Protein AF-A0A833GX65-F1 (afdb_monomer_lite)

pLDDT: mean 83.66, std 14.09, range [26.44, 98.31]

Organism: NCBI:txid183

Sequence (399 aa):
MTNTIPALIHLNTVADYLRKKLKNKKIILLFAYNATGKTRLSMDFKGLGKIGGKRDTLYFNAFTEDLFTWDNDLESDECRHLRLNMRSALFEGIEAYDIENRVREVLARYATFNFQIRKEEITREEAEKELYHQSITLENGLFFINYIVFEREVIEDGISKNVSDIKISRGEENIFFWCFFLSIAQLAFDAESPNDPYGWVTNIYIDDPISSIDEMNLVSVACDLAQLLIDEKIQQRFVISTHHSLFFNVLSNALKSGFGRPWEKSLVQYFFRLDDTGQYHLVEEKADTPYAYHLSIIEELRKAASNNTIKVFHFNMMRSVLEKTSAFFGFSAFTDCIKDHPRVQLFARFLNLFSHDKNLTFAYREPDDGQKKLLKEVIDLFLEKYQFNLHNTLPGHKE

Structure (mmCIF, N/CA/C/O backbone):
data_AF-A0A833GX65-F1
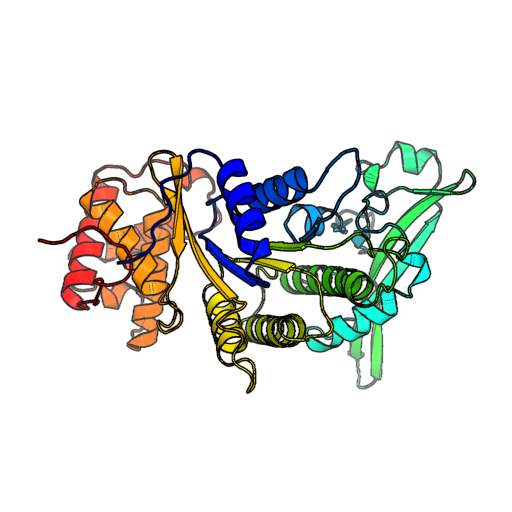#
_entry.id   AF-A0A833GX65-F1
#
loop_
_atom_site.group_PDB
_atom_site.id
_atom_site.type_symbol
_atom_site.label_atom_id
_atom_site.label_alt_id
_atom_site.label_comp_id
_atom_site.label_asym_id
_atom_site.label_entity_id
_atom_site.label_seq_id
_atom_site.pdbx_PDB_ins_code
_atom_site.Cartn_x
_atom_site.Cartn_y
_atom_site.Cartn_z
_atom_site.occupancy
_atom_site.B_iso_or_equiv
_atom_site.auth_seq_id
_atom_site.auth_comp_id
_atom_site.auth_asym_id
_atom_site.auth_atom_id
_atom_site.pdbx_PDB_model_num
ATOM 1 N N . MET A 1 1 ? -25.966 3.450 18.070 1.00 29.00 1 MET A N 1
ATOM 2 C CA . MET A 1 1 ? -25.618 2.023 17.943 1.00 29.00 1 MET A CA 1
ATOM 3 C C . MET A 1 1 ? -24.526 1.939 16.896 1.00 29.00 1 MET A C 1
ATOM 5 O O . MET A 1 1 ? -24.785 2.253 15.744 1.00 29.00 1 MET A O 1
ATOM 9 N N . THR A 1 2 ? -23.283 1.723 17.305 1.00 38.22 2 THR A N 1
ATOM 10 C CA . THR A 1 2 ? -22.185 1.409 16.383 1.00 38.22 2 THR A CA 1
ATOM 11 C C . THR A 1 2 ? -22.367 -0.042 15.947 1.00 38.22 2 THR A C 1
ATOM 13 O O . THR A 1 2 ? -22.616 -0.908 16.782 1.00 38.22 2 THR A O 1
ATOM 16 N N . ASN A 1 3 ? -22.320 -0.294 14.638 1.00 45.62 3 ASN A N 1
ATOM 17 C CA . ASN A 1 3 ? -22.390 -1.643 14.081 1.00 45.62 3 ASN A CA 1
ATOM 18 C C . ASN A 1 3 ? -21.019 -2.307 14.254 1.00 45.62 3 ASN A C 1
ATOM 20 O O . ASN A 1 3 ? -20.236 -2.390 13.312 1.00 45.62 3 ASN A O 1
ATOM 24 N N . THR A 1 4 ? -20.689 -2.718 15.476 1.00 52.12 4 THR A N 1
ATOM 25 C CA . THR A 1 4 ? -19.543 -3.595 15.715 1.00 52.12 4 THR A CA 1
ATOM 26 C C . THR A 1 4 ? -19.869 -4.969 15.146 1.00 52.12 4 THR A C 1
ATOM 28 O O . THR A 1 4 ? -20.856 -5.601 15.527 1.00 52.12 4 THR A O 1
ATOM 31 N N . ILE A 1 5 ? -19.056 -5.416 14.192 1.00 64.31 5 ILE A N 1
ATOM 32 C CA . ILE A 1 5 ? -19.137 -6.778 13.661 1.00 64.31 5 ILE A CA 1
ATOM 33 C C . ILE A 1 5 ? -18.666 -7.720 14.781 1.00 64.31 5 ILE A C 1
ATOM 35 O O . ILE A 1 5 ? -17.734 -7.352 15.501 1.00 64.31 5 ILE A O 1
ATOM 39 N N . PRO A 1 6 ? -19.293 -8.898 14.971 1.00 66.31 6 PRO A N 1
ATOM 40 C CA . PRO A 1 6 ? -18.834 -9.868 15.960 1.00 66.31 6 PRO A CA 1
ATOM 41 C C . PRO A 1 6 ? -17.339 -10.146 15.812 1.00 66.31 6 PRO A C 1
ATOM 43 O O . PRO A 1 6 ? -16.833 -10.177 14.690 1.00 66.31 6 PRO A O 1
ATOM 46 N N . ALA A 1 7 ? -16.655 -10.363 16.935 1.00 68.56 7 ALA A N 1
ATOM 47 C CA . ALA A 1 7 ? -15.235 -10.684 16.941 1.00 68.56 7 ALA A CA 1
ATOM 48 C C . ALA A 1 7 ? -14.947 -11.887 16.025 1.00 68.56 7 ALA A C 1
ATOM 50 O O . ALA A 1 7 ? -15.643 -12.907 16.065 1.00 68.56 7 ALA A O 1
ATOM 51 N N . LEU A 1 8 ? -13.942 -11.746 15.165 1.00 75.12 8 LEU A N 1
ATOM 52 C CA . LEU A 1 8 ? -13.569 -12.718 14.146 1.00 75.12 8 LEU A CA 1
ATOM 53 C C . LEU A 1 8 ? -12.303 -13.446 14.589 1.00 75.12 8 LEU A C 1
ATOM 55 O O . LEU A 1 8 ? -11.313 -12.827 14.957 1.00 75.12 8 LEU A O 1
ATOM 59 N N . ILE A 1 9 ? -12.311 -14.775 14.531 1.00 73.12 9 ILE A N 1
ATOM 60 C CA . ILE A 1 9 ? -11.195 -15.575 15.060 1.00 73.12 9 ILE A CA 1
ATOM 61 C C . ILE A 1 9 ? -10.040 -15.679 14.044 1.00 73.12 9 ILE A C 1
ATOM 63 O O . ILE A 1 9 ? -8.884 -15.843 14.423 1.00 73.12 9 ILE A O 1
ATOM 67 N N . HIS A 1 10 ? -10.324 -15.551 12.743 1.00 86.56 10 HIS A N 1
ATOM 68 C CA . HIS A 1 10 ? -9.342 -15.763 11.676 1.00 86.56 10 HIS A CA 1
ATOM 69 C C . HIS A 1 10 ? -9.378 -14.651 10.622 1.00 86.56 10 HIS A C 1
ATOM 71 O O . HIS A 1 10 ? -10.452 -14.168 10.256 1.00 86.56 10 HIS A O 1
ATOM 77 N N . LEU A 1 11 ? -8.203 -14.305 10.077 1.00 91.25 11 LEU A N 1
ATOM 78 C CA . LEU A 1 11 ? -8.057 -13.345 8.972 1.00 91.25 11 LEU A CA 1
ATOM 79 C C . LEU A 1 11 ? -8.867 -13.742 7.737 1.00 91.25 11 LEU A C 1
ATOM 81 O O . LEU A 1 11 ? -9.471 -12.881 7.106 1.00 91.25 11 LEU A O 1
ATOM 85 N N . ASN A 1 12 ? -8.967 -15.037 7.441 1.00 93.00 12 ASN A N 1
ATOM 86 C CA . ASN A 1 12 ? -9.781 -15.532 6.335 1.00 93.00 12 ASN A CA 1
ATOM 87 C C . ASN A 1 12 ? -11.262 -15.123 6.482 1.00 93.00 12 ASN A C 1
ATOM 89 O O . ASN A 1 12 ? -11.889 -14.690 5.517 1.00 93.00 12 ASN A O 1
ATOM 93 N N . THR A 1 13 ? -11.804 -15.143 7.704 1.00 93.88 13 THR A N 1
ATOM 94 C CA . THR A 1 13 ? -13.177 -14.690 7.971 1.00 93.88 13 THR A CA 1
ATOM 95 C C . THR A 1 13 ? -13.329 -13.182 7.754 1.00 93.88 13 THR A C 1
ATOM 97 O O . THR A 1 13 ? -14.351 -12.730 7.236 1.00 93.88 13 THR A O 1
ATOM 100 N N . VAL A 1 14 ? -12.303 -12.398 8.104 1.00 94.56 14 VAL A N 1
ATOM 101 C CA . VAL A 1 14 ? -12.236 -10.959 7.798 1.00 94.56 14 VAL A CA 1
ATOM 102 C C . VAL A 1 14 ? -12.227 -10.757 6.279 1.00 94.56 14 VAL A C 1
ATOM 104 O O . VAL A 1 14 ? -13.027 -9.987 5.758 1.00 94.56 14 VAL A O 1
ATOM 107 N N . ALA A 1 15 ? -11.383 -11.486 5.548 1.00 96.56 15 ALA A N 1
ATOM 108 C CA . ALA A 1 15 ? -11.276 -11.405 4.095 1.00 96.56 15 ALA A CA 1
ATOM 109 C C . ALA A 1 15 ? -12.595 -11.753 3.379 1.00 96.56 15 ALA A C 1
ATOM 111 O O . ALA A 1 15 ? -13.032 -11.012 2.494 1.00 96.56 15 ALA A O 1
ATOM 112 N N . ASP A 1 16 ? -13.270 -12.831 3.789 1.00 95.62 16 ASP A N 1
ATOM 113 C CA . ASP A 1 16 ? -14.589 -13.215 3.272 1.00 95.62 16 ASP A CA 1
ATOM 114 C C . ASP A 1 16 ? -15.643 -12.131 3.548 1.00 95.62 16 ASP A C 1
ATOM 116 O O . ASP A 1 16 ? -16.429 -11.767 2.666 1.00 95.62 16 ASP A O 1
ATOM 120 N N . TYR A 1 17 ? -15.622 -11.538 4.745 1.00 95.19 17 TYR A N 1
ATOM 121 C CA . TYR A 1 17 ? -16.490 -10.410 5.075 1.00 95.19 17 TYR A CA 1
ATOM 122 C C . TYR A 1 17 ? -16.249 -9.205 4.153 1.00 95.19 17 TYR A C 1
ATOM 124 O O . TYR A 1 17 ? -17.209 -8.648 3.611 1.00 95.19 17 TYR A O 1
ATOM 132 N N . LEU A 1 18 ? -14.987 -8.826 3.921 1.00 96.25 18 LEU A N 1
ATOM 133 C CA . LEU A 1 18 ? -14.632 -7.732 3.012 1.00 96.25 18 LEU A CA 1
ATOM 134 C C . LEU A 1 18 ? -15.124 -8.013 1.586 1.00 96.25 18 LEU A C 1
ATOM 136 O O . LEU A 1 18 ? -15.771 -7.156 0.983 1.00 96.25 18 LEU A O 1
ATOM 140 N N . ARG A 1 19 ? -14.928 -9.236 1.073 1.00 96.00 19 ARG A N 1
ATOM 141 C CA . ARG A 1 19 ? -15.456 -9.659 -0.238 1.00 96.00 19 ARG A CA 1
ATOM 142 C C . ARG A 1 19 ? -16.975 -9.539 -0.321 1.00 96.00 19 ARG A C 1
ATOM 144 O O . ARG A 1 19 ? -17.509 -9.032 -1.307 1.00 96.00 19 ARG A O 1
ATOM 151 N N . LYS A 1 20 ? -17.698 -9.974 0.716 1.00 95.56 20 LYS A N 1
ATOM 152 C CA . LYS A 1 20 ? -19.161 -9.828 0.792 1.00 95.56 20 LYS A CA 1
ATOM 153 C C . LYS A 1 20 ? -19.578 -8.361 0.812 1.00 95.56 20 LYS A C 1
ATOM 155 O O . LYS A 1 20 ? -20.544 -8.005 0.140 1.00 95.56 20 LYS A O 1
ATOM 160 N N . LYS A 1 21 ? -18.853 -7.501 1.534 1.00 94.31 21 LYS A N 1
ATOM 161 C CA . LYS A 1 21 ? -19.126 -6.059 1.568 1.00 94.31 21 LYS A CA 1
ATOM 162 C C . LYS A 1 21 ? -18.898 -5.380 0.228 1.00 94.31 21 LYS A C 1
ATOM 164 O O . LYS A 1 21 ? -19.731 -4.561 -0.158 1.00 94.31 21 LYS A O 1
ATOM 169 N N . LEU A 1 22 ? -17.873 -5.784 -0.517 1.00 94.75 22 LEU A N 1
ATOM 170 C CA . LEU A 1 22 ? -17.607 -5.271 -1.859 1.00 94.75 22 LEU A CA 1
ATOM 171 C C . LEU A 1 22 ? -18.731 -5.547 -2.871 1.00 94.75 22 LEU A C 1
ATOM 173 O O . LEU A 1 22 ? -18.867 -4.841 -3.865 1.00 94.75 22 LEU A O 1
ATOM 177 N N . LYS A 1 23 ? -19.632 -6.501 -2.612 1.00 91.56 23 LYS A N 1
ATOM 178 C CA . LYS A 1 23 ? -20.830 -6.667 -3.456 1.00 91.56 23 LYS A CA 1
ATOM 179 C C . LYS A 1 23 ? -21.741 -5.434 -3.441 1.00 91.56 23 LYS A C 1
ATOM 181 O O . LYS A 1 23 ? -22.394 -5.164 -4.441 1.00 91.56 23 LYS A O 1
ATOM 186 N N . ASN A 1 24 ? -21.748 -4.687 -2.334 1.00 90.50 24 ASN A N 1
ATOM 187 C CA . ASN A 1 24 ? -22.616 -3.523 -2.118 1.00 90.50 24 ASN A CA 1
ATOM 188 C C . ASN A 1 24 ? -21.845 -2.197 -2.008 1.00 90.50 24 ASN A C 1
ATOM 190 O O . ASN A 1 24 ? -22.457 -1.133 -1.962 1.00 90.50 24 ASN A O 1
ATOM 194 N N . LYS A 1 25 ? -20.517 -2.255 -1.899 1.00 91.44 25 LYS A N 1
ATOM 195 C CA . LYS A 1 25 ? -19.622 -1.105 -1.742 1.00 91.44 25 LYS A CA 1
ATOM 196 C C . LYS A 1 25 ? -18.532 -1.191 -2.800 1.00 91.44 25 LYS A C 1
ATOM 198 O O . LYS A 1 25 ? -17.975 -2.262 -3.005 1.00 91.44 25 LYS A O 1
ATOM 203 N N . LYS A 1 26 ? -18.206 -0.081 -3.461 1.00 92.31 26 LYS A N 1
ATOM 204 C CA . LYS A 1 26 ? -17.105 -0.058 -4.438 1.00 92.31 26 LYS A CA 1
ATOM 205 C C . LYS A 1 26 ? -15.748 0.064 -3.741 1.00 92.31 26 LYS A C 1
ATOM 207 O O . LYS A 1 26 ? -14.773 -0.492 -4.234 1.00 92.31 26 LYS A O 1
ATOM 212 N N . ILE A 1 27 ? -15.694 0.745 -2.592 1.00 94.31 27 ILE A N 1
ATOM 213 C CA . ILE A 1 27 ? -14.447 1.050 -1.883 1.00 94.31 27 ILE A CA 1
ATOM 214 C C . ILE A 1 27 ? -14.585 0.694 -0.402 1.00 94.31 27 ILE A C 1
ATOM 216 O O . ILE A 1 27 ? -15.515 1.145 0.273 1.00 94.31 27 ILE A O 1
ATOM 220 N N . ILE A 1 28 ? -13.630 -0.080 0.109 1.00 95.19 28 ILE A N 1
ATOM 221 C CA . ILE A 1 28 ? -13.406 -0.285 1.538 1.00 95.19 28 ILE A CA 1
ATOM 222 C C . ILE A 1 28 ? -12.069 0.348 1.909 1.00 95.19 28 ILE A C 1
ATOM 224 O O . ILE A 1 28 ? -11.033 -0.034 1.371 1.00 95.19 28 ILE A O 1
ATOM 228 N N . LEU A 1 29 ? -12.087 1.278 2.860 1.00 94.00 29 LEU A N 1
ATOM 229 C CA . LEU A 1 29 ? -10.883 1.883 3.420 1.00 94.00 29 LEU A CA 1
ATOM 230 C C . LEU A 1 29 ? -10.672 1.371 4.854 1.00 94.00 29 LEU A C 1
ATOM 232 O O . LEU A 1 29 ? -11.551 1.492 5.706 1.00 94.00 29 LEU A O 1
ATOM 236 N N . LEU A 1 30 ? -9.517 0.768 5.115 1.00 93.38 30 LEU A N 1
ATOM 237 C CA . LEU A 1 30 ? -9.169 0.105 6.368 1.00 93.38 30 LEU A CA 1
ATOM 238 C C . LEU A 1 30 ? -8.011 0.837 7.041 1.00 93.38 30 LEU A C 1
ATOM 240 O O . LEU A 1 30 ? -6.900 0.873 6.516 1.00 93.38 30 LEU A O 1
ATOM 244 N N . PHE A 1 31 ? -8.247 1.358 8.239 1.00 89.69 31 PHE A N 1
ATOM 245 C CA . PHE A 1 31 ? -7.154 1.755 9.113 1.00 89.69 31 PHE A CA 1
ATOM 246 C C . PHE A 1 31 ? -6.746 0.565 9.980 1.00 89.69 31 PHE A C 1
ATOM 248 O O . PHE A 1 31 ? -7.596 -0.009 10.664 1.00 89.69 31 PHE A O 1
ATOM 255 N N . ALA A 1 32 ? -5.462 0.210 10.003 1.00 87.50 32 ALA A N 1
ATOM 256 C CA . ALA A 1 32 ? -4.939 -0.775 10.946 1.00 87.50 32 ALA A CA 1
ATOM 257 C C . ALA A 1 32 ? -3.500 -0.450 11.355 1.00 87.50 32 ALA A C 1
ATOM 259 O O . ALA A 1 32 ? -2.650 -0.158 10.513 1.00 87.50 32 ALA A O 1
ATOM 260 N N . TYR A 1 33 ? -3.203 -0.589 12.647 1.00 81.94 33 TYR A N 1
ATOM 261 C CA . TYR A 1 33 ? -1.841 -0.438 13.152 1.00 81.94 33 TYR A CA 1
ATOM 262 C C . TYR A 1 33 ? -0.889 -1.477 12.541 1.00 81.94 33 TYR A C 1
ATOM 264 O O . TYR A 1 33 ? -1.298 -2.554 12.082 1.00 81.94 33 TYR A O 1
ATOM 272 N N . ASN A 1 34 ? 0.409 -1.175 12.589 1.00 79.25 34 ASN A N 1
ATOM 273 C CA . ASN A 1 34 ? 1.455 -2.146 12.277 1.00 79.25 34 ASN A CA 1
ATOM 274 C C . ASN A 1 34 ? 1.314 -3.406 13.143 1.00 79.25 34 ASN A C 1
ATOM 276 O O . ASN A 1 34 ? 0.742 -3.369 14.228 1.00 79.25 34 ASN A O 1
ATOM 280 N N . ALA A 1 35 ? 1.777 -4.540 12.617 1.00 80.06 35 ALA A N 1
ATOM 281 C CA . ALA A 1 35 ? 1.619 -5.876 13.205 1.00 80.06 35 ALA A CA 1
ATOM 282 C C . ALA A 1 35 ? 0.179 -6.442 13.297 1.00 80.06 35 ALA A C 1
ATOM 284 O O . ALA A 1 35 ? 0.031 -7.632 13.570 1.00 80.06 35 ALA A O 1
ATOM 285 N N . THR A 1 36 ? -0.874 -5.692 12.935 1.00 85.69 36 THR A N 1
ATOM 286 C CA . THR A 1 36 ? -2.263 -6.220 12.888 1.00 85.69 36 THR A CA 1
ATOM 287 C C . THR A 1 36 ? -2.445 -7.339 11.846 1.00 85.69 36 THR A C 1
ATOM 289 O O . THR A 1 36 ? -3.341 -8.168 11.955 1.00 85.69 36 THR A O 1
ATOM 292 N N . GLY A 1 37 ? -1.567 -7.416 10.838 1.00 89.56 37 GLY A N 1
ATOM 293 C CA . GLY A 1 37 ? -1.610 -8.454 9.800 1.00 89.56 37 GLY A CA 1
ATOM 294 C C . GLY A 1 37 ? -2.285 -8.032 8.494 1.00 89.56 37 GLY A C 1
ATOM 295 O O . GLY A 1 37 ? -2.795 -8.899 7.793 1.00 89.56 37 GLY A O 1
ATOM 296 N N . LYS A 1 38 ? -2.257 -6.738 8.144 1.00 93.12 38 LYS A N 1
ATOM 297 C CA . LYS A 1 38 ? -2.817 -6.195 6.891 1.00 93.12 38 LYS A CA 1
ATOM 298 C C . LYS A 1 38 ? -2.310 -6.924 5.636 1.00 93.12 38 LYS A C 1
ATOM 300 O O . LYS A 1 38 ? -3.111 -7.370 4.821 1.00 93.12 38 LYS A O 1
ATOM 305 N N . THR A 1 39 ? -1.006 -7.189 5.559 1.00 94.50 39 THR A N 1
ATOM 306 C CA . THR A 1 39 ? -0.413 -7.918 4.429 1.00 94.50 39 THR A CA 1
ATOM 307 C C . THR A 1 39 ? -0.942 -9.348 4.344 1.00 94.50 39 THR A C 1
ATOM 309 O O . THR A 1 39 ? -1.354 -9.792 3.277 1.00 94.50 39 THR A O 1
ATOM 312 N N . ARG A 1 40 ? -1.050 -10.058 5.475 1.00 95.31 40 ARG A N 1
ATOM 313 C CA . ARG A 1 40 ? -1.665 -11.399 5.525 1.00 95.31 40 ARG A CA 1
ATOM 314 C C . ARG A 1 40 ? -3.141 -11.361 5.116 1.00 95.31 40 ARG A C 1
ATOM 316 O O . ARG A 1 40 ? -3.568 -12.203 4.336 1.00 95.31 40 ARG A O 1
ATOM 323 N N . LEU A 1 41 ? -3.887 -10.347 5.560 1.00 96.75 41 LEU A N 1
ATOM 324 C CA . LEU A 1 41 ? -5.279 -10.128 5.162 1.00 96.75 41 LEU A CA 1
ATOM 325 C C . LEU A 1 41 ? -5.421 -9.930 3.645 1.00 96.75 41 LEU A C 1
ATOM 327 O O . LEU A 1 41 ? -6.319 -10.511 3.040 1.00 96.75 41 LEU A O 1
ATOM 331 N N . SER A 1 42 ? -4.520 -9.163 3.023 1.00 96.88 42 SER A N 1
ATOM 332 C CA . SER A 1 42 ? -4.509 -8.971 1.566 1.00 96.88 42 SER A CA 1
ATOM 333 C C . SER A 1 42 ? -4.291 -10.289 0.810 1.00 96.88 42 SER A C 1
ATOM 335 O O . SER A 1 42 ? -4.951 -10.553 -0.199 1.00 96.88 42 SER A O 1
ATOM 337 N N . MET A 1 43 ? -3.434 -11.168 1.344 1.00 96.81 43 MET A N 1
ATOM 338 C CA . MET A 1 43 ? -3.152 -12.476 0.755 1.00 96.81 43 MET A CA 1
ATOM 339 C C . MET A 1 43 ? -4.310 -13.456 0.942 1.00 96.81 43 MET A C 1
ATOM 341 O O . MET A 1 43 ? -4.649 -14.158 -0.010 1.00 96.81 43 MET A O 1
ATOM 345 N N . ASP A 1 44 ? -4.965 -13.460 2.106 1.00 96.88 44 ASP A N 1
ATOM 346 C CA . ASP A 1 44 ? -6.189 -14.237 2.340 1.00 96.88 44 ASP A CA 1
ATOM 347 C C . ASP A 1 44 ? -7.319 -13.773 1.408 1.00 96.88 44 ASP A C 1
ATOM 349 O O . ASP A 1 44 ? -7.983 -14.594 0.772 1.00 96.88 44 ASP A O 1
ATOM 353 N N . PHE A 1 45 ? -7.495 -12.456 1.244 1.00 97.62 45 PHE A N 1
ATOM 354 C CA . PHE A 1 45 ? -8.479 -11.874 0.328 1.00 97.62 45 PHE A CA 1
ATOM 355 C C . PHE A 1 45 ? -8.237 -12.296 -1.125 1.00 97.62 45 PHE A C 1
ATOM 357 O O . PHE A 1 45 ? -9.172 -12.729 -1.809 1.00 97.62 45 PHE A O 1
ATOM 364 N N . LYS A 1 46 ? -6.983 -12.216 -1.588 1.00 96.00 46 LYS A N 1
ATOM 365 C CA . LYS A 1 46 ? -6.569 -12.685 -2.917 1.00 96.00 46 LYS A CA 1
ATOM 366 C C . LYS A 1 46 ? -6.724 -14.201 -3.059 1.00 96.00 46 LYS A C 1
ATOM 368 O O . LYS A 1 46 ? -7.131 -14.681 -4.115 1.00 96.00 46 LYS A O 1
ATOM 373 N N . GLY A 1 47 ? -6.420 -14.963 -2.010 1.00 95.88 47 GLY A N 1
ATOM 374 C CA . GLY A 1 47 ? -6.557 -16.419 -1.973 1.00 95.88 47 GLY A CA 1
ATOM 375 C C . GLY A 1 47 ? -8.004 -16.872 -2.160 1.00 95.88 47 GLY A C 1
ATOM 376 O O . GLY A 1 47 ? -8.269 -17.726 -3.003 1.00 95.88 47 GLY A O 1
ATOM 377 N N . LEU A 1 48 ? -8.949 -16.234 -1.463 1.00 95.81 48 LEU A N 1
ATOM 378 C CA . LEU A 1 48 ? -10.389 -16.486 -1.608 1.00 95.81 48 LEU A CA 1
ATOM 379 C C . LEU A 1 48 ? -10.937 -16.144 -3.004 1.00 95.81 48 LEU A C 1
ATOM 381 O O . LEU A 1 48 ? -11.979 -16.658 -3.406 1.00 95.81 48 LEU A O 1
ATOM 385 N N . GLY A 1 49 ? -10.247 -15.275 -3.743 1.00 93.31 49 GLY A N 1
ATOM 386 C CA . GLY A 1 49 ? -10.554 -14.941 -5.133 1.00 93.31 49 GLY A CA 1
ATOM 387 C C . GLY A 1 49 ? -10.074 -15.959 -6.162 1.00 93.31 49 GLY A C 1
ATOM 388 O O . GLY A 1 49 ? -10.450 -15.876 -7.330 1.00 93.31 49 GLY A O 1
ATOM 389 N N . LYS A 1 50 ? -9.247 -16.929 -5.754 1.00 92.88 50 LYS A N 1
ATOM 390 C CA . LYS A 1 50 ? -8.695 -17.940 -6.654 1.00 92.88 50 LYS A CA 1
ATOM 391 C C . LYS A 1 50 ? -9.602 -19.171 -6.711 1.00 92.88 50 LYS A C 1
ATOM 393 O O . LYS A 1 50 ? -9.487 -20.070 -5.883 1.00 92.88 50 LYS A O 1
ATOM 398 N N . ILE A 1 51 ? -10.474 -19.244 -7.716 1.00 87.62 51 ILE A N 1
ATOM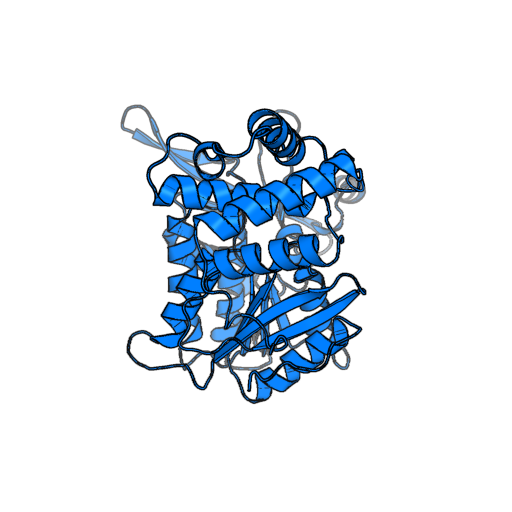 399 C CA . ILE A 1 51 ? -11.419 -20.359 -7.910 1.00 87.62 51 ILE A CA 1
ATOM 400 C C . ILE A 1 51 ? -11.047 -21.130 -9.178 1.00 87.62 51 ILE A C 1
ATOM 402 O O . ILE A 1 51 ? -10.971 -20.560 -10.264 1.00 87.62 51 ILE A O 1
ATOM 406 N N . GLY A 1 52 ? -10.801 -22.440 -9.054 1.00 82.81 52 GLY A N 1
ATOM 407 C CA . GLY A 1 52 ? -10.496 -23.304 -10.205 1.00 82.81 52 GLY A CA 1
ATOM 408 C C . GLY A 1 52 ? -9.269 -22.856 -11.011 1.00 82.81 52 GLY A C 1
ATOM 409 O O . GLY A 1 52 ? -9.257 -22.974 -12.230 1.00 82.81 52 GLY A O 1
ATOM 410 N N . GLY A 1 53 ? -8.270 -22.264 -10.345 1.00 80.94 53 GLY A N 1
ATOM 411 C CA . GLY A 1 53 ? -7.062 -21.725 -10.981 1.00 80.94 53 GLY A CA 1
ATOM 412 C C . GLY A 1 53 ? -7.199 -20.302 -11.535 1.00 80.94 53 GLY A C 1
ATOM 413 O O . GLY A 1 53 ? -6.178 -19.648 -11.734 1.00 80.94 53 GLY A O 1
ATOM 414 N N . LYS A 1 54 ? -8.422 -19.781 -11.698 1.00 87.00 54 LYS A N 1
ATOM 415 C CA . LYS A 1 54 ? -8.671 -18.402 -12.140 1.00 87.00 54 LYS A CA 1
ATOM 416 C C . LYS A 1 54 ? -8.550 -17.435 -10.968 1.00 87.00 54 LYS A C 1
ATOM 418 O O . LYS A 1 54 ? -9.067 -17.709 -9.888 1.00 87.00 54 LYS A O 1
ATOM 423 N N . ARG A 1 55 ? -7.856 -16.320 -11.190 1.00 92.69 55 ARG A N 1
ATOM 424 C CA . ARG A 1 55 ? -7.662 -15.217 -10.236 1.00 92.69 55 ARG A CA 1
ATOM 425 C C . ARG A 1 55 ? -8.571 -14.046 -10.602 1.00 92.69 55 ARG A C 1
ATOM 427 O O . ARG A 1 55 ? -8.888 -13.879 -11.773 1.00 92.69 55 ARG A O 1
ATOM 434 N N . ASP A 1 56 ? -8.957 -13.250 -9.609 1.00 95.50 56 ASP A N 1
ATOM 435 C CA . ASP A 1 56 ? -9.820 -12.071 -9.791 1.00 95.50 56 ASP A CA 1
ATOM 436 C C . ASP A 1 56 ? -9.307 -10.806 -9.067 1.00 95.50 56 ASP A C 1
ATOM 438 O O . ASP A 1 56 ? -9.927 -9.744 -9.159 1.00 95.50 56 ASP A O 1
ATOM 442 N N . THR A 1 57 ? -8.210 -10.936 -8.308 1.00 97.31 57 THR A N 1
ATOM 443 C CA . THR A 1 57 ? -7.647 -9.890 -7.450 1.00 97.31 57 THR A CA 1
ATOM 444 C C . THR A 1 57 ? -6.224 -9.523 -7.866 1.00 97.31 57 THR A C 1
ATOM 446 O O . THR A 1 57 ? -5.335 -10.380 -7.848 1.00 97.31 57 THR A O 1
ATOM 449 N N . LEU A 1 58 ? -6.009 -8.246 -8.180 1.00 97.19 58 LEU A N 1
ATOM 450 C CA . LEU A 1 58 ? -4.688 -7.623 -8.284 1.00 97.19 58 LEU A CA 1
ATOM 451 C C . LEU A 1 58 ? -4.321 -7.000 -6.928 1.00 97.19 58 LEU A C 1
ATOM 453 O O . LEU A 1 58 ? -5.209 -6.520 -6.224 1.00 97.19 58 LEU A O 1
ATOM 457 N N . TYR A 1 59 ? -3.049 -7.026 -6.522 1.00 97.06 59 TYR A N 1
ATOM 458 C CA . TYR A 1 59 ? -2.659 -6.511 -5.208 1.00 97.06 59 TYR A CA 1
ATOM 459 C C . TYR A 1 59 ? -1.319 -5.770 -5.187 1.00 97.06 59 TYR A C 1
ATOM 461 O O . TYR A 1 59 ? -0.386 -6.128 -5.906 1.00 97.06 59 TYR A O 1
ATOM 469 N N . PHE A 1 60 ? -1.235 -4.774 -4.307 1.00 96.75 60 PHE A N 1
ATOM 470 C CA . PHE A 1 60 ? -0.011 -4.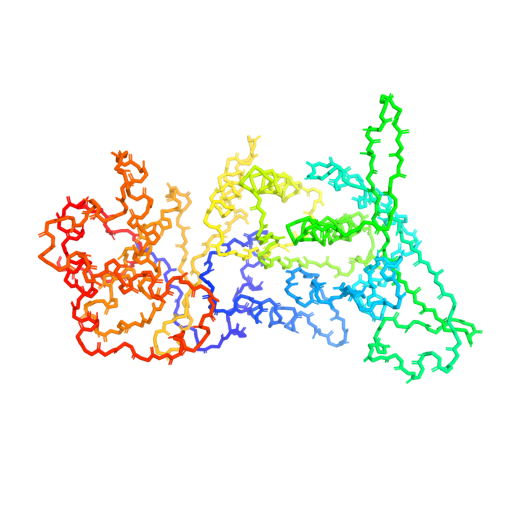082 -3.921 1.00 96.75 60 PHE A CA 1
ATOM 471 C C . PHE A 1 60 ? 0.217 -4.273 -2.425 1.00 96.75 60 PHE A C 1
ATOM 473 O O . PHE A 1 60 ? -0.669 -3.958 -1.632 1.00 96.75 60 PHE A O 1
ATOM 480 N N . ASN A 1 61 ? 1.356 -4.850 -2.056 1.00 95.12 61 ASN A N 1
ATOM 481 C CA . ASN A 1 61 ? 1.799 -5.072 -0.681 1.00 95.12 61 ASN A CA 1
ATOM 482 C C . ASN A 1 61 ? 3.303 -5.424 -0.690 1.00 95.12 61 ASN A C 1
ATOM 484 O O . ASN A 1 61 ? 3.919 -5.462 -1.755 1.00 95.12 61 ASN A O 1
ATOM 488 N N . ALA A 1 62 ? 3.863 -5.800 0.463 1.00 92.69 62 ALA A N 1
ATOM 489 C CA . ALA A 1 62 ? 5.264 -6.222 0.577 1.00 92.69 62 ALA A CA 1
ATOM 490 C C . ALA A 1 62 ? 5.684 -7.334 -0.414 1.00 92.69 62 ALA A C 1
ATOM 492 O O . ALA A 1 62 ? 6.774 -7.269 -0.963 1.00 92.69 62 ALA A O 1
ATOM 493 N N . PHE A 1 63 ? 4.817 -8.307 -0.734 1.00 92.50 63 PHE A N 1
ATOM 494 C CA . PHE A 1 63 ? 5.143 -9.339 -1.735 1.00 92.50 63 PHE A CA 1
ATOM 495 C C . PHE A 1 63 ? 5.284 -8.768 -3.149 1.00 92.50 63 PHE A C 1
ATOM 497 O O . PHE A 1 63 ? 5.965 -9.370 -3.971 1.00 92.50 63 PHE A O 1
ATOM 504 N N . THR A 1 64 ? 4.591 -7.669 -3.458 1.00 93.62 64 THR A N 1
ATOM 505 C CA . THR A 1 64 ? 4.729 -6.956 -4.733 1.00 93.62 64 THR A CA 1
ATOM 506 C C . THR A 1 64 ? 6.026 -6.151 -4.766 1.00 93.62 64 THR A C 1
ATOM 508 O O . THR A 1 64 ? 6.695 -6.146 -5.794 1.00 93.62 64 THR A O 1
ATOM 511 N N . GLU A 1 65 ? 6.406 -5.518 -3.653 1.00 92.69 65 GLU A N 1
ATOM 512 C CA . GLU A 1 65 ? 7.694 -4.820 -3.517 1.00 92.69 65 GLU A CA 1
ATOM 513 C C . GLU A 1 65 ? 8.877 -5.790 -3.650 1.00 92.69 65 GLU A C 1
ATOM 515 O O . GLU A 1 65 ? 9.827 -5.500 -4.369 1.00 92.69 65 GLU A O 1
ATOM 520 N N . ASP A 1 66 ? 8.778 -6.984 -3.057 1.00 91.31 66 ASP A N 1
ATOM 521 C CA . ASP A 1 66 ? 9.807 -8.035 -3.116 1.00 91.31 66 ASP A CA 1
ATOM 522 C C . ASP A 1 66 ? 10.027 -8.612 -4.533 1.00 91.31 66 ASP A C 1
ATOM 524 O O . ASP A 1 66 ? 10.948 -9.401 -4.754 1.00 91.31 66 ASP A O 1
ATOM 528 N N . LEU A 1 67 ? 9.202 -8.236 -5.521 1.00 91.19 67 LEU A N 1
ATOM 529 C CA . LEU A 1 67 ? 9.448 -8.554 -6.934 1.00 91.19 67 LEU A CA 1
ATOM 530 C C . LEU A 1 67 ? 10.550 -7.688 -7.558 1.00 91.19 67 LEU A C 1
ATOM 532 O O . LEU A 1 67 ? 10.972 -7.972 -8.683 1.00 91.19 67 LEU A O 1
ATOM 536 N N . PHE A 1 68 ? 10.989 -6.657 -6.840 1.00 91.31 68 PHE A N 1
ATOM 537 C CA . PHE A 1 68 ? 12.050 -5.741 -7.216 1.00 91.31 68 PHE A CA 1
ATOM 538 C C . PHE A 1 68 ? 13.211 -5.894 -6.234 1.00 91.31 68 PHE A C 1
ATOM 540 O O . PHE A 1 68 ? 13.078 -5.618 -5.042 1.00 91.31 68 PHE A O 1
ATOM 547 N N . THR A 1 69 ? 14.372 -6.321 -6.721 1.00 88.56 69 THR A N 1
ATOM 548 C CA . THR A 1 69 ? 15.523 -6.619 -5.856 1.00 88.56 69 THR A CA 1
ATOM 549 C C . THR A 1 69 ? 16.768 -5.907 -6.344 1.00 88.56 69 THR A C 1
ATOM 551 O O . THR A 1 69 ? 17.151 -6.053 -7.503 1.00 88.56 69 THR A O 1
ATOM 554 N N . TRP A 1 70 ? 17.418 -5.150 -5.464 1.00 86.31 70 TRP A N 1
ATOM 555 C CA . TRP A 1 70 ? 18.695 -4.521 -5.787 1.00 86.31 70 TRP A CA 1
ATOM 556 C C . TRP A 1 70 ? 19.817 -5.544 -5.858 1.00 86.31 70 TRP A C 1
ATOM 558 O O . TRP A 1 70 ? 19.916 -6.416 -4.994 1.00 86.31 70 TRP A O 1
ATOM 568 N N . ASP A 1 71 ? 20.694 -5.353 -6.834 1.00 75.62 71 ASP A N 1
ATOM 569 C CA . ASP A 1 71 ? 22.013 -5.966 -6.850 1.00 75.62 71 ASP A CA 1
ATOM 570 C C . ASP A 1 71 ? 23.024 -4.968 -6.260 1.00 75.62 71 ASP A C 1
ATOM 572 O O . ASP A 1 71 ? 23.464 -4.037 -6.934 1.00 75.62 71 ASP A O 1
ATOM 576 N N . ASN A 1 72 ? 23.267 -5.061 -4.946 1.00 67.81 72 ASN A N 1
ATOM 577 C CA . ASN A 1 72 ? 24.034 -4.051 -4.198 1.00 67.81 72 ASN A CA 1
ATOM 578 C C . ASN A 1 72 ? 25.539 -4.349 -4.098 1.00 67.81 72 ASN A C 1
ATOM 580 O O . ASN A 1 72 ? 26.282 -3.444 -3.734 1.00 67.81 72 ASN A O 1
ATOM 584 N N . ASP A 1 73 ? 25.982 -5.576 -4.389 1.00 60.75 73 ASP A N 1
ATOM 585 C CA . ASP A 1 73 ? 27.341 -6.056 -4.084 1.00 60.75 73 ASP A CA 1
ATOM 586 C C . ASP A 1 73 ? 28.112 -6.456 -5.362 1.00 60.75 73 ASP A C 1
ATOM 588 O O . ASP A 1 73 ? 28.750 -7.507 -5.421 1.00 60.75 73 ASP A O 1
ATOM 592 N N . LEU A 1 74 ? 28.036 -5.631 -6.411 1.00 59.72 74 LEU A N 1
ATOM 593 C CA . LEU A 1 74 ? 28.736 -5.880 -7.677 1.00 59.72 74 LEU A CA 1
ATOM 594 C C . LEU A 1 74 ? 30.232 -5.546 -7.584 1.00 59.72 74 LEU A C 1
ATOM 596 O O . LEU A 1 74 ? 30.627 -4.546 -6.979 1.00 59.72 74 LEU A O 1
ATOM 600 N N . GLU A 1 75 ? 31.073 -6.353 -8.240 1.00 54.12 75 GLU A N 1
ATOM 601 C CA . GLU A 1 75 ? 32.504 -6.064 -8.365 1.00 54.12 75 GLU A CA 1
ATOM 602 C C . GLU A 1 75 ? 32.705 -4.694 -9.040 1.00 54.12 75 GLU A C 1
ATOM 604 O O . GLU A 1 75 ? 32.214 -4.444 -10.138 1.00 54.12 75 GLU A O 1
ATOM 609 N N . SER A 1 76 ? 33.446 -3.807 -8.370 1.00 54.16 76 SER A N 1
ATOM 610 C CA . SER A 1 76 ? 33.775 -2.433 -8.796 1.00 54.16 76 SER A CA 1
ATOM 611 C C . SER A 1 76 ? 32.694 -1.351 -8.627 1.00 54.16 76 SER A C 1
ATOM 613 O O . SER A 1 76 ? 32.967 -0.212 -8.987 1.00 54.16 76 SER A O 1
ATOM 615 N N . ASP A 1 77 ? 31.524 -1.622 -8.026 1.00 58.22 77 ASP A N 1
ATOM 616 C CA . ASP A 1 77 ? 30.470 -0.606 -7.762 1.00 58.22 77 ASP A CA 1
ATOM 617 C C . ASP A 1 77 ? 29.909 0.112 -9.024 1.00 58.22 77 ASP A C 1
ATOM 619 O O . ASP A 1 77 ? 29.180 1.103 -8.914 1.00 58.22 77 ASP A O 1
ATOM 623 N N . GLU A 1 78 ? 30.218 -0.382 -10.230 1.00 60.81 78 GLU A N 1
ATOM 624 C CA . GLU A 1 78 ? 30.020 0.348 -11.494 1.00 60.81 78 GLU A CA 1
ATOM 625 C C . GLU A 1 78 ? 28.602 0.243 -12.095 1.00 60.81 78 GLU A C 1
ATOM 627 O O . GLU A 1 78 ? 28.253 1.064 -12.939 1.00 60.81 78 GLU A O 1
ATOM 632 N N . CYS A 1 79 ? 27.754 -0.715 -11.690 1.00 63.41 79 CYS A N 1
ATOM 633 C CA . CYS A 1 79 ? 26.455 -0.966 -12.349 1.00 63.41 79 CYS A CA 1
ATOM 634 C C . CYS A 1 79 ? 25.283 -1.172 -11.376 1.00 63.41 79 CYS A C 1
ATOM 636 O O . CYS A 1 79 ? 24.753 -2.273 -11.240 1.00 63.41 79 CYS A O 1
ATOM 638 N N . ARG A 1 80 ? 24.814 -0.108 -10.717 1.00 79.00 80 ARG A N 1
ATOM 639 C CA . ARG A 1 80 ? 23.685 -0.206 -9.776 1.00 79.00 80 ARG A CA 1
ATOM 640 C C . ARG A 1 80 ? 22.364 -0.368 -10.519 1.00 79.00 80 ARG A C 1
ATOM 642 O O . ARG A 1 80 ? 21.829 0.592 -11.071 1.00 79.00 80 ARG A O 1
ATOM 649 N N . HIS A 1 81 ? 21.809 -1.572 -10.474 1.00 86.25 81 HIS A N 1
ATOM 650 C CA . HIS A 1 81 ? 20.539 -1.882 -11.112 1.00 86.25 81 HIS A CA 1
ATOM 651 C C . HIS A 1 81 ? 19.584 -2.625 -10.175 1.00 86.25 81 HIS A C 1
ATOM 653 O O . HIS A 1 81 ? 19.972 -3.301 -9.219 1.00 86.25 81 HIS A O 1
ATOM 659 N N . LEU A 1 82 ? 18.297 -2.483 -10.469 1.00 89.94 82 LEU A N 1
ATOM 660 C CA . LEU A 1 82 ? 17.205 -3.106 -9.740 1.00 89.94 82 LEU A CA 1
ATOM 661 C C . LEU A 1 82 ? 16.603 -4.219 -10.602 1.00 89.94 82 LEU A C 1
ATOM 663 O O . LEU A 1 82 ? 15.995 -3.953 -11.634 1.00 89.94 82 LEU A O 1
ATOM 667 N N . ARG A 1 83 ? 16.771 -5.473 -10.191 1.00 88.56 83 ARG A N 1
ATOM 668 C CA . ARG A 1 83 ? 16.287 -6.648 -10.924 1.00 88.56 83 ARG A CA 1
ATOM 669 C C . ARG A 1 83 ? 14.772 -6.814 -10.782 1.00 88.56 83 ARG A C 1
ATOM 671 O O . ARG A 1 83 ? 14.202 -6.537 -9.727 1.00 88.56 83 ARG A O 1
ATOM 678 N N . LEU A 1 84 ? 14.145 -7.315 -11.845 1.00 89.44 84 LEU A N 1
ATOM 679 C CA . LEU A 1 84 ? 12.715 -7.608 -11.945 1.00 89.44 84 LEU A CA 1
ATOM 680 C C . LEU A 1 84 ? 12.467 -9.120 -11.918 1.00 89.44 84 LEU A C 1
ATOM 682 O O . LEU A 1 84 ? 13.001 -9.870 -12.737 1.00 89.44 84 LEU A O 1
ATOM 686 N N . ASN A 1 85 ? 11.582 -9.584 -11.038 1.00 88.69 85 ASN A N 1
ATOM 687 C CA . ASN A 1 85 ? 11.131 -10.976 -11.025 1.00 88.69 85 ASN A CA 1
ATOM 688 C C . ASN A 1 85 ? 10.055 -11.235 -12.097 1.00 88.69 85 ASN A C 1
ATOM 690 O O . ASN A 1 85 ? 8.873 -11.397 -11.786 1.00 88.69 85 ASN A O 1
ATOM 694 N N . MET A 1 86 ? 10.469 -11.296 -13.366 1.00 85.19 86 MET A N 1
ATOM 695 C CA . MET A 1 86 ? 9.580 -11.448 -14.531 1.00 85.19 86 MET A CA 1
ATOM 696 C C . MET A 1 86 ? 8.799 -12.772 -14.578 1.00 85.19 86 MET A C 1
ATOM 698 O O . MET A 1 86 ? 7.854 -12.901 -15.351 1.00 85.19 86 MET A O 1
ATOM 702 N N . ARG A 1 87 ? 9.127 -13.754 -13.725 1.00 84.50 87 ARG A N 1
ATOM 703 C CA . ARG A 1 87 ? 8.323 -14.981 -13.563 1.00 84.50 87 ARG A CA 1
ATOM 704 C C . ARG A 1 87 ? 7.018 -14.743 -12.810 1.00 84.50 87 ARG A C 1
ATOM 706 O O . ARG A 1 87 ? 6.131 -15.597 -12.824 1.00 84.50 87 ARG A O 1
ATOM 713 N N . SER A 1 88 ? 6.910 -13.624 -12.098 1.00 87.69 88 SER A N 1
ATOM 714 C CA . SER A 1 88 ? 5.692 -13.269 -11.390 1.00 87.69 88 SER A CA 1
ATOM 715 C C . SER A 1 88 ? 4.555 -13.024 -12.368 1.00 87.69 88 SER A C 1
ATOM 717 O O . SER A 1 88 ? 4.664 -12.236 -13.304 1.00 87.69 88 SER A O 1
ATOM 719 N N . ALA A 1 89 ? 3.397 -13.598 -12.052 1.00 86.69 89 ALA A N 1
ATOM 720 C CA . ALA A 1 89 ? 2.170 -13.379 -12.801 1.00 86.69 89 ALA A CA 1
ATOM 721 C C . ALA A 1 89 ? 1.684 -11.912 -12.759 1.00 86.69 89 ALA A C 1
ATOM 723 O O . ALA A 1 89 ? 0.663 -11.591 -13.370 1.00 86.69 89 ALA A O 1
ATOM 724 N N . LEU A 1 90 ? 2.348 -11.039 -11.986 1.00 88.38 90 LEU A N 1
ATOM 725 C CA . LEU A 1 90 ? 2.159 -9.592 -12.028 1.00 88.38 90 LEU A CA 1
ATOM 726 C C . LEU A 1 90 ? 2.662 -8.984 -13.340 1.00 88.38 90 LEU A C 1
ATOM 728 O O . LEU A 1 90 ? 2.038 -8.039 -13.792 1.00 88.38 90 LEU A O 1
ATOM 732 N N . PHE A 1 91 ? 3.737 -9.504 -13.938 1.00 88.50 91 PHE A N 1
ATOM 733 C CA . PHE A 1 91 ? 4.380 -8.932 -15.131 1.00 88.50 91 PHE A CA 1
ATOM 734 C C . PHE A 1 91 ? 3.965 -9.625 -16.441 1.00 88.50 91 PHE A C 1
ATOM 736 O O . PHE A 1 91 ? 4.478 -9.305 -17.510 1.00 88.50 91 PHE A O 1
ATOM 743 N N . GLU A 1 92 ? 3.026 -10.573 -16.384 1.00 82.62 92 GLU A N 1
ATOM 744 C CA . GLU A 1 92 ? 2.502 -11.261 -17.568 1.00 82.62 92 GLU A CA 1
ATOM 745 C C . GLU A 1 92 ? 1.900 -10.263 -18.572 1.00 82.62 92 GLU A C 1
ATOM 747 O O . GLU A 1 92 ? 0.871 -9.643 -18.310 1.00 82.62 92 GLU A O 1
ATOM 752 N N . GLY A 1 93 ? 2.526 -10.151 -19.748 1.00 75.50 93 GLY A N 1
ATOM 753 C CA . GLY A 1 93 ? 2.018 -9.361 -20.871 1.00 75.50 93 GLY A CA 1
ATOM 754 C C . GLY A 1 93 ? 2.422 -7.884 -20.885 1.00 75.50 93 GLY A C 1
ATOM 755 O O . GLY A 1 93 ? 2.019 -7.189 -21.812 1.00 75.50 93 GLY A O 1
ATOM 756 N N . ILE A 1 94 ? 3.234 -7.395 -19.935 1.00 81.56 94 ILE A N 1
ATOM 757 C CA . ILE A 1 94 ? 3.605 -5.964 -19.872 1.00 81.56 94 ILE A CA 1
ATOM 758 C C . ILE A 1 94 ? 4.419 -5.479 -21.081 1.00 81.56 94 ILE A C 1
ATOM 760 O O . ILE A 1 94 ? 4.338 -4.306 -21.440 1.00 81.56 94 ILE A O 1
ATOM 764 N N . GLU A 1 95 ? 5.165 -6.376 -21.734 1.00 76.69 95 GLU A N 1
ATOM 765 C CA . GLU A 1 95 ? 5.996 -6.060 -22.906 1.00 76.69 95 GLU A CA 1
ATOM 766 C C . GLU A 1 95 ? 5.167 -5.536 -24.090 1.00 76.69 95 GLU A C 1
ATOM 768 O O . GLU A 1 95 ? 5.664 -4.766 -24.906 1.00 76.69 95 GLU A O 1
ATOM 773 N N . ALA A 1 96 ? 3.884 -5.903 -24.168 1.00 75.38 96 ALA A N 1
ATOM 774 C CA . ALA A 1 96 ? 2.996 -5.497 -25.254 1.00 75.38 96 ALA A CA 1
ATOM 775 C C . ALA A 1 96 ? 2.354 -4.106 -25.061 1.00 75.38 96 ALA A C 1
ATOM 777 O O . ALA A 1 96 ? 1.640 -3.650 -25.952 1.00 75.38 96 ALA A O 1
ATOM 778 N N . TYR A 1 97 ? 2.576 -3.435 -23.920 1.00 81.44 97 TYR A N 1
ATOM 779 C CA . TYR A 1 97 ? 1.801 -2.248 -23.510 1.00 81.44 97 TYR A CA 1
ATOM 780 C C . TYR A 1 97 ? 2.629 -1.001 -23.208 1.00 81.44 97 TYR A C 1
ATOM 782 O O . TYR A 1 97 ? 2.104 -0.070 -22.594 1.00 81.44 97 TYR A O 1
ATOM 790 N N . ASP A 1 98 ? 3.894 -0.974 -23.637 1.00 88.50 98 ASP A N 1
ATOM 791 C CA . ASP A 1 98 ? 4.796 0.165 -23.427 1.00 88.50 98 ASP A CA 1
ATOM 792 C C . ASP A 1 98 ? 4.777 0.641 -21.961 1.00 88.50 98 ASP A C 1
ATOM 794 O O . ASP A 1 98 ? 4.502 1.797 -21.620 1.00 88.50 98 ASP A O 1
ATOM 798 N N . ILE A 1 99 ? 4.982 -0.329 -21.062 1.00 91.38 99 ILE A N 1
ATOM 799 C CA . ILE A 1 99 ? 4.857 -0.114 -19.620 1.00 91.38 99 ILE A CA 1
ATOM 800 C C . ILE A 1 99 ? 5.819 0.970 -19.129 1.00 91.38 99 ILE A C 1
ATOM 802 O O . ILE A 1 99 ? 5.483 1.703 -18.205 1.00 91.38 99 ILE A O 1
ATOM 806 N N . GLU A 1 100 ? 6.981 1.116 -19.772 1.00 93.00 100 GLU A N 1
ATOM 807 C CA . GLU A 1 100 ? 7.976 2.122 -19.419 1.00 93.00 100 GLU A CA 1
ATOM 808 C C . GLU A 1 100 ? 7.410 3.543 -19.546 1.00 93.00 100 GLU A C 1
ATOM 810 O O . GLU A 1 100 ? 7.503 4.318 -18.593 1.00 93.00 100 GLU A O 1
ATOM 815 N N . ASN A 1 101 ? 6.752 3.870 -20.664 1.00 93.81 101 ASN A N 1
ATOM 816 C CA . ASN A 1 101 ? 6.148 5.189 -20.853 1.00 93.81 101 ASN A CA 1
ATOM 817 C C . ASN A 1 101 ? 4.978 5.433 -19.892 1.00 93.81 101 ASN A C 1
ATOM 819 O O . ASN A 1 101 ? 4.904 6.505 -19.290 1.00 93.81 101 ASN A O 1
ATOM 823 N N . ARG A 1 102 ? 4.130 4.425 -19.648 1.00 94.31 102 ARG A N 1
ATOM 824 C CA . ARG A 1 102 ? 3.035 4.531 -18.662 1.00 94.31 102 ARG A CA 1
ATOM 825 C C . ARG A 1 102 ? 3.554 4.817 -17.252 1.00 94.31 102 ARG A C 1
ATOM 827 O O . ARG A 1 102 ? 3.071 5.728 -16.581 1.00 94.31 102 ARG A O 1
ATOM 834 N N . VAL A 1 103 ? 4.580 4.084 -16.817 1.00 96.19 103 VAL A N 1
ATOM 835 C CA . VAL A 1 103 ? 5.215 4.305 -15.510 1.00 96.19 103 VAL A CA 1
ATOM 836 C C . VAL A 1 103 ? 5.832 5.697 -15.452 1.00 96.19 103 VAL A C 1
ATOM 838 O O . VAL A 1 103 ? 5.673 6.374 -14.439 1.00 96.19 103 VAL A O 1
ATOM 841 N N . ARG A 1 104 ? 6.488 6.155 -16.524 1.00 95.56 104 ARG A N 1
ATOM 842 C CA . ARG A 1 104 ? 7.122 7.480 -16.599 1.00 95.56 104 ARG A CA 1
ATOM 843 C C . ARG A 1 104 ? 6.105 8.615 -16.441 1.00 95.56 104 ARG A C 1
ATOM 845 O O . ARG A 1 104 ? 6.354 9.540 -15.671 1.00 95.56 104 ARG A O 1
ATOM 852 N N . GLU A 1 105 ? 4.940 8.515 -17.083 1.00 94.75 105 GLU A N 1
ATOM 853 C CA . GLU A 1 105 ? 3.840 9.485 -16.944 1.00 94.75 105 GLU A CA 1
ATOM 854 C C . GLU A 1 105 ? 3.305 9.577 -15.506 1.00 94.75 105 GLU A C 1
ATOM 856 O O . GLU A 1 105 ? 2.952 10.659 -15.024 1.00 94.75 105 GLU A O 1
ATOM 861 N N . VAL A 1 106 ? 3.241 8.444 -14.801 1.00 94.38 106 VAL A N 1
ATOM 862 C CA . VAL A 1 106 ? 2.806 8.403 -13.400 1.00 94.38 106 VAL A CA 1
ATOM 863 C C . VAL A 1 106 ? 3.901 8.909 -12.460 1.00 94.38 106 VAL A C 1
ATOM 865 O O . VAL A 1 106 ? 3.623 9.721 -11.578 1.00 94.38 106 VAL A O 1
ATOM 868 N N . LEU A 1 107 ? 5.143 8.478 -12.674 1.00 95.31 107 LEU A N 1
ATOM 869 C CA . LEU A 1 107 ? 6.304 8.785 -11.841 1.00 95.31 107 LEU A CA 1
ATOM 870 C C . LEU A 1 107 ? 6.662 10.273 -11.843 1.00 95.31 107 LEU A C 1
ATOM 872 O O . LEU A 1 107 ? 6.998 10.815 -10.789 1.00 95.31 107 LEU A O 1
ATOM 876 N N . ALA A 1 108 ? 6.525 10.946 -12.991 1.00 94.25 108 ALA A N 1
ATOM 877 C CA . ALA A 1 108 ? 6.852 12.364 -13.155 1.00 94.25 108 ALA A CA 1
ATOM 878 C C . ALA A 1 108 ? 6.067 13.302 -12.215 1.00 94.25 108 ALA A C 1
ATOM 880 O O . ALA A 1 108 ? 6.447 14.457 -12.032 1.00 94.25 108 ALA A O 1
ATOM 881 N N . ARG A 1 109 ? 4.976 12.820 -11.601 1.00 91.88 109 ARG A N 1
ATOM 882 C CA . ARG A 1 109 ? 4.197 13.577 -10.607 1.00 91.88 109 ARG A CA 1
ATOM 883 C C . ARG A 1 109 ? 4.812 13.579 -9.207 1.00 91.88 109 ARG A C 1
ATOM 885 O O . ARG A 1 109 ? 4.464 14.442 -8.407 1.00 91.88 109 ARG A O 1
ATOM 892 N N . TYR A 1 110 ? 5.698 12.629 -8.911 1.00 91.69 110 TYR A N 1
ATOM 893 C CA . TYR A 1 110 ? 6.196 12.367 -7.555 1.00 91.69 110 TYR A CA 1
ATOM 894 C C . TYR A 1 110 ? 7.720 12.393 -7.448 1.00 91.69 110 TYR A C 1
ATOM 896 O O . TYR A 1 110 ? 8.266 12.573 -6.359 1.00 91.69 110 TYR A O 1
ATOM 904 N N . ALA A 1 111 ? 8.418 12.189 -8.564 1.00 91.44 111 ALA A N 1
ATOM 905 C CA . ALA A 1 111 ? 9.864 12.088 -8.589 1.00 91.44 111 ALA A CA 1
ATOM 906 C C . ALA A 1 111 ? 10.468 12.754 -9.828 1.00 91.44 111 ALA A C 1
ATOM 908 O O . ALA A 1 111 ? 9.831 12.898 -10.867 1.00 91.44 111 ALA A O 1
ATOM 909 N N . THR A 1 112 ? 11.733 13.150 -9.693 1.00 90.56 112 THR A N 1
ATOM 910 C CA . THR A 1 112 ? 12.515 13.830 -10.738 1.00 90.56 112 THR A CA 1
ATOM 911 C C . THR A 1 112 ? 13.543 12.928 -11.414 1.00 90.56 112 THR A C 1
ATOM 913 O O . THR A 1 112 ? 14.213 13.362 -12.346 1.00 90.56 112 THR A O 1
ATOM 916 N N . PHE A 1 113 ? 13.736 11.704 -10.915 1.00 93.69 113 PHE A N 1
ATOM 917 C CA . PHE A 1 113 ? 14.592 10.727 -11.580 1.00 93.69 113 PHE A CA 1
ATOM 918 C C . PHE A 1 113 ? 13.819 10.030 -12.700 1.00 93.69 113 PHE A C 1
ATOM 920 O O . PHE A 1 113 ? 12.590 9.958 -12.690 1.00 93.69 113 PHE A O 1
ATOM 927 N N . ASN A 1 114 ? 14.571 9.486 -13.641 1.00 94.25 114 ASN A N 1
ATOM 928 C CA . ASN A 1 114 ? 14.086 8.680 -14.739 1.00 94.25 114 ASN A CA 1
ATOM 929 C C . ASN A 1 114 ? 14.590 7.244 -14.604 1.00 94.25 114 ASN A C 1
ATOM 931 O O . ASN A 1 114 ? 15.426 6.935 -13.752 1.00 94.25 114 ASN A O 1
ATOM 935 N N . PHE A 1 115 ? 14.088 6.362 -15.460 1.00 95.19 115 PHE A N 1
ATOM 936 C CA . PHE A 1 115 ? 14.534 4.979 -15.506 1.00 95.19 115 PHE A CA 1
ATOM 937 C C . PHE A 1 115 ? 14.466 4.408 -16.924 1.00 95.19 115 PHE A C 1
ATOM 939 O O . PHE A 1 115 ? 13.830 4.991 -17.811 1.00 95.19 115 PHE A O 1
ATOM 946 N N . GLN A 1 116 ? 15.127 3.270 -17.113 1.00 92.69 116 GLN A N 1
ATOM 947 C CA . GLN A 1 116 ? 15.048 2.437 -18.311 1.00 92.69 116 GLN A CA 1
ATOM 948 C C . GLN A 1 116 ? 14.971 0.971 -17.889 1.00 92.69 116 GLN A C 1
ATOM 950 O O . GLN A 1 116 ? 15.720 0.544 -17.003 1.00 92.69 116 GLN A O 1
ATOM 955 N N . ILE A 1 117 ? 14.093 0.201 -18.527 1.00 92.00 117 ILE A N 1
ATOM 956 C CA . ILE A 1 117 ? 14.057 -1.255 -18.392 1.00 92.00 117 ILE A CA 1
ATOM 957 C C . ILE A 1 117 ? 15.011 -1.843 -19.430 1.00 92.00 117 ILE A C 1
ATOM 959 O O . ILE A 1 117 ? 14.869 -1.623 -20.631 1.00 92.00 117 ILE A O 1
ATOM 963 N N . ARG A 1 118 ? 15.997 -2.601 -18.962 1.00 90.12 118 ARG A N 1
ATOM 964 C CA . ARG A 1 118 ? 16.976 -3.294 -19.795 1.00 90.12 118 ARG A CA 1
ATOM 965 C C . ARG A 1 118 ? 16.811 -4.797 -19.654 1.00 90.12 118 ARG A C 1
ATOM 967 O O . ARG A 1 118 ? 16.364 -5.308 -18.626 1.00 90.12 118 ARG A O 1
ATOM 974 N N . LYS A 1 119 ? 17.196 -5.489 -20.719 1.00 89.62 119 LYS A N 1
ATOM 975 C CA . LYS A 1 119 ? 17.204 -6.941 -20.809 1.00 89.62 119 LYS A CA 1
ATOM 976 C C . LYS A 1 119 ? 18.574 -7.386 -21.283 1.00 89.62 119 LYS A C 1
ATOM 978 O O . LYS A 1 119 ? 19.071 -6.876 -22.285 1.00 89.62 119 LYS A O 1
ATOM 983 N N . GLU A 1 120 ? 19.161 -8.324 -20.561 1.00 88.69 120 GLU A N 1
ATOM 984 C CA . GLU A 1 120 ? 20.509 -8.822 -20.812 1.00 88.69 120 GLU A CA 1
ATOM 985 C C . GLU A 1 120 ? 20.488 -10.339 -20.926 1.00 88.69 120 GLU A C 1
ATOM 987 O O . GLU A 1 120 ? 19.852 -11.021 -20.121 1.00 88.69 120 GLU A O 1
ATOM 992 N N . GLU A 1 121 ? 21.141 -10.850 -21.968 1.00 90.88 121 GLU A N 1
ATOM 993 C CA . GLU A 1 121 ? 21.374 -12.279 -22.151 1.00 90.88 121 GLU A CA 1
ATOM 994 C C . GLU A 1 121 ? 22.502 -12.723 -21.223 1.00 90.88 121 GLU A C 1
ATOM 996 O O . GLU A 1 121 ? 23.564 -12.105 -21.202 1.00 90.88 121 GLU A O 1
ATOM 1001 N N . ILE A 1 122 ? 22.277 -13.812 -20.495 1.00 87.88 122 ILE A N 1
ATOM 1002 C CA . ILE A 1 122 ? 23.273 -14.423 -19.618 1.00 87.88 122 ILE A CA 1
ATOM 1003 C C . ILE A 1 122 ? 23.563 -15.855 -20.056 1.00 87.88 122 ILE A C 1
ATOM 1005 O O . ILE A 1 122 ? 22.736 -16.553 -20.655 1.00 87.88 122 ILE A O 1
ATOM 1009 N N . THR A 1 123 ? 24.755 -16.329 -19.725 1.00 88.56 123 THR A N 1
ATOM 1010 C CA . THR A 1 123 ? 25.148 -17.712 -19.963 1.00 88.56 123 THR A CA 1
ATOM 1011 C C . THR A 1 123 ? 24.396 -18.664 -19.033 1.00 88.56 123 THR A C 1
ATOM 1013 O O . THR A 1 123 ? 23.912 -18.313 -17.956 1.00 88.56 123 THR A O 1
ATOM 1016 N N . ARG A 1 124 ? 24.344 -19.941 -19.423 1.00 86.31 124 ARG A N 1
ATOM 1017 C CA . ARG A 1 124 ? 23.795 -20.998 -18.568 1.00 86.31 124 ARG A CA 1
ATOM 1018 C C . ARG A 1 124 ? 24.549 -21.131 -17.239 1.00 86.31 124 ARG A C 1
ATOM 1020 O O . ARG A 1 124 ? 23.929 -21.413 -16.222 1.00 86.31 124 ARG A O 1
ATOM 1027 N N . GLU A 1 125 ? 25.868 -20.950 -17.256 1.00 85.12 125 GLU A N 1
ATOM 1028 C CA . GLU A 1 125 ? 26.695 -21.041 -16.050 1.00 85.12 125 GLU A CA 1
ATOM 1029 C C . GLU A 1 125 ? 26.368 -19.912 -15.063 1.00 85.12 125 GLU A C 1
ATOM 1031 O O . GLU A 1 125 ? 26.236 -20.166 -13.868 1.00 85.12 125 GLU A O 1
ATOM 1036 N N . GLU A 1 126 ? 26.178 -18.686 -15.556 1.00 82.31 126 GLU A N 1
ATOM 1037 C CA . GLU A 1 126 ? 25.710 -17.557 -14.742 1.00 82.31 126 GLU A CA 1
ATOM 1038 C C . GLU A 1 126 ? 24.309 -17.831 -14.196 1.00 82.31 126 GLU A C 1
ATOM 1040 O O . GLU A 1 126 ? 24.086 -17.716 -12.992 1.00 82.31 126 GLU A O 1
ATOM 1045 N N . ALA A 1 127 ? 23.393 -18.315 -15.039 1.00 82.62 127 ALA A N 1
ATOM 1046 C CA . ALA A 1 127 ? 22.034 -18.641 -14.621 1.00 82.62 127 ALA A CA 1
ATOM 1047 C C . ALA A 1 127 ? 21.969 -19.708 -13.507 1.00 82.62 127 ALA A C 1
ATOM 1049 O O . ALA A 1 127 ? 21.092 -19.642 -12.647 1.00 82.62 127 ALA A O 1
ATOM 1050 N N . GLU A 1 128 ? 22.884 -20.684 -13.514 1.00 81.50 128 GLU A N 1
ATOM 1051 C CA . GLU A 1 128 ? 22.983 -21.739 -12.494 1.00 81.50 128 GLU A CA 1
ATOM 1052 C C . GLU A 1 128 ? 23.652 -21.253 -11.190 1.00 81.50 128 GLU A C 1
ATOM 1054 O O . GLU A 1 128 ? 23.359 -21.784 -10.116 1.00 81.50 128 GLU A O 1
ATOM 1059 N N . LYS A 1 129 ? 24.536 -20.246 -11.258 1.00 75.44 129 LYS A N 1
ATOM 1060 C CA . LYS A 1 129 ? 25.217 -19.648 -10.090 1.00 75.44 129 LYS A CA 1
ATOM 1061 C C . LYS A 1 129 ? 24.394 -18.577 -9.381 1.00 75.44 129 LYS A C 1
ATOM 1063 O O . LYS A 1 129 ? 24.633 -18.305 -8.206 1.00 75.44 129 LYS A O 1
ATOM 1068 N N . GLU A 1 130 ? 23.457 -17.959 -10.084 1.00 68.50 130 GLU A N 1
ATOM 1069 C CA . GLU A 1 130 ? 22.661 -16.851 -9.572 1.00 68.50 130 GLU A CA 1
ATOM 1070 C C . GLU A 1 130 ? 21.839 -17.250 -8.341 1.00 68.50 130 GLU A C 1
ATOM 1072 O O . GLU A 1 130 ? 20.955 -18.105 -8.391 1.00 68.50 130 GLU A O 1
ATOM 1077 N N . LEU A 1 131 ? 22.096 -16.594 -7.207 1.00 55.44 131 LEU A N 1
ATOM 1078 C CA . LEU A 1 131 ? 21.438 -16.890 -5.928 1.00 55.44 131 LEU A CA 1
ATOM 1079 C C . LEU A 1 131 ? 19.914 -16.657 -5.994 1.00 55.44 131 LEU A C 1
ATOM 1081 O O . LEU A 1 131 ? 19.142 -17.280 -5.262 1.00 55.44 131 LEU A O 1
ATOM 1085 N N . TYR A 1 132 ? 19.477 -15.799 -6.919 1.00 58.09 132 TYR A N 1
ATOM 1086 C CA . TYR A 1 132 ? 18.089 -15.406 -7.138 1.00 58.09 132 TYR A CA 1
ATOM 1087 C C . TYR A 1 132 ? 17.576 -15.918 -8.488 1.00 58.09 132 TYR A C 1
ATOM 1089 O O . TYR A 1 132 ? 17.225 -15.144 -9.372 1.00 58.09 132 TYR A O 1
ATOM 1097 N N . HIS A 1 133 ? 17.435 -17.240 -8.631 1.00 61.91 133 HIS A N 1
ATOM 1098 C CA . HIS A 1 133 ? 16.920 -17.901 -9.846 1.00 61.91 133 HIS A CA 1
ATOM 1099 C C . HIS A 1 133 ? 15.574 -17.347 -10.371 1.00 61.91 133 HIS A C 1
ATOM 1101 O O . HIS A 1 133 ? 15.145 -17.696 -11.470 1.00 61.91 133 HIS A O 1
ATOM 1107 N N . GLN A 1 134 ? 14.849 -16.555 -9.576 1.00 64.50 134 GLN A N 1
ATOM 1108 C CA . GLN A 1 134 ? 13.505 -16.079 -9.889 1.00 64.50 134 GLN A CA 1
ATOM 1109 C C . GLN A 1 134 ? 13.478 -14.921 -10.903 1.00 64.50 134 GLN A C 1
ATOM 1111 O O . GLN A 1 134 ? 12.477 -14.780 -11.598 1.00 64.50 134 GLN A O 1
ATOM 1116 N N . SER A 1 135 ? 14.559 -14.146 -11.052 1.00 71.44 135 SER A N 1
ATOM 1117 C CA . SER A 1 135 ? 14.651 -13.047 -12.034 1.00 71.44 135 SER A CA 1
ATOM 1118 C C . SER A 1 135 ? 14.969 -13.509 -13.461 1.00 71.44 135 SER A C 1
ATOM 1120 O O . SER A 1 135 ? 14.813 -12.735 -14.404 1.00 71.44 135 SER A O 1
ATOM 1122 N N . ILE A 1 136 ? 15.380 -14.769 -13.634 1.00 82.25 136 ILE A N 1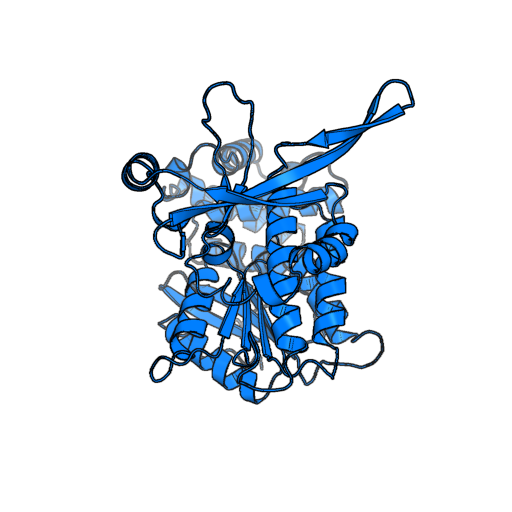
ATOM 1123 C CA . ILE A 1 136 ? 15.848 -15.294 -14.920 1.00 82.25 136 ILE A CA 1
ATOM 1124 C C . ILE A 1 136 ? 14.672 -15.810 -15.754 1.00 82.25 136 ILE A C 1
ATOM 1126 O O . ILE A 1 136 ? 13.959 -16.728 -15.323 1.00 82.25 136 ILE A O 1
ATOM 1130 N N . THR A 1 137 ? 14.501 -15.302 -16.972 1.00 85.00 137 THR A N 1
ATOM 1131 C CA . THR A 1 137 ? 13.567 -15.846 -17.971 1.00 85.00 137 THR A CA 1
ATOM 1132 C C . THR A 1 137 ? 14.301 -16.720 -18.988 1.00 85.00 137 THR A C 1
ATOM 1134 O O . THR A 1 137 ? 15.489 -16.542 -19.237 1.00 85.00 137 THR A O 1
ATOM 1137 N N . LEU A 1 138 ? 13.602 -17.719 -19.538 1.00 86.12 138 LEU A N 1
ATOM 1138 C CA . LEU A 1 138 ? 14.111 -18.586 -20.603 1.00 86.12 138 LEU A CA 1
ATOM 1139 C C . LEU A 1 138 ? 13.287 -18.329 -21.859 1.00 86.12 138 LEU A C 1
ATOM 1141 O O . LEU A 1 138 ? 12.088 -18.610 -21.879 1.00 86.12 138 LEU A O 1
ATOM 1145 N N . GLU A 1 139 ? 13.931 -17.838 -22.909 1.00 86.44 139 GLU A N 1
ATOM 1146 C CA . GLU A 1 139 ? 13.279 -17.494 -24.169 1.00 86.44 139 GLU A CA 1
ATOM 1147 C C . GLU A 1 139 ? 14.107 -18.037 -25.328 1.00 86.44 139 GLU A C 1
ATOM 1149 O O . GLU A 1 139 ? 15.301 -17.775 -25.433 1.00 86.44 139 GLU A O 1
ATOM 1154 N N . ASN A 1 140 ? 13.489 -18.848 -26.190 1.00 87.88 140 ASN A N 1
ATOM 1155 C CA . ASN A 1 140 ? 14.156 -19.480 -27.338 1.00 87.88 140 ASN A CA 1
ATOM 1156 C C . ASN A 1 140 ? 15.454 -20.245 -26.989 1.00 87.88 140 ASN A C 1
ATOM 1158 O O . ASN A 1 140 ? 16.342 -20.382 -27.825 1.00 87.88 140 ASN A O 1
ATOM 1162 N N . GLY A 1 141 ? 15.555 -20.771 -25.763 1.00 86.69 141 GLY A N 1
ATOM 1163 C CA . GLY A 1 141 ? 16.735 -21.500 -25.281 1.00 86.69 141 GLY A CA 1
ATOM 1164 C C . GLY A 1 141 ? 17.854 -20.621 -24.710 1.00 86.69 141 GLY A C 1
ATOM 1165 O O . GLY A 1 141 ? 18.871 -21.171 -24.296 1.00 86.69 141 GLY A O 1
ATOM 1166 N N . LEU A 1 142 ? 17.661 -19.300 -24.655 1.00 88.56 142 LEU A N 1
ATOM 1167 C CA . LEU A 1 142 ? 18.584 -18.329 -24.065 1.00 88.56 142 LEU A CA 1
ATOM 1168 C C . LEU A 1 142 ? 18.049 -17.828 -22.719 1.00 88.56 142 LEU A C 1
ATOM 1170 O O . LEU A 1 142 ? 16.833 -17.721 -22.524 1.00 88.56 142 LEU A O 1
ATOM 1174 N N . PHE A 1 143 ? 18.958 -17.547 -21.788 1.00 88.75 143 PHE A N 1
ATOM 1175 C CA . PHE A 1 143 ? 18.626 -17.054 -20.455 1.00 88.75 143 PHE A CA 1
ATOM 1176 C C . PHE A 1 143 ? 18.736 -15.535 -20.430 1.00 88.75 143 PHE A C 1
ATOM 1178 O O . PHE A 1 143 ? 19.710 -14.983 -20.932 1.00 88.75 143 PHE A O 1
ATOM 1185 N N . PHE A 1 144 ? 17.757 -14.866 -19.826 1.00 88.44 144 PHE A N 1
ATOM 1186 C CA . PHE A 1 144 ? 17.734 -13.412 -19.733 1.00 88.44 144 PHE A CA 1
ATOM 1187 C C . PHE A 1 144 ? 17.478 -12.937 -18.313 1.00 88.44 144 PHE A C 1
ATOM 1189 O O . PHE A 1 144 ? 16.708 -13.553 -17.573 1.00 88.44 144 PHE A O 1
ATOM 1196 N N . ILE A 1 145 ? 18.057 -11.790 -17.976 1.00 87.69 145 ILE A N 1
ATOM 1197 C CA . ILE A 1 145 ? 17.687 -10.994 -16.808 1.00 87.69 145 ILE A CA 1
ATOM 1198 C C . ILE A 1 145 ? 17.040 -9.695 -17.269 1.00 87.69 145 ILE A C 1
ATOM 1200 O O . ILE A 1 145 ? 17.441 -9.103 -18.269 1.00 87.69 145 ILE A O 1
ATOM 1204 N N . ASN A 1 146 ? 16.030 -9.254 -16.526 1.00 89.00 146 ASN A N 1
ATOM 1205 C CA . ASN A 1 146 ? 15.432 -7.940 -16.709 1.00 89.00 146 ASN A CA 1
ATOM 1206 C C . ASN A 1 146 ? 15.772 -7.091 -15.493 1.00 89.00 146 ASN A C 1
ATOM 1208 O O . ASN A 1 146 ? 15.590 -7.524 -14.349 1.00 89.00 146 ASN A O 1
ATOM 1212 N N . TYR A 1 147 ? 16.262 -5.886 -15.737 1.00 89.25 147 TYR A N 1
ATOM 1213 C CA . TYR A 1 147 ? 16.639 -4.961 -14.685 1.00 89.25 147 TYR A CA 1
ATOM 1214 C C . TYR A 1 147 ? 16.332 -3.525 -15.066 1.00 89.25 147 TYR A C 1
ATOM 1216 O O . TYR A 1 147 ? 16.102 -3.184 -16.222 1.00 89.25 147 TYR A O 1
ATOM 1224 N N . ILE A 1 148 ? 16.315 -2.681 -14.050 1.00 92.62 148 ILE A N 1
ATOM 1225 C CA . ILE A 1 148 ? 16.006 -1.271 -14.147 1.00 92.62 148 ILE A CA 1
ATOM 1226 C C . ILE A 1 148 ? 17.252 -0.503 -13.766 1.00 92.62 148 ILE A C 1
ATOM 1228 O O . ILE A 1 148 ? 17.821 -0.719 -12.693 1.00 92.62 148 ILE A O 1
ATOM 1232 N N . VAL A 1 149 ? 17.641 0.413 -14.639 1.00 92.31 149 VAL A N 1
ATOM 1233 C CA . VAL A 1 149 ? 18.634 1.436 -14.328 1.00 92.31 149 VAL A CA 1
ATOM 1234 C C . VAL A 1 149 ? 17.922 2.758 -14.125 1.00 92.31 149 VAL A C 1
ATOM 1236 O O . VAL A 1 149 ? 16.945 3.061 -14.814 1.00 92.31 149 VAL A O 1
ATOM 1239 N N . PHE A 1 150 ? 18.409 3.540 -13.173 1.00 94.38 150 PHE A N 1
ATOM 1240 C CA . PHE A 1 150 ? 17.883 4.868 -12.900 1.00 94.38 150 PHE A CA 1
ATOM 1241 C C . PHE A 1 150 ? 18.850 5.921 -13.417 1.00 94.38 150 PHE A C 1
ATOM 1243 O O . PHE A 1 150 ? 20.065 5.735 -13.392 1.00 94.38 150 PHE A O 1
ATOM 1250 N N . GLU A 1 151 ? 18.303 7.043 -13.858 1.00 93.44 151 GLU A N 1
ATOM 1251 C CA . GLU A 1 151 ? 19.069 8.184 -14.339 1.00 93.44 151 GLU A CA 1
ATOM 1252 C C . GLU A 1 151 ? 18.510 9.483 -13.758 1.00 93.44 151 GLU A C 1
ATOM 1254 O O . GLU A 1 151 ? 17.339 9.573 -13.382 1.00 93.44 151 GLU A O 1
ATOM 1259 N N . ARG A 1 152 ? 19.348 10.510 -13.661 1.00 92.38 152 ARG A N 1
ATOM 1260 C CA . ARG A 1 152 ? 18.928 11.842 -13.224 1.00 92.38 152 ARG A CA 1
ATOM 1261 C C . ARG A 1 152 ? 19.688 12.905 -13.996 1.00 92.38 152 ARG A C 1
ATOM 1263 O O . ARG A 1 152 ? 20.885 12.773 -14.244 1.00 92.38 152 ARG A O 1
ATOM 1270 N N . GLU A 1 153 ? 18.981 13.976 -14.324 1.00 89.75 153 GLU A N 1
ATOM 1271 C CA . GLU A 1 153 ? 19.579 15.175 -14.891 1.00 89.75 153 GLU A CA 1
ATOM 1272 C C . GLU A 1 153 ? 20.299 15.961 -13.786 1.00 89.75 153 GLU A C 1
ATOM 1274 O O . GLU A 1 153 ? 19.720 16.286 -12.745 1.00 89.75 153 GLU A O 1
ATOM 1279 N N . VAL A 1 154 ? 21.579 16.251 -14.002 1.00 88.00 154 VAL A N 1
ATOM 1280 C CA . VAL A 1 154 ? 22.436 17.020 -13.101 1.00 88.00 154 VAL A CA 1
ATOM 1281 C C . VAL A 1 154 ? 23.046 18.176 -13.884 1.00 88.00 154 VAL A C 1
ATOM 1283 O O . VAL A 1 154 ? 23.463 18.024 -15.030 1.00 88.00 154 VAL A O 1
ATOM 1286 N N . ILE A 1 155 ? 23.099 19.351 -13.259 1.00 87.31 155 ILE A N 1
ATOM 1287 C CA . ILE A 1 155 ? 23.760 20.523 -13.831 1.00 87.31 155 ILE A CA 1
ATOM 1288 C C . ILE A 1 155 ? 25.195 20.556 -13.306 1.00 87.31 155 ILE A C 1
ATOM 1290 O O . ILE A 1 155 ? 25.419 20.841 -12.131 1.00 87.31 155 ILE A O 1
ATOM 1294 N N . GLU A 1 156 ? 26.161 20.302 -14.183 1.00 87.38 156 GLU A N 1
ATOM 1295 C CA . GLU A 1 156 ? 27.590 20.466 -13.903 1.00 87.38 156 GLU A CA 1
ATOM 1296 C C . GLU A 1 156 ? 28.134 21.609 -14.756 1.00 87.38 156 GLU A C 1
ATOM 1298 O O . GLU A 1 156 ? 27.992 21.599 -15.978 1.00 87.38 156 GLU A O 1
ATOM 1303 N N . ASP A 1 157 ? 28.732 22.619 -14.119 1.00 87.06 157 ASP A N 1
ATOM 1304 C CA . ASP A 1 157 ? 29.293 23.801 -14.792 1.00 87.06 157 ASP A CA 1
ATOM 1305 C C . ASP A 1 157 ? 28.302 24.528 -15.729 1.00 87.06 157 ASP A C 1
ATOM 1307 O O . ASP A 1 157 ? 28.673 25.092 -16.757 1.00 87.06 157 ASP A O 1
ATOM 1311 N N . GLY A 1 158 ? 27.010 24.518 -15.380 1.00 86.50 158 GLY A N 1
ATOM 1312 C CA . GLY A 1 158 ? 25.943 25.125 -16.188 1.00 86.50 158 GLY A CA 1
ATOM 1313 C C . GLY A 1 158 ? 25.517 24.296 -17.406 1.00 86.50 158 GLY A C 1
ATOM 1314 O O . GLY A 1 158 ? 24.669 24.749 -18.174 1.00 86.50 158 GLY A O 1
ATOM 1315 N N . ILE A 1 159 ? 26.066 23.091 -17.575 1.00 87.50 159 ILE A N 1
ATOM 1316 C CA . ILE A 1 159 ? 25.708 22.141 -18.628 1.00 87.50 159 ILE A CA 1
ATOM 1317 C C . ILE A 1 159 ? 24.860 21.031 -18.008 1.00 87.50 159 ILE A C 1
ATOM 1319 O O . ILE A 1 159 ? 25.261 20.396 -17.032 1.00 87.50 159 ILE A O 1
ATOM 1323 N N . SER A 1 160 ? 23.686 20.793 -18.589 1.00 88.38 160 SER A N 1
ATOM 1324 C CA . SER A 1 160 ? 22.863 19.636 -18.239 1.00 88.38 160 SER A CA 1
ATOM 1325 C C . SER A 1 160 ? 23.532 18.348 -18.725 1.00 88.38 160 SER A C 1
ATOM 1327 O O . SER A 1 160 ? 23.906 18.229 -19.896 1.00 88.38 160 SER A O 1
ATOM 1329 N N . LYS A 1 161 ? 23.697 17.392 -17.811 1.00 89.19 161 LYS A N 1
ATOM 1330 C CA . LYS A 1 161 ? 24.193 16.042 -18.070 1.00 89.19 161 LYS A CA 1
ATOM 1331 C C . LYS A 1 161 ? 23.266 15.032 -17.410 1.00 89.19 161 LYS A C 1
ATOM 1333 O O . LYS A 1 161 ? 22.873 15.207 -16.260 1.00 89.19 161 LYS A O 1
ATOM 1338 N N . ASN A 1 162 ? 22.976 13.940 -18.107 1.00 87.94 162 ASN A N 1
ATOM 1339 C CA . ASN A 1 162 ? 22.325 12.791 -17.488 1.00 87.94 162 ASN A CA 1
ATOM 1340 C C . ASN A 1 162 ? 23.373 11.890 -16.842 1.00 87.94 162 ASN A C 1
ATOM 1342 O O . ASN A 1 162 ? 24.316 11.454 -17.501 1.00 87.94 162 ASN A O 1
ATOM 1346 N N . VAL A 1 163 ? 23.183 11.613 -15.556 1.00 89.12 163 VAL A N 1
ATOM 1347 C CA . VAL A 1 163 ? 23.946 10.615 -14.806 1.00 89.12 163 VAL A CA 1
ATOM 1348 C C . VAL A 1 163 ? 23.101 9.349 -14.741 1.00 89.12 163 VAL A C 1
ATOM 1350 O O . VAL A 1 163 ? 21.986 9.395 -14.219 1.00 89.12 163 VAL A O 1
ATOM 1353 N N . SER A 1 164 ? 23.608 8.248 -15.293 1.00 88.31 164 SER A N 1
ATOM 1354 C CA . SER A 1 164 ? 22.963 6.932 -15.271 1.00 88.31 164 SER A CA 1
ATOM 1355 C C . SER A 1 164 ? 23.423 6.089 -14.079 1.00 88.31 164 SER A C 1
ATOM 1357 O O . SER A 1 164 ? 24.308 6.488 -13.323 1.00 88.31 164 SER A O 1
ATOM 1359 N N . ASP A 1 165 ? 22.789 4.927 -13.914 1.00 86.31 165 ASP A N 1
ATOM 1360 C CA . ASP A 1 165 ? 23.169 3.869 -12.969 1.00 86.31 165 ASP A CA 1
ATOM 1361 C C . ASP A 1 165 ? 23.208 4.360 -11.508 1.00 86.31 165 ASP A C 1
ATOM 1363 O O . ASP A 1 165 ? 24.034 3.956 -10.683 1.00 86.31 165 ASP A O 1
ATOM 1367 N N . ILE A 1 166 ? 22.279 5.266 -11.175 1.00 88.69 166 ILE A N 1
ATOM 1368 C CA . ILE A 1 166 ? 22.183 5.858 -9.840 1.00 88.69 166 ILE A CA 1
ATOM 1369 C C . ILE A 1 166 ? 21.432 4.942 -8.870 1.00 88.69 166 ILE A C 1
ATOM 1371 O O . ILE A 1 166 ? 20.446 4.283 -9.205 1.00 88.69 166 ILE A O 1
ATOM 1375 N N . LYS A 1 167 ? 21.835 4.991 -7.597 1.00 89.56 167 LYS A N 1
ATOM 1376 C CA . LYS A 1 167 ? 21.038 4.440 -6.498 1.00 89.56 167 LYS A CA 1
ATOM 1377 C C . LYS A 1 167 ? 20.010 5.474 -6.053 1.00 89.56 167 LYS A C 1
ATOM 1379 O O . LYS A 1 167 ? 20.385 6.515 -5.517 1.00 89.56 167 LYS A O 1
ATOM 1384 N N . ILE A 1 168 ? 18.731 5.160 -6.209 1.00 91.38 168 ILE A N 1
ATOM 1385 C CA . ILE A 1 168 ? 17.645 5.953 -5.621 1.00 91.38 168 ILE A CA 1
ATOM 1386 C C . ILE A 1 168 ? 17.449 5.607 -4.135 1.00 91.38 168 ILE A C 1
ATOM 1388 O O . ILE A 1 168 ? 17.823 4.522 -3.675 1.00 91.38 168 ILE A O 1
ATOM 1392 N N . SER A 1 169 ? 16.911 6.551 -3.367 1.00 90.25 169 SER A N 1
ATOM 1393 C CA . SER A 1 169 ? 16.613 6.385 -1.940 1.00 90.25 169 SER A CA 1
ATOM 1394 C C . SER A 1 169 ? 15.460 5.405 -1.700 1.00 90.25 169 SER A C 1
ATOM 1396 O O . SER A 1 169 ? 14.659 5.135 -2.591 1.00 90.25 169 SER A O 1
ATOM 1398 N N . ARG A 1 170 ? 15.308 4.909 -0.464 1.00 88.38 170 ARG A N 1
ATOM 1399 C CA . ARG A 1 170 ? 14.215 3.976 -0.134 1.00 88.38 170 ARG A CA 1
ATOM 1400 C C . ARG A 1 170 ? 12.818 4.578 -0.347 1.00 88.38 170 ARG A C 1
ATOM 1402 O O . ARG A 1 170 ? 11.908 3.866 -0.754 1.00 88.38 170 ARG A O 1
ATOM 1409 N N . GLY A 1 171 ? 12.648 5.876 -0.093 1.00 88.88 171 GLY A N 1
ATOM 1410 C CA . GLY A 1 171 ? 11.388 6.571 -0.375 1.00 88.88 171 GLY A CA 1
ATOM 1411 C C . GLY A 1 171 ? 11.100 6.650 -1.877 1.00 88.88 171 GLY A C 1
ATOM 1412 O O . GLY A 1 171 ? 9.984 6.372 -2.305 1.00 88.88 171 GLY A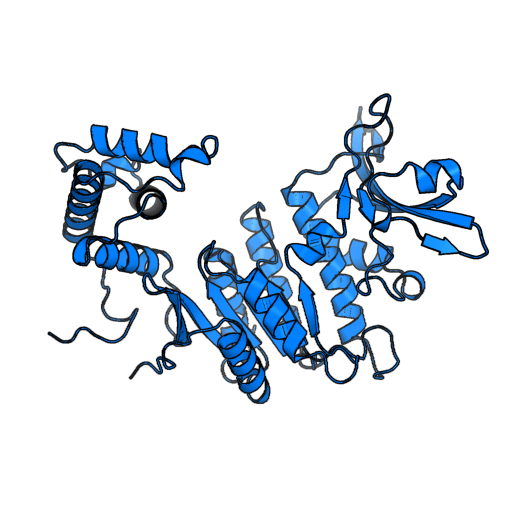 O 1
ATOM 1413 N N . GLU A 1 172 ? 12.122 6.950 -2.683 1.00 92.00 172 GLU A N 1
ATOM 1414 C CA . GLU A 1 172 ? 12.031 6.966 -4.149 1.00 92.00 172 GLU A CA 1
ATOM 1415 C C . GLU A 1 172 ? 11.747 5.572 -4.735 1.00 92.00 172 GLU A C 1
ATOM 1417 O O . GLU A 1 172 ? 10.945 5.462 -5.658 1.00 92.00 172 GLU A O 1
ATOM 1422 N N . GLU A 1 173 ? 12.333 4.506 -4.177 1.00 92.69 173 GLU A N 1
ATOM 1423 C CA . GLU A 1 173 ? 12.008 3.116 -4.546 1.00 92.69 173 GLU A CA 1
ATOM 1424 C C . GLU A 1 173 ? 10.531 2.807 -4.320 1.00 92.69 173 GLU A C 1
ATOM 1426 O O . GLU A 1 173 ? 9.857 2.298 -5.211 1.00 92.69 173 GLU A O 1
ATOM 1431 N N . ASN A 1 174 ? 10.010 3.149 -3.140 1.00 92.00 174 ASN A N 1
ATOM 1432 C CA . ASN A 1 174 ? 8.620 2.878 -2.794 1.00 92.00 174 ASN A CA 1
ATOM 1433 C C . ASN A 1 174 ? 7.653 3.645 -3.711 1.00 92.00 174 ASN A C 1
ATOM 1435 O O . ASN A 1 174 ? 6.667 3.072 -4.175 1.00 92.00 174 ASN A O 1
ATOM 1439 N N . ILE A 1 175 ? 7.958 4.911 -4.032 1.00 93.25 175 ILE A N 1
ATOM 1440 C CA . ILE A 1 175 ? 7.219 5.679 -5.049 1.00 93.25 175 ILE A CA 1
ATOM 1441 C C . ILE A 1 175 ? 7.275 4.965 -6.395 1.00 93.25 175 ILE A C 1
ATOM 1443 O O . ILE A 1 175 ? 6.249 4.840 -7.062 1.00 93.25 175 ILE A O 1
ATOM 1447 N N . PHE A 1 176 ? 8.455 4.505 -6.807 1.00 95.12 176 PHE A N 1
ATOM 1448 C CA . PHE A 1 176 ? 8.631 3.826 -8.081 1.00 95.12 176 PHE A CA 1
ATOM 1449 C C . PHE A 1 176 ? 7.795 2.542 -8.159 1.00 95.12 176 PHE A C 1
ATOM 1451 O O . PHE A 1 176 ? 7.046 2.368 -9.120 1.00 95.12 176 PHE A O 1
ATOM 1458 N N . PHE A 1 177 ? 7.833 1.687 -7.131 1.00 95.06 177 PHE A N 1
ATOM 1459 C CA . PHE A 1 177 ? 7.033 0.455 -7.074 1.00 95.06 177 PHE A CA 1
ATOM 1460 C C . PHE A 1 177 ? 5.537 0.751 -7.111 1.00 95.06 177 PHE A C 1
ATOM 1462 O O . PHE A 1 177 ? 4.788 0.081 -7.826 1.00 95.06 177 PHE A O 1
ATOM 1469 N N . TRP A 1 178 ? 5.104 1.788 -6.393 1.00 95.38 178 TRP A N 1
ATOM 1470 C CA . TRP A 1 178 ? 3.729 2.267 -6.432 1.00 95.38 178 TRP A CA 1
ATOM 1471 C C . TRP A 1 178 ? 3.318 2.742 -7.834 1.00 95.38 178 TRP A C 1
ATOM 1473 O O . TRP A 1 178 ? 2.275 2.328 -8.341 1.00 95.38 178 TRP A O 1
ATOM 1483 N N . CYS A 1 179 ? 4.143 3.557 -8.499 1.00 95.50 179 CYS A N 1
ATOM 1484 C CA . CYS A 1 179 ? 3.882 4.038 -9.860 1.00 95.50 179 CYS A CA 1
ATOM 1485 C C . CYS A 1 179 ? 3.842 2.886 -10.871 1.00 95.50 179 CYS A C 1
ATOM 1487 O O . CYS A 1 179 ? 2.984 2.865 -11.758 1.00 95.50 179 CYS A O 1
ATOM 1489 N N . PHE A 1 180 ? 4.723 1.898 -10.708 1.00 95.88 180 PHE A N 1
ATOM 1490 C CA . PHE A 1 180 ? 4.750 0.701 -11.541 1.00 95.88 180 PHE A CA 1
ATOM 1491 C C . PHE A 1 180 ? 3.476 -0.122 -11.379 1.00 95.88 180 PHE A C 1
ATOM 1493 O O . PHE A 1 180 ? 2.820 -0.480 -12.358 1.00 95.88 180 PHE A O 1
ATOM 1500 N N . PHE A 1 181 ? 3.067 -0.354 -10.134 1.00 95.88 181 PHE A N 1
ATOM 1501 C CA . PHE A 1 181 ? 1.817 -1.031 -9.833 1.00 95.88 181 PHE A CA 1
ATOM 1502 C C . PHE A 1 181 ? 0.597 -0.278 -10.371 1.00 95.88 181 PHE A C 1
ATOM 1504 O O . PHE A 1 181 ? -0.278 -0.897 -10.974 1.00 95.88 181 PHE A O 1
ATOM 1511 N N . LEU A 1 182 ? 0.531 1.044 -10.185 1.00 95.19 182 LEU A N 1
ATOM 1512 C CA . LEU A 1 182 ? -0.559 1.861 -10.717 1.00 95.19 182 LEU A CA 1
ATOM 1513 C C . LEU A 1 182 ? -0.649 1.766 -12.239 1.00 95.19 182 LEU A C 1
ATOM 1515 O O . LEU A 1 182 ? -1.754 1.686 -12.767 1.00 95.19 182 LEU A O 1
ATOM 1519 N N . SER A 1 183 ? 0.487 1.718 -12.931 1.00 95.25 183 SER A N 1
ATOM 1520 C CA . SER A 1 183 ? 0.530 1.568 -14.390 1.00 95.25 183 SER A CA 1
ATOM 1521 C C . SER A 1 183 ? -0.020 0.211 -14.836 1.00 95.25 183 SER A C 1
ATOM 1523 O O . SER A 1 183 ? -0.774 0.134 -15.801 1.00 95.25 183 SER A O 1
ATOM 1525 N N . ILE A 1 184 ? 0.266 -0.859 -14.087 1.00 95.12 184 ILE A N 1
ATOM 1526 C CA . ILE A 1 184 ? -0.360 -2.174 -14.300 1.00 95.12 184 ILE A CA 1
ATOM 1527 C C . ILE A 1 184 ? -1.864 -2.129 -13.994 1.00 95.12 184 ILE A C 1
ATOM 1529 O O . ILE A 1 184 ? -2.671 -2.679 -14.740 1.00 95.12 184 ILE A O 1
ATOM 1533 N N . ALA A 1 185 ? -2.268 -1.471 -12.907 1.00 95.06 185 ALA A N 1
ATOM 1534 C CA . ALA A 1 185 ? -3.677 -1.323 -12.560 1.00 95.06 185 ALA A CA 1
ATOM 1535 C C . ALA A 1 185 ? -4.449 -0.538 -13.635 1.00 95.06 185 ALA A C 1
ATOM 1537 O O . ALA A 1 185 ? -5.591 -0.882 -13.925 1.00 95.06 185 ALA A O 1
ATOM 1538 N N . GLN A 1 186 ? -3.821 0.448 -14.281 1.00 93.19 186 GLN A N 1
ATOM 1539 C CA . GLN A 1 186 ? -4.396 1.157 -15.426 1.00 93.19 186 GLN A CA 1
ATOM 1540 C C . GLN A 1 186 ? -4.679 0.229 -16.609 1.00 93.19 186 GLN A C 1
ATOM 1542 O O . GLN A 1 186 ? -5.734 0.366 -17.215 1.00 93.19 186 GLN A O 1
ATOM 1547 N N . LEU A 1 187 ? -3.839 -0.778 -16.874 1.00 93.62 187 LEU A N 1
ATOM 1548 C CA . LEU A 1 187 ? -4.152 -1.796 -17.889 1.00 93.62 187 LEU A CA 1
ATOM 1549 C C . LEU A 1 187 ? -5.436 -2.565 -17.549 1.00 93.62 187 LEU A C 1
ATOM 1551 O O . LEU A 1 187 ? -6.236 -2.846 -18.434 1.00 93.62 187 LEU A O 1
ATOM 1555 N N . ALA A 1 188 ? -5.680 -2.853 -16.267 1.00 93.75 188 ALA A N 1
ATOM 1556 C CA . ALA A 1 188 ? -6.944 -3.451 -15.838 1.00 93.75 188 ALA A CA 1
ATOM 1557 C C . ALA A 1 188 ? -8.143 -2.502 -16.013 1.00 93.75 188 ALA A C 1
ATOM 1559 O O . ALA A 1 188 ? -9.256 -2.968 -16.254 1.00 93.75 188 ALA A O 1
ATOM 1560 N N . PHE A 1 189 ? -7.947 -1.190 -15.860 1.00 93.19 189 PHE A N 1
ATOM 1561 C CA . PHE A 1 189 ? -9.001 -0.187 -16.060 1.00 93.19 189 PHE A CA 1
ATOM 1562 C C . PHE A 1 189 ? -9.336 0.010 -17.539 1.00 93.19 189 PHE A C 1
ATOM 1564 O O . PHE A 1 189 ? -10.503 0.214 -17.866 1.00 93.19 189 PHE A O 1
ATOM 1571 N N . ASP A 1 190 ? -8.322 -0.087 -18.399 1.00 91.56 190 ASP A N 1
ATOM 1572 C CA . ASP A 1 190 ? -8.424 0.064 -19.851 1.00 91.56 190 ASP A CA 1
ATOM 1573 C C . ASP A 1 190 ? -8.930 -1.218 -20.549 1.00 91.56 190 ASP A C 1
ATOM 1575 O O . ASP A 1 190 ? -9.303 -1.168 -21.718 1.00 91.56 190 ASP A O 1
ATOM 1579 N N . ALA A 1 191 ? -8.942 -2.367 -19.862 1.00 91.69 191 ALA A N 1
ATOM 1580 C CA . ALA A 1 191 ? -9.361 -3.646 -20.433 1.00 91.69 191 ALA A CA 1
ATOM 1581 C C . ALA A 1 191 ? -10.853 -3.654 -20.822 1.00 91.69 191 ALA A C 1
ATOM 1583 O O . ALA A 1 191 ? -11.735 -3.420 -19.990 1.00 91.69 191 ALA A O 1
ATOM 1584 N N . GLU A 1 192 ? -11.148 -4.005 -22.075 1.00 89.38 192 GLU A N 1
ATOM 1585 C CA . GLU A 1 192 ? -12.512 -4.069 -22.618 1.00 89.38 192 GLU A CA 1
ATOM 1586 C C . GLU A 1 192 ? -13.088 -5.494 -22.570 1.00 89.38 192 GLU A C 1
ATOM 1588 O O . GLU A 1 192 ? -14.306 -5.697 -22.584 1.00 89.38 192 GLU A O 1
ATOM 1593 N N . SER A 1 193 ? -12.213 -6.499 -22.488 1.00 88.56 193 SER A N 1
ATOM 1594 C CA . SER A 1 193 ? -12.547 -7.920 -22.483 1.00 88.56 193 SER A CA 1
ATOM 1595 C C . SER A 1 193 ? -11.807 -8.677 -21.373 1.00 88.56 193 SER A C 1
ATOM 1597 O O . SER A 1 193 ? -10.648 -8.384 -21.089 1.00 88.56 193 SER A O 1
ATOM 1599 N N . PRO A 1 194 ? -12.394 -9.741 -20.786 1.00 86.06 194 PRO A N 1
ATOM 1600 C CA . PRO A 1 194 ? -11.699 -10.601 -19.820 1.00 86.06 194 PRO A CA 1
ATOM 1601 C C . PRO A 1 194 ? -10.433 -11.290 -20.353 1.00 86.06 194 PRO A C 1
ATOM 1603 O O . PRO A 1 194 ? -9.650 -11.813 -19.560 1.00 86.06 194 PRO A O 1
ATOM 1606 N N . ASN A 1 195 ? -10.275 -11.348 -21.679 1.00 86.31 195 ASN A N 1
ATOM 1607 C CA . ASN A 1 195 ? -9.101 -11.918 -22.338 1.00 86.31 195 ASN A CA 1
ATOM 1608 C C . ASN A 1 195 ? -7.998 -10.884 -22.587 1.00 86.31 195 ASN A C 1
ATOM 1610 O O . ASN A 1 195 ? -6.885 -11.282 -22.933 1.00 86.31 195 ASN A O 1
ATOM 1614 N N . ASP A 1 196 ? -8.294 -9.594 -22.421 1.00 89.25 196 ASP A N 1
ATOM 1615 C CA . ASP A 1 196 ? -7.266 -8.565 -22.469 1.00 89.25 196 ASP A CA 1
ATOM 1616 C C . ASP A 1 196 ? -6.336 -8.738 -21.260 1.00 89.25 196 ASP A C 1
ATOM 1618 O O . ASP A 1 196 ? -6.748 -9.255 -20.209 1.00 89.25 196 ASP A O 1
ATOM 1622 N N . PRO A 1 197 ? -5.071 -8.315 -21.361 1.00 86.31 197 PRO A N 1
ATOM 1623 C CA . PRO A 1 197 ? -4.156 -8.290 -20.234 1.00 86.31 197 PRO A CA 1
ATOM 1624 C C . PRO A 1 197 ? -4.773 -7.563 -19.046 1.00 86.31 197 PRO A C 1
ATOM 1626 O O . PRO A 1 197 ? -5.274 -6.451 -19.153 1.00 86.31 197 PRO A O 1
ATOM 1629 N N . TYR A 1 198 ? -4.771 -8.247 -17.904 1.00 92.69 198 TYR A N 1
ATOM 1630 C CA . TYR A 1 198 ? -5.421 -7.808 -16.666 1.00 92.69 198 TYR A CA 1
ATOM 1631 C C . TYR A 1 198 ? -6.951 -7.623 -16.729 1.00 92.69 198 TYR A C 1
ATOM 1633 O O . TYR A 1 198 ? -7.544 -7.269 -15.713 1.00 92.69 198 TYR A O 1
ATOM 1641 N N . GLY A 1 199 ? -7.633 -7.990 -17.821 1.00 92.75 199 GLY A N 1
ATOM 1642 C CA . GLY A 1 199 ? -9.102 -7.973 -17.921 1.00 92.75 199 GLY A CA 1
ATOM 1643 C C . GLY A 1 199 ? -9.815 -8.934 -16.957 1.00 92.75 199 GLY A C 1
ATOM 1644 O O . GLY A 1 199 ? -11.011 -8.818 -16.694 1.00 92.75 199 GLY A O 1
ATOM 1645 N N . TRP A 1 200 ? -9.075 -9.872 -16.362 1.00 93.81 200 TRP A N 1
ATOM 1646 C CA . TRP A 1 200 ? -9.547 -10.745 -15.285 1.00 93.81 200 TRP A CA 1
ATOM 1647 C C . TRP A 1 200 ? -9.693 -10.028 -13.928 1.00 93.81 200 TRP A C 1
ATOM 1649 O O . TRP A 1 200 ? -10.307 -10.573 -13.004 1.00 93.81 200 TRP A O 1
ATOM 1659 N N . VAL A 1 201 ? -9.109 -8.836 -13.768 1.00 96.12 201 VAL A N 1
ATOM 1660 C CA . VAL A 1 201 ? -9.065 -8.105 -12.497 1.00 96.12 201 VAL A CA 1
ATOM 1661 C C . VAL A 1 201 ? -10.421 -7.467 -12.210 1.00 96.12 201 VAL A C 1
ATOM 1663 O O . VAL A 1 201 ? -10.849 -6.525 -12.870 1.00 96.12 201 VAL A O 1
ATOM 1666 N N . THR A 1 202 ? -11.080 -7.941 -11.154 1.00 96.12 202 THR A N 1
ATOM 1667 C CA . THR A 1 202 ? -12.350 -7.372 -10.668 1.00 96.12 202 THR A CA 1
ATOM 1668 C C . THR A 1 202 ? -12.198 -6.670 -9.321 1.00 96.12 202 THR A C 1
ATOM 1670 O O . THR A 1 202 ? -12.979 -5.772 -8.995 1.00 96.12 202 THR A O 1
ATOM 1673 N N . ASN A 1 203 ? -11.188 -7.062 -8.540 1.00 97.75 203 ASN A N 1
ATOM 1674 C CA . ASN A 1 203 ? -10.854 -6.463 -7.255 1.00 97.75 203 ASN A CA 1
ATOM 1675 C C . ASN A 1 203 ? -9.385 -6.032 -7.240 1.00 97.75 203 ASN A C 1
ATOM 1677 O O . ASN A 1 203 ? -8.520 -6.732 -7.766 1.00 97.75 203 ASN A O 1
ATOM 1681 N N . ILE A 1 204 ? -9.104 -4.916 -6.578 1.00 98.31 204 ILE A N 1
ATOM 1682 C CA . ILE A 1 204 ? -7.754 -4.426 -6.320 1.00 98.31 204 ILE A CA 1
ATOM 1683 C C . ILE A 1 204 ? -7.582 -4.252 -4.811 1.00 98.31 204 ILE A C 1
ATOM 1685 O O . ILE A 1 204 ? -8.372 -3.563 -4.163 1.00 98.31 204 ILE A O 1
ATOM 1689 N N . TYR A 1 205 ? -6.563 -4.897 -4.246 1.00 98.31 205 TYR A N 1
ATOM 1690 C CA . TYR A 1 205 ? -6.206 -4.766 -2.835 1.00 98.31 205 TYR A CA 1
ATOM 1691 C C . TYR A 1 205 ? -4.895 -3.990 -2.703 1.00 98.31 205 TYR A C 1
ATOM 1693 O O . TYR A 1 205 ? -3.864 -4.428 -3.197 1.00 98.31 205 TYR A O 1
ATOM 1701 N N . ILE A 1 206 ? -4.913 -2.866 -1.999 1.00 97.75 206 ILE A N 1
ATOM 1702 C CA . ILE A 1 206 ? -3.748 -2.009 -1.780 1.00 97.75 206 ILE A CA 1
ATOM 1703 C C . ILE A 1 206 ? -3.450 -1.994 -0.281 1.00 97.75 206 ILE A C 1
ATOM 1705 O O . ILE A 1 206 ? -4.269 -1.516 0.499 1.00 97.75 206 ILE A O 1
ATOM 1709 N N . ASP A 1 207 ? -2.304 -2.523 0.131 1.00 95.44 207 ASP A N 1
ATOM 1710 C CA . ASP A 1 207 ? -1.827 -2.500 1.513 1.00 95.44 207 ASP A CA 1
ATOM 1711 C C . ASP A 1 207 ? -0.618 -1.577 1.641 1.00 95.44 207 ASP A C 1
ATOM 1713 O O . ASP A 1 207 ? 0.407 -1.844 1.027 1.00 95.44 207 ASP A O 1
ATOM 1717 N N . ASP A 1 208 ? -0.759 -0.515 2.438 1.00 90.25 208 ASP A N 1
ATOM 1718 C CA . ASP A 1 208 ? 0.268 0.500 2.692 1.00 90.25 208 ASP A CA 1
ATOM 1719 C C . ASP A 1 208 ? 0.970 0.958 1.395 1.00 90.25 208 ASP A C 1
ATOM 1721 O O . ASP A 1 208 ? 2.163 0.727 1.230 1.00 90.25 208 ASP A O 1
ATOM 1725 N N . PRO A 1 209 ? 0.243 1.631 0.471 1.00 82.94 209 PRO A N 1
ATOM 1726 C CA . PRO A 1 209 ? 0.747 1.957 -0.872 1.00 82.94 209 PRO A CA 1
ATOM 1727 C C . PRO A 1 209 ? 2.038 2.773 -0.879 1.00 82.94 209 PRO A C 1
ATOM 1729 O O . PRO A 1 209 ? 2.750 2.816 -1.874 1.00 82.94 209 PRO A O 1
ATOM 1732 N N . ILE A 1 210 ? 2.304 3.457 0.226 1.00 79.81 210 ILE A N 1
ATOM 1733 C CA . ILE A 1 210 ? 3.485 4.264 0.439 1.00 79.81 210 ILE A CA 1
ATOM 1734 C C . ILE A 1 210 ? 3.941 4.077 1.881 1.00 79.81 210 ILE A C 1
ATOM 1736 O O . ILE A 1 210 ? 3.153 4.202 2.819 1.00 79.81 210 ILE A O 1
ATOM 1740 N N . SER A 1 211 ? 5.229 3.796 2.041 1.00 71.12 211 SER A N 1
ATOM 1741 C CA . SER A 1 211 ? 5.938 3.819 3.316 1.00 71.12 211 SER A CA 1
ATOM 1742 C C . SER A 1 211 ? 7.210 4.657 3.156 1.00 71.12 211 SER A C 1
ATOM 1744 O O . SER A 1 211 ? 7.760 4.744 2.059 1.00 71.12 211 SER A O 1
ATOM 1746 N N . SER A 1 212 ? 7.677 5.304 4.226 1.00 69.81 212 SER A N 1
ATOM 1747 C CA . SER A 1 212 ? 8.957 6.044 4.232 1.00 69.81 212 SER A CA 1
ATOM 1748 C C . SER A 1 212 ? 9.083 7.159 3.174 1.00 69.81 212 SER A C 1
ATOM 1750 O O . SER A 1 212 ? 10.159 7.371 2.617 1.00 69.81 212 SER A O 1
ATOM 1752 N N . ILE A 1 213 ? 7.985 7.870 2.908 1.00 78.62 213 ILE A N 1
ATOM 1753 C CA . ILE A 1 213 ? 7.897 9.001 1.974 1.00 78.62 213 ILE A CA 1
ATOM 1754 C C . ILE A 1 213 ? 7.658 10.316 2.735 1.00 78.62 213 ILE A C 1
ATOM 1756 O O . ILE A 1 213 ? 7.191 10.293 3.877 1.00 78.62 213 ILE A O 1
ATOM 1760 N N . ASP A 1 214 ? 7.960 11.460 2.122 1.00 81.38 214 ASP A N 1
ATOM 1761 C CA . ASP A 1 214 ? 7.631 12.771 2.683 1.00 81.38 214 ASP A CA 1
ATOM 1762 C C . ASP A 1 214 ? 6.114 13.057 2.674 1.00 81.38 214 ASP A C 1
ATOM 1764 O O . ASP A 1 214 ? 5.339 12.484 1.902 1.00 81.38 214 ASP A O 1
ATOM 1768 N N . GLU A 1 215 ? 5.673 13.964 3.551 1.00 79.88 215 GLU A N 1
ATOM 1769 C CA . GLU A 1 215 ? 4.249 14.276 3.726 1.00 79.88 215 GLU A CA 1
ATOM 1770 C C . GLU A 1 215 ? 3.598 14.855 2.463 1.00 79.88 215 GLU A C 1
ATOM 1772 O O . GLU A 1 215 ? 2.421 14.587 2.220 1.00 79.88 215 GLU A O 1
ATOM 1777 N N . MET A 1 216 ? 4.342 15.614 1.650 1.00 81.94 216 MET A N 1
ATOM 1778 C CA . MET A 1 216 ? 3.809 16.231 0.434 1.00 81.94 216 MET A CA 1
ATOM 1779 C C . MET A 1 216 ? 3.444 15.156 -0.584 1.00 81.94 216 MET A C 1
ATOM 1781 O O . MET A 1 216 ? 2.307 15.107 -1.050 1.00 81.94 216 MET A O 1
ATOM 1785 N N . ASN A 1 217 ? 4.370 14.242 -0.870 1.00 86.50 217 ASN A N 1
ATOM 1786 C CA . ASN A 1 217 ? 4.087 13.128 -1.762 1.00 86.50 217 ASN A CA 1
ATOM 1787 C C . ASN A 1 217 ? 2.987 12.209 -1.215 1.00 86.50 217 ASN A C 1
ATOM 1789 O O . ASN A 1 217 ? 2.154 11.733 -1.984 1.00 86.50 217 ASN A O 1
ATOM 1793 N N . LEU A 1 218 ? 2.918 11.997 0.103 1.00 89.88 218 LEU A N 1
ATOM 1794 C CA . LEU A 1 218 ? 1.837 11.221 0.715 1.00 89.88 218 LEU A CA 1
ATOM 1795 C C . LEU A 1 218 ? 0.457 11.839 0.457 1.00 89.88 218 LEU A C 1
ATOM 1797 O O . LEU A 1 218 ? -0.486 11.121 0.112 1.00 89.88 218 LEU A O 1
ATOM 1801 N N . VAL A 1 219 ? 0.338 13.161 0.603 1.00 87.38 219 VAL A N 1
ATOM 1802 C CA . VAL A 1 219 ? -0.892 13.901 0.291 1.00 87.38 219 VAL A CA 1
ATOM 1803 C C . VAL A 1 219 ? -1.210 13.806 -1.202 1.00 87.38 219 VAL A C 1
ATOM 1805 O O . VAL A 1 219 ? -2.352 13.502 -1.548 1.00 87.38 219 VAL A O 1
ATOM 1808 N N . SER A 1 220 ? -0.219 14.003 -2.077 1.00 90.56 220 SER A N 1
ATOM 1809 C CA . SER A 1 220 ? -0.391 13.906 -3.532 1.00 90.56 220 SER A CA 1
ATOM 1810 C C . SER A 1 220 ? -0.893 12.525 -3.955 1.00 90.56 220 SER A C 1
ATOM 1812 O O . SER A 1 220 ? -1.912 12.433 -4.633 1.00 90.56 220 SER A O 1
ATOM 1814 N N . VAL A 1 221 ? -0.261 11.445 -3.481 1.00 93.31 221 VAL A N 1
ATOM 1815 C CA . VAL A 1 221 ? -0.679 10.067 -3.788 1.00 93.31 221 VAL A CA 1
ATOM 1816 C C . VAL A 1 221 ? -2.101 9.795 -3.296 1.00 93.31 221 VAL A C 1
ATOM 1818 O O . VAL A 1 221 ? -2.888 9.174 -4.009 1.00 93.31 221 VAL A O 1
ATOM 1821 N N . ALA A 1 222 ? -2.465 10.263 -2.097 1.00 92.62 222 ALA A N 1
ATOM 1822 C CA . ALA A 1 222 ? -3.822 10.102 -1.575 1.00 92.62 222 ALA A CA 1
ATOM 1823 C C . ALA A 1 222 ? -4.866 10.830 -2.440 1.00 92.62 222 ALA A C 1
ATOM 1825 O O . ALA A 1 222 ? -5.931 10.273 -2.711 1.00 92.62 222 ALA A O 1
ATOM 1826 N N . CYS A 1 223 ? -4.567 12.054 -2.879 1.00 91.00 223 CYS A N 1
ATOM 1827 C CA . CYS A 1 223 ? -5.439 12.845 -3.745 1.00 91.00 223 CYS A CA 1
ATOM 1828 C C . CYS A 1 223 ? -5.592 12.220 -5.137 1.00 91.00 223 CYS A C 1
ATOM 1830 O O . CYS A 1 223 ? -6.721 12.047 -5.597 1.00 91.00 223 CYS A O 1
ATOM 1832 N N . ASP A 1 224 ? -4.487 11.839 -5.777 1.00 92.50 224 ASP A N 1
ATOM 1833 C CA . ASP A 1 224 ? -4.480 11.201 -7.096 1.00 92.50 224 ASP A CA 1
ATOM 1834 C C . ASP A 1 224 ? -5.222 9.861 -7.067 1.00 92.50 224 ASP A C 1
ATOM 1836 O O . ASP A 1 224 ? -6.061 9.581 -7.926 1.00 92.50 224 ASP A O 1
ATOM 1840 N N . LEU A 1 225 ? -4.976 9.047 -6.034 1.00 94.00 225 LEU A N 1
ATOM 1841 C CA . LEU A 1 225 ? -5.699 7.796 -5.840 1.00 94.00 225 LEU A CA 1
ATOM 1842 C C . LEU A 1 225 ? -7.194 8.056 -5.623 1.00 94.00 225 LEU A C 1
ATOM 1844 O O . LEU A 1 225 ? -8.019 7.359 -6.204 1.00 94.00 225 LEU A O 1
ATOM 1848 N N . ALA A 1 226 ? -7.573 9.065 -4.836 1.00 92.06 226 ALA A N 1
ATOM 1849 C CA . ALA A 1 226 ? -8.979 9.412 -4.656 1.00 92.06 226 ALA A CA 1
ATOM 1850 C C . ALA A 1 226 ? -9.653 9.775 -5.986 1.00 92.06 226 ALA A C 1
ATOM 1852 O O . ALA A 1 226 ? -10.742 9.272 -6.254 1.00 92.06 226 ALA A O 1
ATOM 1853 N N . GLN A 1 227 ? -9.006 10.606 -6.814 1.00 90.00 227 GLN A N 1
ATOM 1854 C CA . GLN A 1 227 ? -9.513 11.003 -8.134 1.00 90.00 227 GLN A CA 1
ATOM 1855 C C . GLN A 1 227 ? -9.715 9.798 -9.051 1.00 90.00 227 GLN A C 1
ATOM 1857 O O . GLN A 1 227 ? -10.765 9.677 -9.678 1.00 90.00 227 GLN A O 1
ATOM 1862 N N . LEU A 1 228 ? -8.747 8.880 -9.070 1.00 91.69 228 LEU A N 1
ATOM 1863 C CA . LEU A 1 228 ? -8.845 7.627 -9.808 1.00 91.69 228 LEU A 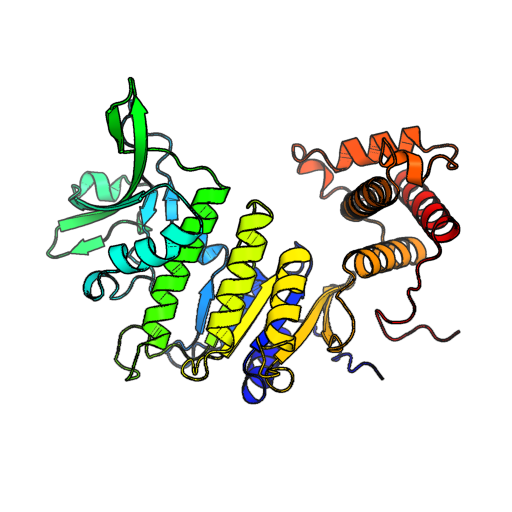CA 1
ATOM 1864 C C . LEU A 1 228 ? -10.063 6.810 -9.339 1.00 91.69 228 LEU A C 1
ATOM 1866 O O . LEU A 1 228 ? -10.918 6.437 -10.133 1.00 91.69 228 LEU A O 1
ATOM 1870 N N . LEU A 1 229 ? -10.194 6.566 -8.034 1.00 90.56 229 LEU A N 1
ATOM 1871 C CA . LEU A 1 229 ? -11.232 5.689 -7.474 1.00 90.56 229 LEU A CA 1
ATOM 1872 C C . LEU A 1 229 ? -12.671 6.178 -7.707 1.00 90.56 229 LEU A C 1
ATOM 1874 O O . LEU A 1 229 ? -13.596 5.355 -7.765 1.00 90.56 229 LEU A O 1
ATOM 1878 N N . ILE A 1 230 ? -12.867 7.496 -7.811 1.00 86.12 230 ILE A N 1
ATOM 1879 C CA . ILE A 1 230 ? -14.177 8.102 -8.081 1.00 86.12 230 ILE A CA 1
ATOM 1880 C C . ILE A 1 230 ? -14.519 8.180 -9.571 1.00 86.12 230 ILE A C 1
ATOM 1882 O O . ILE A 1 230 ? -15.624 8.610 -9.908 1.00 86.12 230 ILE A O 1
ATOM 1886 N N . ASP A 1 231 ? -13.613 7.776 -10.464 1.00 87.88 231 ASP A N 1
ATOM 1887 C CA . ASP A 1 231 ? -13.936 7.657 -11.879 1.00 87.88 231 ASP A CA 1
ATOM 1888 C C . ASP A 1 231 ? -14.985 6.544 -12.068 1.00 87.88 231 ASP A C 1
ATOM 1890 O O . ASP A 1 231 ? -14.828 5.392 -11.639 1.00 87.88 231 ASP A O 1
ATOM 1894 N N . GLU A 1 232 ? -16.110 6.911 -12.682 1.00 84.38 232 GLU A N 1
ATOM 1895 C CA . GLU A 1 232 ? -17.233 6.014 -12.960 1.00 84.38 232 GLU A CA 1
ATOM 1896 C C . GLU A 1 232 ? -16.891 4.976 -14.034 1.00 84.38 232 GLU A C 1
ATOM 1898 O O . GLU A 1 232 ? -17.518 3.916 -14.066 1.00 84.38 232 GLU A O 1
ATOM 1903 N N . LYS A 1 233 ? -15.881 5.241 -14.875 1.00 88.19 233 LYS A N 1
ATOM 1904 C CA . LYS A 1 233 ? -15.375 4.274 -15.857 1.00 88.19 233 LYS A CA 1
ATOM 1905 C C . LYS A 1 233 ? -14.734 3.073 -15.177 1.00 88.19 233 LYS A C 1
ATOM 1907 O O . LYS A 1 233 ? -14.896 1.953 -15.652 1.00 88.19 233 LYS A O 1
ATOM 1912 N N . ILE A 1 234 ? -14.086 3.286 -14.033 1.00 90.62 234 ILE A N 1
ATOM 1913 C CA . ILE A 1 234 ? -13.431 2.218 -13.280 1.00 90.62 234 ILE A CA 1
ATOM 1914 C C . ILE A 1 234 ? -14.492 1.314 -12.652 1.00 90.62 234 ILE A C 1
ATOM 1916 O O . ILE A 1 234 ? -15.216 1.719 -11.741 1.00 90.62 234 ILE A O 1
ATOM 1920 N N . GLN A 1 235 ? -14.570 0.069 -13.116 1.00 90.81 235 GLN A N 1
ATOM 1921 C CA . GLN A 1 235 ? -15.542 -0.922 -12.633 1.00 90.81 235 GLN A CA 1
ATOM 1922 C C . GLN A 1 235 ? -15.006 -1.769 -11.471 1.00 90.81 235 GLN A C 1
ATOM 1924 O O . GLN A 1 235 ? -15.768 -2.450 -10.777 1.00 90.81 235 GLN A O 1
ATOM 1929 N N . GLN A 1 236 ? -13.693 -1.733 -11.254 1.00 95.25 236 GLN A N 1
ATOM 1930 C CA . GLN A 1 236 ? -13.009 -2.497 -10.226 1.00 95.25 236 GLN A CA 1
ATOM 1931 C C . GLN A 1 236 ? -13.425 -2.034 -8.831 1.00 95.25 236 GLN A C 1
ATOM 1933 O O . GLN A 1 236 ? -13.836 -0.893 -8.592 1.00 95.25 236 GLN A O 1
ATOM 1938 N N . ARG A 1 237 ? -13.318 -2.968 -7.892 1.00 96.44 237 ARG A N 1
ATOM 1939 C CA . ARG A 1 237 ? -13.617 -2.755 -6.480 1.00 96.44 237 ARG A CA 1
ATOM 1940 C C . ARG A 1 237 ? -12.338 -2.727 -5.668 1.00 96.44 237 ARG A C 1
ATOM 1942 O O . ARG A 1 237 ? -11.420 -3.490 -5.950 1.00 96.44 237 ARG A O 1
ATOM 1949 N N . PHE A 1 238 ? -12.296 -1.890 -4.641 1.00 97.62 238 PHE A N 1
ATOM 1950 C CA . PHE A 1 238 ? -11.054 -1.567 -3.952 1.00 97.62 238 PHE A CA 1
ATOM 1951 C C . PHE A 1 238 ? -11.125 -1.883 -2.466 1.00 97.62 238 PHE A C 1
ATOM 1953 O O . PHE A 1 238 ? -12.073 -1.493 -1.783 1.00 97.62 238 PHE A O 1
ATOM 1960 N N . VAL A 1 239 ? -10.084 -2.540 -1.959 1.00 98.00 239 VAL A N 1
ATOM 1961 C CA . VAL A 1 239 ? -9.760 -2.551 -0.531 1.00 98.00 239 VAL A CA 1
ATOM 1962 C C . VAL A 1 239 ? -8.436 -1.834 -0.362 1.00 98.00 239 VAL A C 1
ATOM 1964 O O . VAL A 1 239 ? -7.452 -2.216 -0.983 1.00 98.00 239 VAL A O 1
ATOM 1967 N N . ILE A 1 240 ? -8.415 -0.798 0.466 1.00 97.31 240 ILE A N 1
ATOM 1968 C CA . ILE A 1 240 ? -7.211 -0.020 0.743 1.00 97.31 240 ILE A CA 1
ATOM 1969 C C . ILE A 1 240 ? -6.967 -0.107 2.236 1.00 97.31 240 ILE A C 1
ATOM 1971 O O . ILE A 1 240 ? -7.803 0.347 3.012 1.00 97.31 240 ILE A O 1
ATOM 1975 N N . SER A 1 241 ? -5.857 -0.703 2.649 1.00 95.44 241 SER A N 1
ATOM 1976 C CA . SER A 1 241 ? -5.450 -0.760 4.045 1.00 95.44 241 SER A CA 1
ATOM 1977 C C . SER A 1 241 ? -4.225 0.096 4.290 1.00 95.44 241 SER A C 1
ATOM 1979 O O . SER A 1 241 ? -3.291 0.088 3.497 1.00 95.44 241 SER A O 1
ATOM 1981 N N . THR A 1 242 ? -4.217 0.845 5.391 1.00 92.00 242 THR A N 1
ATOM 1982 C CA . THR A 1 242 ? -3.038 1.616 5.778 1.00 92.00 242 THR A CA 1
ATOM 1983 C C . THR A 1 242 ? -2.866 1.739 7.288 1.00 92.00 242 THR A C 1
ATOM 1985 O O . THR A 1 242 ? -3.841 1.682 8.042 1.00 92.00 242 THR A O 1
ATOM 1988 N N . HIS A 1 243 ? -1.624 1.941 7.728 1.00 86.88 243 HIS A N 1
ATOM 1989 C CA . HIS A 1 243 ? -1.303 2.439 9.068 1.00 86.88 243 HIS A CA 1
ATOM 1990 C C . HIS A 1 243 ? -1.037 3.953 9.117 1.00 86.88 243 HIS A C 1
ATOM 1992 O O . HIS A 1 243 ? -0.950 4.527 10.205 1.00 86.88 243 HIS A O 1
ATOM 1998 N N . HIS A 1 244 ? -0.908 4.620 7.967 1.00 86.06 244 HIS A N 1
ATOM 1999 C CA . HIS A 1 244 ? -0.597 6.043 7.898 1.00 86.06 244 HIS A CA 1
ATOM 2000 C C . HIS A 1 244 ? -1.859 6.890 8.093 1.00 86.06 244 HIS A C 1
ATOM 2002 O O . HIS A 1 244 ? -2.712 6.999 7.212 1.00 86.06 244 HIS A O 1
ATOM 2008 N N . SER A 1 245 ? -1.971 7.540 9.254 1.00 82.94 245 SER A N 1
ATOM 2009 C CA . SER A 1 245 ? -3.157 8.326 9.617 1.00 82.94 245 SER A CA 1
ATOM 2010 C C . SER A 1 245 ? -3.422 9.507 8.685 1.00 82.94 245 SER A C 1
ATOM 2012 O O . SER A 1 245 ? -4.576 9.782 8.374 1.00 82.94 245 SER A O 1
ATOM 2014 N N . LEU A 1 246 ? -2.370 10.204 8.235 1.00 83.75 246 LEU A N 1
ATOM 2015 C CA . LEU A 1 246 ? -2.509 11.320 7.297 1.00 83.75 246 LEU A CA 1
ATOM 2016 C C . LEU A 1 246 ? -3.062 10.827 5.956 1.00 83.75 246 LEU A C 1
ATOM 2018 O O . LEU A 1 246 ? -4.034 11.390 5.464 1.00 83.75 246 LEU A O 1
ATOM 2022 N N . PHE A 1 247 ? -2.514 9.730 5.426 1.00 89.50 247 PHE A N 1
ATOM 2023 C CA . PHE A 1 247 ? -2.957 9.137 4.164 1.00 89.50 247 PHE A CA 1
ATOM 2024 C C . PHE A 1 247 ? -4.423 8.713 4.249 1.00 89.50 247 PHE A C 1
ATOM 2026 O O . PHE A 1 247 ? -5.233 9.104 3.412 1.00 89.50 247 PHE A O 1
ATOM 2033 N N . PHE A 1 248 ? -4.781 7.987 5.316 1.00 88.88 248 PHE A N 1
ATOM 2034 C CA . PHE A 1 248 ? -6.160 7.585 5.583 1.00 88.88 248 PHE A CA 1
ATOM 2035 C C . PHE A 1 248 ? -7.104 8.794 5.630 1.00 88.88 248 PHE A C 1
ATOM 2037 O O . PHE A 1 248 ? -8.158 8.768 5.001 1.00 88.88 248 PHE A O 1
ATOM 2044 N N . ASN A 1 249 ? -6.722 9.862 6.338 1.00 85.19 249 ASN A N 1
ATOM 2045 C CA . ASN A 1 249 ? -7.535 11.069 6.490 1.00 85.19 249 ASN A CA 1
ATOM 2046 C C . ASN A 1 249 ? -7.734 11.819 5.176 1.00 85.19 249 ASN A C 1
ATOM 2048 O O . ASN A 1 249 ? -8.865 12.171 4.841 1.00 85.19 249 ASN A O 1
ATOM 2052 N N . VAL A 1 250 ? -6.651 12.061 4.438 1.00 87.44 250 VAL A N 1
ATOM 2053 C CA . VAL A 1 250 ? -6.695 12.769 3.154 1.00 87.44 250 VAL A CA 1
ATOM 2054 C C . VAL A 1 250 ? -7.546 11.984 2.163 1.00 87.44 250 VAL A C 1
ATOM 2056 O O . VAL A 1 250 ? -8.496 12.538 1.613 1.00 87.44 250 VAL A O 1
ATOM 2059 N N . LEU A 1 251 ? -7.284 10.682 2.013 1.00 89.44 251 LEU A N 1
ATOM 2060 C CA . LEU A 1 251 ? -8.038 9.809 1.116 1.00 89.44 251 LEU A CA 1
ATOM 2061 C C . LEU A 1 251 ? -9.516 9.723 1.522 1.00 89.44 251 LEU A C 1
ATOM 2063 O O . LEU A 1 251 ? -10.397 9.884 0.683 1.00 89.44 251 LEU A O 1
ATOM 2067 N N . SER A 1 252 ? -9.808 9.532 2.812 1.00 87.25 252 SER A N 1
ATOM 2068 C CA . SER A 1 252 ? -11.177 9.510 3.342 1.00 87.25 252 SER A CA 1
ATOM 2069 C C . SER A 1 252 ? -11.935 10.796 3.012 1.00 87.25 252 SER A C 1
ATOM 2071 O O . SER A 1 252 ? -13.045 10.744 2.481 1.00 87.25 252 SER A O 1
ATOM 2073 N N . ASN A 1 253 ? -11.332 11.957 3.272 1.00 83.81 253 ASN A N 1
ATOM 2074 C CA . ASN A 1 253 ? -11.958 13.252 3.020 1.00 83.81 253 ASN A CA 1
ATOM 2075 C C . ASN A 1 253 ? -12.140 13.523 1.521 1.00 83.81 253 ASN A C 1
ATOM 2077 O O . ASN A 1 253 ? -13.201 14.000 1.109 1.00 83.81 253 ASN A O 1
ATOM 2081 N N . ALA A 1 254 ? -11.146 13.182 0.697 1.00 85.44 254 ALA A N 1
ATOM 2082 C CA . ALA A 1 254 ? -11.225 13.311 -0.755 1.00 85.44 254 ALA A CA 1
ATOM 2083 C C . ALA A 1 254 ? -12.344 12.427 -1.338 1.00 85.44 254 ALA A C 1
ATOM 2085 O O . ALA A 1 254 ? -13.153 12.898 -2.134 1.00 85.44 254 ALA A O 1
ATOM 2086 N N . LEU A 1 255 ? -12.478 11.183 -0.864 1.00 86.50 255 LEU A N 1
ATOM 2087 C CA . LEU A 1 255 ? -13.548 10.273 -1.286 1.00 86.50 255 LEU A CA 1
ATOM 2088 C C . LEU A 1 255 ? -14.936 10.718 -0.794 1.00 86.50 255 LEU A C 1
ATOM 2090 O O . LEU A 1 255 ? -15.911 10.614 -1.534 1.00 86.50 255 LEU A O 1
ATOM 2094 N N . LYS A 1 256 ? -15.055 11.232 0.438 1.00 79.69 256 LYS A N 1
ATOM 2095 C CA . LYS A 1 256 ? -16.334 11.728 0.986 1.00 79.69 256 LYS A CA 1
ATOM 2096 C C . LYS A 1 256 ? -16.828 12.978 0.266 1.00 79.69 256 LYS A C 1
ATOM 2098 O O . LYS A 1 256 ? -17.990 13.036 -0.130 1.00 79.69 256 LYS A O 1
ATOM 2103 N N . SER A 1 257 ? -15.947 13.964 0.092 1.00 74.69 257 SER A N 1
ATOM 2104 C CA . SER A 1 257 ? -16.260 15.189 -0.656 1.00 74.69 257 SER A CA 1
ATOM 2105 C C . SER A 1 257 ? -16.499 14.900 -2.140 1.00 74.69 257 SER A C 1
ATOM 2107 O O . SER A 1 257 ? -17.256 15.619 -2.797 1.00 74.69 257 SER A O 1
ATOM 2109 N N . GLY A 1 258 ? -15.863 13.839 -2.657 1.00 64.88 258 GLY A N 1
ATOM 2110 C CA . GLY A 1 258 ? -16.007 13.330 -4.016 1.00 64.88 258 GLY A CA 1
ATOM 2111 C C . GLY A 1 258 ? -15.765 14.390 -5.084 1.00 64.88 258 GLY A C 1
ATOM 2112 O O . GLY A 1 258 ? -16.398 14.354 -6.137 1.00 64.88 258 GLY A O 1
ATOM 2113 N N . PHE A 1 259 ? -14.931 15.387 -4.762 1.00 61.88 259 PHE A N 1
ATOM 2114 C CA . PHE A 1 259 ? -14.656 16.562 -5.590 1.00 61.88 259 PHE A CA 1
ATOM 2115 C C . PHE A 1 259 ? -15.930 17.190 -6.209 1.00 61.88 259 PHE A C 1
ATOM 2117 O O . PHE A 1 259 ? -15.916 17.644 -7.350 1.00 61.88 259 PHE A O 1
ATOM 2124 N N . GLY A 1 260 ? -17.052 17.189 -5.472 1.00 57.91 260 GLY A N 1
ATOM 2125 C CA . GLY A 1 260 ? -18.351 17.711 -5.927 1.00 57.91 260 GLY A CA 1
ATOM 2126 C C . GLY A 1 260 ? -19.439 16.661 -6.209 1.00 57.91 260 GLY A C 1
ATOM 2127 O O . GLY A 1 260 ? -20.582 17.040 -6.460 1.00 57.91 260 GLY A O 1
ATOM 2128 N N . ARG A 1 261 ? -19.139 15.355 -6.131 1.00 59.88 261 ARG A N 1
ATOM 2129 C CA . ARG A 1 261 ? -20.119 14.250 -6.214 1.00 59.88 261 ARG A CA 1
ATOM 2130 C C . ARG A 1 261 ? -19.957 13.295 -5.024 1.00 59.88 261 ARG A C 1
ATOM 2132 O O . ARG A 1 261 ? -19.031 12.503 -5.043 1.00 59.88 261 ARG A O 1
ATOM 2139 N N . PRO A 1 262 ? -20.819 13.309 -3.995 1.00 60.59 262 PRO A N 1
ATOM 2140 C CA . PRO A 1 262 ? -20.587 12.520 -2.780 1.00 60.59 262 PRO A CA 1
ATOM 2141 C C . PRO A 1 262 ? -20.598 10.998 -3.031 1.00 60.59 262 PRO A C 1
ATOM 2143 O O . PRO A 1 262 ? -21.631 10.424 -3.377 1.00 60.59 262 PRO A O 1
ATOM 2146 N N . TRP A 1 263 ? -19.467 10.322 -2.798 1.00 65.50 263 TRP A N 1
ATOM 2147 C CA . TRP A 1 263 ? -19.308 8.860 -2.944 1.00 65.50 263 TRP A CA 1
ATOM 2148 C C . TRP A 1 263 ? -19.626 8.068 -1.666 1.00 65.50 263 TRP A C 1
ATOM 2150 O O . TRP A 1 263 ? -19.389 6.861 -1.584 1.00 65.50 263 TRP A O 1
ATOM 2160 N N . GLU A 1 264 ? -20.211 8.722 -0.664 1.00 64.69 264 GLU A N 1
ATOM 2161 C CA . GLU A 1 264 ? -20.467 8.173 0.672 1.00 64.69 264 GLU A CA 1
ATOM 2162 C C . GLU A 1 264 ? -21.231 6.834 0.653 1.00 64.69 264 GLU A C 1
ATOM 2164 O O . GLU A 1 264 ? -20.951 5.926 1.436 1.00 64.69 264 GLU A O 1
ATOM 2169 N N . LYS A 1 265 ? -22.155 6.648 -0.300 1.00 71.25 265 LYS A N 1
ATOM 2170 C CA . LYS A 1 265 ? -22.910 5.391 -0.440 1.00 71.25 265 LYS A CA 1
ATOM 2171 C C . LYS A 1 265 ? -22.052 4.225 -0.937 1.00 71.25 265 LYS A C 1
ATOM 2173 O O . LYS A 1 265 ? -22.323 3.087 -0.550 1.00 71.25 265 LYS A O 1
ATOM 2178 N N . SER A 1 266 ? -21.016 4.498 -1.724 1.00 83.94 266 SER A N 1
ATOM 2179 C CA . SER A 1 266 ? -20.110 3.505 -2.316 1.00 83.94 266 SER A CA 1
ATOM 2180 C C . SER A 1 266 ? -18.878 3.223 -1.453 1.00 83.94 266 SER A C 1
ATOM 2182 O O . SER A 1 266 ? -18.224 2.198 -1.655 1.00 83.94 266 SER A O 1
ATOM 2184 N N . LEU A 1 267 ? -18.592 4.098 -0.486 1.00 88.81 267 LEU A N 1
ATOM 2185 C CA . LEU A 1 267 ? -17.514 3.978 0.490 1.00 88.81 267 LEU A CA 1
ATOM 2186 C C . LEU A 1 267 ? -18.003 3.289 1.775 1.00 88.81 267 LEU A C 1
ATOM 2188 O O . LEU A 1 267 ? -19.145 3.452 2.218 1.00 88.81 267 LEU A O 1
ATOM 2192 N N . VAL A 1 268 ? -17.123 2.512 2.396 1.00 89.75 268 VAL A N 1
ATOM 2193 C CA . VAL A 1 268 ? -17.223 2.127 3.805 1.00 89.75 268 VAL A CA 1
ATOM 2194 C C . VAL A 1 268 ? -15.833 2.149 4.429 1.00 89.75 268 VAL A C 1
ATOM 2196 O O . VAL A 1 268 ? -14.842 1.844 3.767 1.00 89.75 268 VAL A O 1
ATOM 2199 N N . GLN A 1 269 ? -15.760 2.550 5.692 1.00 89.56 269 GLN A N 1
ATOM 2200 C CA . GLN A 1 269 ? -14.508 2.695 6.421 1.00 89.56 269 GLN A CA 1
ATOM 2201 C C . GLN A 1 269 ? -14.527 1.816 7.659 1.00 89.56 269 GLN A C 1
ATOM 2203 O O . GLN A 1 269 ? -15.534 1.776 8.367 1.00 89.56 269 GLN A O 1
ATOM 2208 N N . TYR A 1 270 ? -13.414 1.145 7.931 1.00 89.06 270 TYR A N 1
ATOM 2209 C CA . TYR A 1 270 ? -13.266 0.358 9.145 1.00 89.06 270 TYR A CA 1
ATOM 2210 C C . TYR A 1 270 ? -11.962 0.664 9.862 1.00 89.06 270 TYR A C 1
ATOM 2212 O O . TYR A 1 270 ? -10.915 0.857 9.243 1.00 89.06 270 TYR A O 1
ATOM 2220 N N . PHE A 1 271 ? -12.025 0.585 11.185 1.00 86.00 271 PHE A N 1
ATOM 2221 C CA . PHE A 1 271 ? -10.867 0.304 12.005 1.00 86.00 271 PHE A CA 1
ATOM 2222 C C . PHE A 1 271 ? -10.714 -1.212 12.139 1.00 86.00 271 PHE A C 1
ATOM 2224 O O . PHE A 1 271 ? -11.599 -1.889 12.664 1.00 86.00 271 PHE A O 1
ATOM 2231 N N . PHE A 1 272 ? -9.569 -1.732 11.709 1.00 88.62 272 PHE A N 1
ATOM 2232 C CA . PHE A 1 272 ? -9.186 -3.126 11.866 1.00 88.62 272 PHE A CA 1
ATOM 2233 C C . PHE A 1 272 ? -8.208 -3.293 13.042 1.00 88.62 272 PHE A C 1
ATOM 2235 O O . PHE A 1 272 ? -7.147 -2.668 13.065 1.00 88.62 272 PHE A O 1
ATOM 2242 N N . ARG A 1 273 ? -8.576 -4.097 14.049 1.00 84.06 273 ARG A N 1
ATOM 2243 C CA . ARG A 1 273 ? -7.763 -4.365 15.257 1.00 84.06 273 ARG A CA 1
ATOM 2244 C C . ARG A 1 273 ? -7.566 -5.855 15.464 1.00 84.06 273 ARG A C 1
ATOM 2246 O O . ARG A 1 273 ? -8.449 -6.642 15.143 1.00 84.06 273 ARG A O 1
ATOM 2253 N N . LEU A 1 274 ? -6.436 -6.196 16.067 1.00 82.69 274 LEU A N 1
ATOM 2254 C CA . LEU A 1 274 ? -6.187 -7.478 16.711 1.00 82.69 274 LEU A CA 1
ATOM 2255 C C . LEU A 1 274 ? -6.106 -7.205 18.212 1.00 82.69 274 LEU A C 1
ATOM 2257 O O . LEU A 1 274 ? -5.306 -6.366 18.621 1.00 82.69 274 LEU A O 1
ATOM 2261 N N . ASP A 1 275 ? -6.958 -7.846 19.004 1.00 79.62 275 ASP A N 1
ATOM 2262 C CA . ASP A 1 275 ? -6.932 -7.688 20.456 1.00 79.62 275 ASP A CA 1
ATOM 2263 C C . ASP A 1 275 ? -5.912 -8.619 21.135 1.00 79.62 275 ASP A C 1
ATOM 2265 O O . ASP A 1 275 ? -5.315 -9.502 20.513 1.00 79.62 275 ASP A O 1
ATOM 2269 N N . ASP A 1 276 ? -5.727 -8.432 22.444 1.00 74.38 276 ASP A N 1
ATOM 2270 C CA . ASP A 1 276 ? -4.806 -9.230 23.260 1.00 74.38 276 ASP A CA 1
ATOM 2271 C C . ASP A 1 276 ? -5.200 -10.714 23.372 1.00 74.38 276 ASP A C 1
ATOM 2273 O O . ASP A 1 276 ? -4.363 -11.540 23.734 1.00 74.38 276 ASP A O 1
ATOM 2277 N N . THR A 1 277 ? -6.447 -11.071 23.046 1.00 79.12 277 THR A N 1
ATOM 2278 C CA . THR A 1 277 ? -6.924 -12.463 23.013 1.00 79.12 277 THR A CA 1
ATOM 2279 C C . THR A 1 277 ? -6.674 -13.140 21.663 1.00 79.12 277 THR A C 1
ATOM 2281 O O . THR A 1 277 ? -6.957 -14.328 21.503 1.00 79.12 277 THR A O 1
ATOM 2284 N N . GLY A 1 278 ? -6.125 -12.403 20.692 1.00 80.00 278 GLY A N 1
ATOM 2285 C CA . GLY A 1 278 ? -5.890 -12.877 19.335 1.00 80.00 278 GLY A CA 1
ATOM 2286 C C . GLY A 1 278 ? -7.124 -12.800 18.433 1.00 80.00 278 GLY A C 1
ATOM 2287 O O . GLY A 1 278 ? -7.119 -13.404 17.362 1.00 80.00 278 GLY A O 1
ATOM 2288 N N . GLN A 1 279 ? -8.173 -12.077 18.835 1.00 85.56 279 GLN A N 1
ATOM 2289 C CA . GLN A 1 279 ? -9.379 -11.894 18.032 1.00 85.56 279 GLN A CA 1
ATOM 2290 C C . GLN A 1 279 ? -9.309 -10.618 17.196 1.00 85.56 279 GLN A C 1
ATOM 2292 O O . GLN A 1 279 ? -8.851 -9.559 17.632 1.00 85.56 279 GLN A O 1
ATOM 2297 N N . TYR A 1 280 ? -9.803 -10.726 15.969 1.00 88.00 280 TYR A N 1
ATOM 2298 C CA . TYR A 1 280 ? -9.896 -9.633 15.021 1.00 88.00 280 TYR A CA 1
ATOM 2299 C C . TYR A 1 280 ? -11.213 -8.877 15.166 1.00 88.00 280 TYR A C 1
ATOM 2301 O O . TYR A 1 280 ? -12.290 -9.470 15.213 1.00 88.00 280 TYR A O 1
ATOM 2309 N N . HIS A 1 281 ? -11.135 -7.551 15.132 1.00 84.12 281 HIS A N 1
ATOM 2310 C CA . HIS A 1 281 ? -12.289 -6.662 15.217 1.00 84.12 281 HIS A CA 1
ATOM 2311 C C . HIS A 1 281 ? -12.308 -5.706 14.031 1.00 84.12 281 HIS A C 1
ATOM 2313 O O . HIS A 1 281 ? -11.295 -5.084 13.709 1.00 84.12 281 HIS A O 1
ATOM 2319 N N . LEU A 1 282 ? -13.478 -5.569 13.407 1.00 87.38 282 LEU A N 1
ATOM 2320 C CA . LEU A 1 282 ? -13.769 -4.535 12.418 1.00 87.38 282 LEU A CA 1
ATOM 2321 C C . LEU A 1 282 ? -14.823 -3.591 13.002 1.00 87.38 282 LEU A C 1
ATOM 2323 O O . LEU A 1 282 ? -15.964 -3.984 13.255 1.00 87.38 282 LEU A O 1
ATOM 2327 N N . VAL A 1 283 ? -14.431 -2.341 13.216 1.00 83.88 283 VAL A N 1
ATOM 2328 C CA . VAL A 1 283 ? -15.307 -1.289 13.742 1.00 83.88 283 VAL A CA 1
ATOM 2329 C C . VAL A 1 283 ? -15.620 -0.335 12.606 1.00 83.88 283 VAL A C 1
ATOM 2331 O O . VAL A 1 283 ? -14.706 0.265 12.051 1.00 83.88 283 VAL A O 1
ATOM 2334 N N . GLU A 1 284 ? -16.890 -0.227 12.218 1.00 83.81 284 GLU A N 1
ATOM 2335 C CA . GLU A 1 284 ? -17.293 0.698 11.155 1.00 83.81 284 GLU A CA 1
ATOM 2336 C C . GLU A 1 284 ? -17.180 2.146 11.638 1.00 83.81 284 GLU A C 1
ATOM 2338 O O . GLU A 1 284 ? -17.796 2.522 12.640 1.00 83.81 284 GLU A O 1
ATOM 2343 N N . GLU A 1 285 ? -16.406 2.953 10.917 1.00 73.81 285 GLU A N 1
ATOM 2344 C CA . GLU A 1 285 ? -16.258 4.382 11.185 1.00 73.81 285 GLU A CA 1
ATOM 2345 C C . GLU A 1 285 ? -17.396 5.158 10.519 1.00 73.81 285 GLU A C 1
ATOM 2347 O O . GLU A 1 285 ? -17.710 4.960 9.340 1.00 73.81 285 GLU A O 1
ATOM 2352 N N . LYS A 1 286 ? -18.027 6.065 11.272 1.00 66.62 286 LYS A N 1
ATOM 2353 C CA . LYS A 1 286 ? -19.086 6.926 10.730 1.00 66.62 286 LYS A CA 1
ATOM 2354 C C . LYS A 1 286 ? -18.488 8.020 9.847 1.00 66.62 286 LYS A C 1
ATOM 2356 O O . LYS A 1 286 ? -17.443 8.586 10.159 1.00 66.62 286 LYS A O 1
ATOM 2361 N N . ALA A 1 287 ? -19.192 8.355 8.766 1.00 49.78 287 ALA A N 1
ATOM 2362 C CA . ALA A 1 287 ? -18.711 9.270 7.735 1.00 49.78 287 ALA A CA 1
ATOM 2363 C C . ALA A 1 287 ? -18.360 10.685 8.247 1.00 49.78 287 ALA A C 1
ATOM 2365 O O . ALA A 1 287 ? -17.397 11.267 7.754 1.00 49.78 287 ALA A O 1
ATOM 2366 N N . ASP A 1 288 ? -19.041 11.194 9.275 1.00 51.94 288 ASP A N 1
ATOM 2367 C CA . ASP A 1 288 ? -18.908 12.596 9.712 1.00 51.94 288 ASP A CA 1
ATOM 2368 C C . ASP A 1 288 ? -17.824 12.870 10.764 1.00 51.94 288 ASP A C 1
ATOM 2370 O O . ASP A 1 288 ? -17.648 14.011 11.181 1.00 51.94 288 ASP A O 1
ATOM 2374 N N . THR A 1 289 ? -17.093 11.857 11.239 1.00 50.50 289 THR A N 1
ATOM 2375 C CA . THR A 1 289 ? -16.044 12.079 12.250 1.00 50.50 289 THR A CA 1
ATOM 2376 C C . THR A 1 289 ? -14.674 12.110 11.567 1.00 50.50 289 THR A C 1
ATOM 2378 O O . THR A 1 289 ? -14.290 11.107 10.959 1.00 50.50 289 THR A O 1
ATOM 2381 N N . PRO A 1 290 ? -13.924 13.232 11.621 1.00 51.59 290 PRO A N 1
ATOM 2382 C CA . PRO A 1 290 ? -12.523 13.246 11.215 1.00 51.59 290 PRO A CA 1
ATOM 2383 C C . PRO A 1 290 ? -11.791 12.159 11.991 1.00 51.59 290 PRO A C 1
ATOM 2385 O O . PRO A 1 290 ? -11.917 12.092 13.217 1.00 51.59 290 PRO A O 1
ATOM 2388 N N . TYR A 1 291 ? -11.061 11.287 11.298 1.00 56.38 291 TYR A N 1
ATOM 2389 C CA . TYR A 1 291 ? -10.398 10.188 11.975 1.00 56.38 291 TYR A CA 1
ATOM 2390 C C . TYR A 1 291 ? -9.293 10.737 12.886 1.00 56.38 291 TYR A C 1
ATOM 2392 O O . TYR A 1 291 ? -8.232 11.214 12.469 1.00 56.38 291 TYR A O 1
ATOM 2400 N N . ALA A 1 292 ? -9.599 10.711 14.179 1.00 61.53 292 ALA A N 1
ATOM 2401 C CA . ALA A 1 292 ? -8.746 11.212 15.231 1.00 61.53 292 ALA A CA 1
ATOM 2402 C C . ALA A 1 292 ? -7.822 10.083 15.698 1.00 61.53 292 ALA A C 1
ATOM 2404 O O . ALA A 1 292 ? -7.979 9.546 16.792 1.00 61.53 292 ALA A O 1
ATOM 2405 N N . TYR A 1 293 ? -6.845 9.733 14.856 1.00 64.62 293 TYR A N 1
ATOM 2406 C CA . TYR A 1 293 ? -5.774 8.768 15.153 1.00 64.62 293 TYR A CA 1
ATOM 2407 C C . TYR A 1 293 ? -5.204 8.917 16.571 1.00 64.62 293 TYR A C 1
ATOM 2409 O O . TYR A 1 293 ? -4.981 7.943 17.286 1.00 64.62 293 TYR A O 1
ATOM 2417 N N . HIS A 1 294 ? -4.997 10.160 17.009 1.00 71.56 294 HIS A N 1
ATOM 2418 C CA . HIS A 1 294 ? -4.491 10.447 18.350 1.00 71.56 294 HIS A CA 1
ATOM 2419 C C . HIS A 1 294 ? -5.455 9.980 19.439 1.00 71.56 294 HIS A C 1
ATOM 2421 O O . HIS A 1 294 ? -5.005 9.385 20.410 1.00 71.56 294 HIS A O 1
ATOM 2427 N N . LEU A 1 295 ? -6.767 10.149 19.253 1.00 74.88 295 LEU A N 1
ATOM 2428 C CA . LEU A 1 295 ? -7.768 9.654 20.198 1.00 74.88 295 LEU A CA 1
ATOM 2429 C C . LEU A 1 295 ? -7.810 8.123 20.230 1.00 74.88 295 LEU A C 1
ATOM 2431 O O . LEU A 1 295 ? -7.968 7.559 21.307 1.00 74.88 295 LEU A O 1
ATOM 2435 N N . SER A 1 296 ? -7.622 7.430 19.097 1.00 72.38 296 SER A N 1
ATOM 2436 C CA . SER A 1 296 ? -7.562 5.961 19.109 1.00 72.38 296 SER A CA 1
ATOM 2437 C C . SER A 1 296 ? -6.304 5.420 19.785 1.00 72.38 296 SER A C 1
ATOM 2439 O O . SER A 1 296 ? -6.381 4.369 20.416 1.00 72.38 296 SER A O 1
ATOM 2441 N N . ILE A 1 297 ? -5.165 6.116 19.677 1.00 79.56 297 ILE A N 1
ATOM 2442 C CA . ILE A 1 297 ? -3.954 5.760 20.431 1.00 79.56 297 ILE A CA 1
ATOM 2443 C C . ILE A 1 297 ? -4.171 6.004 21.924 1.00 79.56 297 ILE A C 1
ATOM 2445 O O . ILE A 1 297 ? -3.879 5.132 22.734 1.00 79.56 297 ILE A O 1
ATOM 2449 N N . ILE A 1 298 ? -4.695 7.175 22.291 1.00 86.94 298 ILE A N 1
ATOM 2450 C CA . ILE A 1 298 ? -4.964 7.533 23.688 1.00 86.94 298 ILE A CA 1
ATOM 2451 C C . ILE A 1 298 ? -5.931 6.525 24.325 1.00 86.94 298 ILE A C 1
ATOM 2453 O O . ILE A 1 298 ? -5.722 6.104 25.460 1.00 86.94 298 ILE A O 1
ATOM 2457 N N . GLU A 1 299 ? -6.945 6.081 23.583 1.00 82.00 299 GLU A N 1
ATOM 2458 C CA . GLU A 1 299 ? -7.883 5.055 24.036 1.00 82.00 299 GLU A CA 1
ATOM 2459 C C . GLU A 1 299 ? -7.214 3.689 24.243 1.00 82.00 299 GLU A C 1
ATOM 2461 O O . GLU A 1 299 ? -7.472 3.027 25.246 1.00 82.00 299 GLU A O 1
ATOM 2466 N N . GLU A 1 300 ? -6.342 3.269 23.322 1.00 83.19 300 GLU A N 1
ATOM 2467 C CA . GLU A 1 300 ? -5.572 2.026 23.456 1.00 83.19 300 GLU A CA 1
ATOM 2468 C C . GLU A 1 300 ? -4.649 2.071 24.680 1.00 83.19 300 GLU A C 1
ATOM 2470 O O . GLU A 1 300 ? -4.646 1.152 25.497 1.00 83.19 300 GLU A O 1
ATOM 2475 N N . LEU A 1 301 ? -3.934 3.186 24.864 1.00 89.44 301 LEU A N 1
ATOM 2476 C CA . LEU A 1 301 ? -3.087 3.432 26.031 1.00 89.44 301 LEU A CA 1
ATOM 2477 C C . LEU A 1 301 ? -3.894 3.355 27.331 1.00 89.44 301 LEU A C 1
ATOM 2479 O O . LEU A 1 301 ? -3.481 2.675 28.272 1.00 89.44 301 LEU A O 1
ATOM 2483 N N . ARG A 1 302 ? -5.070 3.995 27.366 1.00 90.06 302 ARG A N 1
ATOM 2484 C CA . ARG A 1 302 ? -5.986 3.945 28.511 1.00 90.06 302 ARG A CA 1
ATOM 2485 C C . ARG A 1 302 ? -6.397 2.508 28.828 1.00 90.06 302 ARG A C 1
ATOM 2487 O O . ARG A 1 302 ? -6.269 2.081 29.971 1.00 90.06 302 ARG A O 1
ATOM 2494 N N . LYS A 1 303 ? -6.832 1.738 27.827 1.00 85.75 303 LYS A N 1
ATOM 2495 C CA . LYS A 1 303 ? -7.246 0.336 28.007 1.00 85.75 303 LYS A CA 1
ATOM 2496 C C . LYS A 1 303 ? -6.112 -0.549 28.500 1.00 85.75 303 LYS A C 1
ATOM 2498 O O . LYS A 1 303 ? -6.308 -1.295 29.457 1.00 85.75 303 LYS A O 1
ATOM 2503 N N . ALA A 1 304 ? -4.932 -0.436 27.895 1.00 87.62 304 ALA A N 1
ATOM 2504 C CA . ALA A 1 304 ? -3.761 -1.194 28.314 1.00 87.62 304 ALA A CA 1
ATOM 2505 C C . ALA A 1 304 ? -3.380 -0.886 29.773 1.00 87.62 304 ALA A C 1
ATOM 2507 O O . ALA A 1 304 ? -3.050 -1.795 30.537 1.00 87.62 304 ALA A O 1
ATOM 2508 N N . ALA A 1 305 ? -3.477 0.382 30.186 1.00 89.38 305 ALA A N 1
ATOM 2509 C CA . ALA A 1 305 ? -3.227 0.814 31.559 1.00 89.38 305 ALA A CA 1
ATOM 2510 C C . ALA A 1 305 ? -4.301 0.334 32.556 1.00 89.38 305 ALA A C 1
ATOM 2512 O O . ALA A 1 305 ? -3.973 -0.060 33.684 1.00 89.38 305 ALA A O 1
ATOM 2513 N N . SER A 1 306 ? -5.576 0.327 32.159 1.00 88.56 306 SER A N 1
ATOM 2514 C CA . SER A 1 306 ? -6.682 -0.181 32.981 1.00 88.56 306 SER A CA 1
ATOM 2515 C C . SER A 1 306 ? -6.621 -1.700 33.156 1.00 88.56 306 SER A C 1
ATOM 2517 O O . SER A 1 306 ? -6.781 -2.184 34.274 1.00 88.56 306 SER A O 1
ATOM 2519 N N . ASN A 1 307 ? -6.315 -2.438 32.086 1.00 88.81 307 ASN A N 1
ATOM 2520 C CA . ASN A 1 307 ? -6.309 -3.905 32.066 1.00 88.81 307 ASN A CA 1
ATOM 2521 C C . ASN A 1 307 ? -4.957 -4.525 32.452 1.00 88.81 307 ASN A C 1
ATOM 2523 O O . ASN A 1 307 ? -4.831 -5.746 32.493 1.00 88.81 307 ASN A O 1
ATOM 2527 N N . ASN A 1 308 ? -3.942 -3.701 32.727 1.00 87.00 308 ASN A N 1
ATOM 2528 C CA . ASN A 1 308 ? -2.571 -4.134 33.001 1.00 87.00 308 ASN A CA 1
ATOM 2529 C C . ASN A 1 308 ? -1.943 -4.977 31.866 1.00 87.00 308 ASN A C 1
ATOM 2531 O O . ASN A 1 308 ? -1.115 -5.852 32.115 1.00 87.00 308 ASN A O 1
ATOM 2535 N N . THR A 1 309 ? -2.305 -4.695 30.609 1.00 87.75 309 THR A N 1
ATOM 2536 C CA . THR A 1 309 ? -1.787 -5.379 29.406 1.00 87.75 309 THR A CA 1
ATOM 2537 C C . THR A 1 309 ? -0.689 -4.572 28.696 1.00 87.75 309 THR A C 1
ATOM 2539 O O . THR A 1 309 ? -0.475 -4.678 27.489 1.00 87.75 309 THR A O 1
ATOM 2542 N N . ILE A 1 310 ? 0.042 -3.736 29.445 1.00 88.69 310 ILE A N 1
ATOM 2543 C CA . ILE A 1 310 ? 1.082 -2.855 28.899 1.00 88.69 310 ILE A CA 1
ATOM 2544 C C . ILE A 1 310 ? 2.243 -3.658 28.280 1.00 88.69 310 ILE A C 1
ATOM 2546 O O . ILE A 1 310 ? 2.932 -4.407 28.969 1.00 88.69 310 ILE A O 1
ATOM 2550 N N . LYS A 1 311 ? 2.512 -3.416 26.991 1.00 85.62 311 LYS A N 1
ATOM 2551 C CA . LYS A 1 311 ? 3.623 -3.948 26.193 1.00 85.62 311 LYS A CA 1
ATOM 2552 C C . LYS A 1 311 ? 4.575 -2.825 25.758 1.00 85.62 311 LYS A C 1
ATOM 2554 O O . LYS A 1 311 ? 4.222 -1.647 25.810 1.00 85.62 311 LYS A O 1
ATOM 2559 N N . VAL A 1 312 ? 5.773 -3.179 25.283 1.00 82.69 312 VAL A N 1
ATOM 2560 C CA . VAL A 1 312 ? 6.815 -2.212 24.867 1.00 82.69 312 VAL A CA 1
ATOM 2561 C C . VAL A 1 312 ? 6.318 -1.236 23.800 1.00 82.69 312 VAL A C 1
ATOM 2563 O O . VAL A 1 312 ? 6.602 -0.043 23.882 1.00 82.69 312 VAL A O 1
ATOM 2566 N N . PHE A 1 313 ? 5.505 -1.689 22.842 1.00 78.75 313 PHE A N 1
ATOM 2567 C CA . PHE A 1 313 ? 4.988 -0.800 21.798 1.00 78.75 313 PHE A CA 1
ATOM 2568 C C . PHE A 1 313 ? 4.078 0.320 22.341 1.00 78.75 313 PHE A C 1
ATOM 2570 O O . PHE A 1 313 ? 3.995 1.377 21.716 1.00 78.75 313 PHE A O 1
ATOM 2577 N N . HIS A 1 314 ? 3.455 0.153 23.518 1.00 87.38 314 HIS A N 1
ATOM 2578 C CA . HIS A 1 314 ? 2.671 1.219 24.151 1.00 87.38 314 HIS A CA 1
ATOM 2579 C C . HIS A 1 314 ? 3.545 2.406 24.582 1.00 87.38 314 HIS A C 1
ATOM 2581 O O . HIS A 1 314 ? 3.085 3.543 24.559 1.00 87.38 314 HIS A O 1
ATOM 2587 N N . PHE A 1 315 ? 4.824 2.191 24.905 1.00 88.00 315 PHE A N 1
ATOM 2588 C CA . PHE A 1 315 ? 5.752 3.295 25.168 1.00 88.00 315 PHE A CA 1
ATOM 2589 C C . PHE A 1 315 ? 5.962 4.142 23.909 1.00 88.00 315 PHE A C 1
ATOM 2591 O O . PHE A 1 315 ? 5.879 5.367 23.964 1.00 88.00 315 PHE A O 1
ATOM 2598 N N . ASN A 1 316 ? 6.140 3.497 22.755 1.00 81.50 316 ASN A N 1
ATOM 2599 C CA . ASN A 1 316 ? 6.284 4.194 21.476 1.00 81.50 316 ASN A CA 1
ATOM 2600 C C . ASN A 1 316 ? 4.994 4.928 21.072 1.00 81.50 316 ASN A C 1
ATOM 2602 O O . ASN A 1 316 ? 5.053 6.066 20.607 1.00 81.50 316 ASN A O 1
ATOM 2606 N N . MET A 1 317 ? 3.825 4.333 21.330 1.00 85.31 317 MET A N 1
ATOM 2607 C CA . MET A 1 317 ? 2.534 5.012 21.180 1.00 85.31 317 MET A CA 1
ATOM 2608 C C . MET A 1 317 ? 2.440 6.267 22.058 1.00 85.31 317 MET A C 1
ATOM 2610 O O . MET A 1 317 ? 2.088 7.336 21.559 1.00 85.31 317 MET A O 1
ATOM 2614 N N . MET A 1 318 ? 2.808 6.160 23.340 1.00 90.75 318 MET A N 1
ATOM 2615 C CA . MET A 1 318 ? 2.796 7.291 24.269 1.00 90.75 318 MET A CA 1
ATOM 2616 C C . MET A 1 318 ? 3.754 8.398 23.825 1.00 90.75 318 MET A C 1
ATOM 2618 O O . MET A 1 318 ? 3.381 9.569 23.832 1.00 90.75 318 MET A O 1
ATOM 2622 N N . ARG A 1 319 ? 4.965 8.047 23.372 1.00 87.44 319 ARG A N 1
ATOM 2623 C CA . ARG A 1 319 ? 5.918 9.016 22.816 1.00 87.44 319 ARG A CA 1
ATOM 2624 C C . ARG A 1 319 ? 5.319 9.785 21.643 1.00 87.44 319 ARG A C 1
ATOM 2626 O O . ARG A 1 319 ? 5.357 11.010 21.655 1.00 87.44 319 ARG A O 1
ATOM 2633 N N . SER A 1 320 ? 4.720 9.083 20.679 1.00 83.25 320 SER A N 1
ATOM 2634 C CA . SER A 1 320 ? 4.119 9.719 19.501 1.00 83.25 320 SER A CA 1
ATOM 2635 C C . SER A 1 320 ? 3.004 10.699 19.877 1.00 83.25 320 SER A C 1
ATOM 2637 O O . SER A 1 320 ? 2.887 11.765 19.272 1.00 83.25 320 SER A O 1
ATOM 2639 N N . VAL A 1 321 ? 2.193 10.365 20.888 1.00 88.69 321 VAL A N 1
ATOM 2640 C CA . VAL A 1 321 ? 1.162 11.273 21.409 1.00 88.69 321 VAL A CA 1
ATOM 2641 C C . VAL A 1 321 ? 1.806 12.507 22.042 1.00 88.69 321 VAL A C 1
ATOM 2643 O O . VAL A 1 321 ? 1.450 13.620 21.669 1.00 88.69 321 VAL A O 1
ATOM 2646 N N . LEU A 1 322 ? 2.789 12.331 22.931 1.00 90.69 322 LEU A N 1
ATOM 2647 C CA . LEU A 1 322 ? 3.467 13.440 23.612 1.00 90.69 322 LEU A CA 1
ATOM 2648 C C . LEU A 1 322 ? 4.198 14.376 22.642 1.00 90.69 322 LEU A C 1
ATOM 2650 O O . LEU A 1 322 ? 4.162 15.588 22.832 1.00 90.69 322 LEU A O 1
ATOM 2654 N N . GLU A 1 323 ? 4.840 13.846 21.600 1.00 86.06 323 GLU A N 1
ATOM 2655 C CA . GLU A 1 323 ? 5.515 14.646 20.568 1.00 86.06 323 GLU A CA 1
ATOM 2656 C C . GLU A 1 323 ? 4.517 15.515 19.797 1.00 86.06 323 GLU A C 1
ATOM 2658 O O . GLU A 1 323 ? 4.740 16.711 19.617 1.00 86.06 323 GLU A O 1
ATOM 2663 N N . LYS A 1 324 ? 3.370 14.950 19.407 1.00 83.69 324 LYS A N 1
ATOM 2664 C CA . LYS A 1 324 ? 2.333 15.694 18.679 1.00 83.69 324 LYS A CA 1
ATOM 2665 C C . LYS A 1 324 ? 1.622 16.708 19.562 1.00 83.69 324 LYS A C 1
ATOM 2667 O O . LYS A 1 324 ? 1.352 17.818 19.115 1.00 83.69 324 LYS A O 1
ATOM 2672 N N . THR A 1 325 ? 1.358 16.364 20.820 1.00 88.31 325 THR A N 1
ATOM 2673 C CA . THR A 1 325 ? 0.819 17.307 21.804 1.00 88.31 325 THR A CA 1
ATOM 2674 C C . THR A 1 325 ? 1.802 18.449 22.059 1.00 88.31 325 THR A C 1
ATOM 2676 O O . THR A 1 325 ? 1.399 19.607 22.053 1.00 88.31 325 THR A O 1
ATOM 2679 N N . SER A 1 326 ? 3.092 18.147 22.206 1.00 87.81 326 SER A N 1
ATOM 2680 C CA . SER A 1 326 ? 4.151 19.146 22.378 1.00 87.81 326 SER A CA 1
ATOM 2681 C C . SER A 1 326 ? 4.222 20.107 21.195 1.00 87.81 326 SER A C 1
ATOM 2683 O O . SER A 1 326 ? 4.146 21.317 21.402 1.00 87.81 326 SER A O 1
ATOM 2685 N N . ALA A 1 327 ? 4.236 19.581 19.967 1.00 78.94 327 ALA A N 1
ATOM 2686 C CA . ALA A 1 327 ? 4.195 20.392 18.755 1.00 78.94 327 ALA A CA 1
ATOM 2687 C C . ALA A 1 327 ? 2.932 21.269 18.683 1.00 78.94 327 ALA A C 1
ATOM 2689 O O . ALA A 1 327 ? 3.025 22.454 18.375 1.00 78.94 327 ALA A O 1
ATOM 2690 N N . PHE A 1 328 ? 1.761 20.719 19.022 1.00 82.94 328 PHE A N 1
ATOM 2691 C CA . PHE A 1 328 ? 0.489 21.448 18.999 1.00 82.94 328 PHE A CA 1
ATOM 2692 C C . PHE A 1 328 ? 0.444 22.616 19.995 1.00 82.94 328 PHE A C 1
ATOM 2694 O O . PHE A 1 328 ? -0.058 23.687 19.667 1.00 82.94 328 PHE A O 1
ATOM 2701 N N . PHE A 1 329 ? 0.981 22.428 21.203 1.00 86.50 329 PHE A N 1
ATOM 2702 C CA . PHE A 1 329 ? 1.024 23.467 22.238 1.00 86.50 329 PHE A CA 1
ATOM 2703 C C . PHE A 1 329 ? 2.279 24.356 22.174 1.00 86.50 329 PHE A C 1
ATOM 2705 O O . PHE A 1 329 ? 2.422 25.258 22.999 1.00 86.50 329 PHE A O 1
ATOM 2712 N N . GLY A 1 330 ? 3.179 24.127 21.211 1.00 83.56 330 GLY A N 1
ATOM 2713 C CA . GLY A 1 330 ? 4.412 24.902 21.047 1.00 83.56 330 GLY A CA 1
ATOM 2714 C C . GLY A 1 330 ? 5.438 24.686 22.165 1.00 83.56 330 GLY A C 1
ATOM 2715 O O . GLY A 1 330 ? 6.185 25.604 22.502 1.00 83.56 330 GLY A O 1
ATOM 2716 N N . PHE A 1 331 ? 5.463 23.502 22.778 1.00 91.69 331 PHE A N 1
ATOM 2717 C CA . PHE A 1 331 ? 6.472 23.153 23.777 1.00 91.69 331 PHE A CA 1
ATOM 2718 C C . PHE A 1 331 ? 7.818 22.806 23.127 1.00 91.69 331 PHE A C 1
ATOM 2720 O O . PHE A 1 331 ? 7.878 22.409 21.965 1.00 91.69 331 PHE A O 1
ATOM 2727 N N . SER A 1 332 ? 8.912 22.948 23.881 1.00 86.06 332 SER A N 1
ATOM 2728 C CA . SER A 1 332 ? 10.265 22.689 23.370 1.00 86.06 332 SER A CA 1
ATOM 2729 C C . SER A 1 332 ? 10.644 21.209 23.427 1.00 86.06 332 SER A C 1
ATOM 2731 O O . SER A 1 332 ? 11.499 20.768 22.659 1.00 86.06 332 SER A O 1
ATOM 2733 N N . ALA A 1 333 ? 10.009 20.430 24.306 1.00 87.12 333 ALA A N 1
ATOM 2734 C CA . ALA A 1 333 ? 10.198 18.990 24.398 1.00 87.12 333 ALA A CA 1
ATOM 2735 C C . ALA A 1 333 ? 8.880 18.246 24.657 1.00 87.12 333 ALA A C 1
ATOM 2737 O O . ALA A 1 333 ? 7.947 18.756 25.282 1.00 87.12 333 ALA A O 1
ATOM 2738 N N . PHE A 1 334 ? 8.817 16.973 24.251 1.00 88.56 334 PHE A N 1
ATOM 2739 C CA . PHE A 1 334 ? 7.663 16.112 24.539 1.00 88.56 334 PHE A CA 1
ATOM 2740 C C . PHE A 1 334 ? 7.428 15.935 26.051 1.00 88.56 334 PHE A C 1
ATOM 2742 O O . PHE A 1 334 ? 6.293 15.762 26.494 1.00 88.56 334 PHE A O 1
ATOM 2749 N N . THR A 1 335 ? 8.491 16.019 26.860 1.00 92.12 335 THR A N 1
ATOM 2750 C CA . THR A 1 335 ? 8.437 15.915 28.325 1.00 92.12 335 THR A CA 1
ATOM 2751 C C . THR A 1 335 ? 7.669 17.054 28.979 1.00 92.12 335 THR A C 1
ATOM 2753 O O . THR A 1 335 ? 7.134 16.861 30.069 1.00 92.12 335 THR A O 1
ATOM 2756 N N . ASP A 1 336 ? 7.557 18.211 28.326 1.00 91.56 336 ASP A N 1
ATOM 2757 C CA . ASP A 1 336 ? 6.824 19.362 28.863 1.00 91.56 336 ASP A CA 1
ATOM 2758 C C . ASP A 1 336 ? 5.331 19.061 29.030 1.00 91.56 336 ASP A C 1
ATOM 2760 O O . ASP A 1 336 ? 4.672 19.597 29.929 1.00 91.56 336 ASP A O 1
ATOM 2764 N N . CYS A 1 337 ? 4.813 18.122 28.230 1.00 92.00 337 CYS A N 1
ATOM 2765 C CA . CYS A 1 337 ? 3.443 17.648 28.352 1.00 92.00 337 CYS A CA 1
ATOM 2766 C C . CYS A 1 337 ? 3.175 17.003 29.723 1.00 92.00 337 CYS A C 1
ATOM 2768 O O . CYS A 1 337 ? 2.083 17.128 30.269 1.00 92.00 337 CYS A O 1
ATOM 2770 N N . ILE A 1 338 ? 4.190 16.375 30.320 1.00 93.06 338 ILE A N 1
ATOM 2771 C CA . ILE A 1 338 ? 4.103 15.564 31.547 1.00 93.06 338 ILE A CA 1
ATOM 2772 C C . ILE A 1 338 ? 5.104 16.022 32.621 1.00 93.06 338 ILE A C 1
ATOM 2774 O O . ILE A 1 338 ? 5.499 15.242 33.485 1.00 93.06 338 ILE A O 1
ATOM 2778 N N . LYS A 1 339 ? 5.526 17.293 32.574 1.00 91.88 339 LYS A N 1
ATOM 2779 C CA . LYS A 1 339 ? 6.526 17.880 33.488 1.00 91.88 339 LYS A CA 1
ATOM 2780 C C . LYS A 1 339 ? 6.160 17.784 34.972 1.00 91.88 339 LYS A C 1
ATOM 2782 O O . LYS A 1 339 ? 7.044 17.802 35.819 1.00 91.88 339 LYS A O 1
ATOM 2787 N N . ASP A 1 340 ? 4.867 17.663 35.259 1.00 90.62 340 ASP A N 1
ATOM 2788 C CA . ASP A 1 340 ? 4.314 17.570 36.610 1.00 90.62 340 ASP A CA 1
ATOM 2789 C C . ASP A 1 340 ? 4.536 16.170 37.226 1.00 90.62 340 ASP A C 1
ATOM 2791 O O . ASP A 1 340 ? 4.361 15.973 38.426 1.00 90.62 340 ASP A O 1
ATOM 2795 N N . HIS A 1 341 ? 4.982 15.190 36.427 1.00 92.06 341 HIS A N 1
ATOM 2796 C CA . HIS A 1 341 ? 5.323 13.859 36.913 1.00 92.06 341 HIS A CA 1
ATOM 2797 C C . HIS A 1 341 ? 6.678 13.863 37.648 1.00 92.06 341 HIS A C 1
ATOM 2799 O O . HIS A 1 341 ? 7.707 14.175 37.035 1.00 92.06 341 HIS A O 1
ATOM 2805 N N . PRO A 1 342 ? 6.766 13.382 38.905 1.00 88.88 342 PRO A N 1
ATOM 2806 C CA . PRO A 1 342 ? 8.011 13.410 39.686 1.00 88.88 342 PRO A CA 1
ATOM 2807 C C . PRO A 1 342 ? 9.140 12.576 39.062 1.00 88.88 342 PRO A C 1
ATOM 2809 O O . PRO A 1 342 ? 10.317 12.790 39.339 1.00 88.88 342 PRO A O 1
ATOM 2812 N N . ARG A 1 343 ? 8.792 11.614 38.198 1.00 89.88 343 ARG A N 1
ATOM 2813 C CA . ARG A 1 343 ? 9.740 10.730 37.501 1.00 89.88 343 ARG A CA 1
ATOM 2814 C C . ARG A 1 343 ? 9.827 10.991 35.992 1.00 89.88 343 ARG A C 1
ATOM 2816 O O . ARG A 1 343 ? 10.205 10.087 35.252 1.00 89.88 343 ARG A O 1
ATOM 2823 N N . VAL A 1 344 ? 9.483 12.195 35.519 1.00 90.38 344 VAL A N 1
ATOM 2824 C CA . VAL A 1 344 ? 9.478 12.538 34.077 1.00 90.38 344 VAL A CA 1
ATOM 2825 C C . VAL A 1 344 ? 10.805 12.220 33.376 1.00 90.38 344 VAL A C 1
ATOM 2827 O O . VAL A 1 344 ? 10.812 11.668 32.280 1.00 90.38 344 VAL A O 1
ATOM 2830 N N . GLN A 1 345 ? 11.939 12.461 34.041 1.00 90.00 345 GLN A N 1
ATOM 2831 C CA . GLN A 1 345 ? 13.269 12.176 33.487 1.00 90.00 345 GLN A CA 1
ATOM 2832 C C . GLN A 1 345 ? 13.538 10.673 33.332 1.00 90.00 345 GLN A C 1
ATOM 2834 O O . GLN A 1 345 ? 14.150 10.242 32.356 1.00 90.00 345 GLN A O 1
ATOM 2839 N N . LEU A 1 346 ? 13.062 9.856 34.278 1.00 87.56 346 LEU A N 1
ATOM 2840 C CA . LEU A 1 346 ? 13.154 8.399 34.186 1.00 87.56 346 LEU A CA 1
ATOM 2841 C C . LEU A 1 346 ? 12.289 7.883 33.031 1.00 87.56 346 LEU A C 1
ATOM 2843 O O . LEU A 1 346 ? 12.740 7.052 32.247 1.00 87.56 346 LEU A O 1
ATOM 2847 N N . PHE A 1 347 ? 11.076 8.416 32.894 1.00 88.19 347 PHE A N 1
ATOM 2848 C CA . PHE A 1 347 ? 10.182 8.064 31.798 1.00 88.19 347 PHE A CA 1
ATOM 2849 C C . PHE A 1 347 ? 10.756 8.446 30.426 1.00 88.19 347 PHE A C 1
ATOM 2851 O O . PHE A 1 347 ? 10.771 7.618 29.519 1.00 88.19 347 PHE A O 1
ATOM 2858 N N . ALA A 1 348 ? 11.317 9.650 30.285 1.00 86.81 348 ALA A N 1
ATOM 2859 C CA . ALA A 1 348 ? 11.973 10.090 29.053 1.00 86.81 348 ALA A CA 1
ATOM 2860 C C . ALA A 1 348 ? 13.129 9.162 28.644 1.00 86.81 348 ALA A C 1
ATOM 2862 O O . ALA A 1 348 ? 13.288 8.849 27.464 1.00 86.81 348 ALA A O 1
ATOM 2863 N N . ARG A 1 349 ? 13.908 8.663 29.616 1.00 84.69 349 ARG A N 1
ATOM 2864 C CA . ARG A 1 349 ? 14.953 7.658 29.363 1.00 84.69 349 ARG A CA 1
ATOM 2865 C C . ARG A 1 349 ? 14.367 6.349 28.844 1.00 84.69 349 ARG A C 1
ATOM 2867 O O . ARG A 1 349 ? 14.894 5.830 27.867 1.00 84.69 349 ARG A O 1
ATOM 2874 N N . PHE A 1 350 ? 13.286 5.846 29.445 1.00 81.88 350 PHE A N 1
ATOM 2875 C CA . PHE A 1 350 ? 12.601 4.646 28.950 1.00 81.88 350 PHE A CA 1
ATOM 2876 C C . PHE A 1 350 ? 12.067 4.832 27.531 1.00 81.88 350 PHE A C 1
ATOM 2878 O O . PHE A 1 350 ? 12.287 3.966 26.692 1.00 81.88 350 PHE A O 1
ATOM 2885 N N . LEU A 1 351 ? 11.440 5.973 27.230 1.00 82.25 351 LEU A N 1
ATOM 2886 C CA . LEU A 1 351 ? 11.005 6.275 25.868 1.00 82.25 351 LEU A CA 1
ATOM 2887 C C . LEU A 1 351 ? 12.184 6.296 24.894 1.00 82.25 351 LEU A C 1
ATOM 2889 O O . LEU A 1 351 ? 12.134 5.636 23.870 1.00 82.25 351 LEU A O 1
ATOM 2893 N N . ASN A 1 352 ? 13.285 6.973 25.215 1.00 77.75 352 ASN A N 1
ATOM 2894 C CA . ASN A 1 352 ? 14.468 6.962 24.349 1.00 77.75 352 ASN A CA 1
ATOM 2895 C C . ASN A 1 352 ? 15.056 5.555 24.159 1.00 77.75 352 ASN A C 1
ATOM 2897 O O . ASN A 1 352 ? 15.470 5.217 23.053 1.00 77.75 352 ASN A O 1
ATOM 2901 N N . LEU A 1 353 ? 15.041 4.719 25.199 1.00 75.88 353 LEU A N 1
ATOM 2902 C CA . LEU A 1 353 ? 15.457 3.317 25.126 1.00 75.88 353 LEU A CA 1
ATOM 2903 C C . LEU A 1 353 ? 14.560 2.481 24.201 1.00 75.88 353 LEU A C 1
ATOM 2905 O O . LEU A 1 353 ? 15.079 1.681 23.428 1.00 75.88 353 LEU A O 1
ATOM 2909 N N . PHE A 1 354 ? 13.240 2.662 24.267 1.00 70.56 354 PHE A N 1
ATOM 2910 C CA . PHE A 1 354 ? 12.277 1.880 23.483 1.00 70.56 354 PHE A CA 1
ATOM 2911 C C . PHE A 1 354 ? 12.044 2.407 22.058 1.00 70.56 354 PHE A C 1
ATOM 2913 O O . PHE A 1 354 ? 11.553 1.657 21.214 1.00 70.56 354 PHE A O 1
ATOM 2920 N N . SER A 1 355 ? 12.399 3.666 21.780 1.00 57.69 355 SER A N 1
ATOM 2921 C CA . SER A 1 355 ? 12.192 4.311 20.473 1.00 57.69 355 SER A CA 1
ATOM 2922 C C . SER A 1 355 ? 13.425 4.337 19.568 1.00 57.69 355 SER A C 1
ATOM 2924 O O . SER A 1 355 ? 13.304 4.705 18.404 1.00 57.69 355 SER A O 1
ATOM 2926 N N . HIS A 1 356 ? 14.616 3.974 20.056 1.00 57.16 356 HIS A N 1
ATOM 2927 C CA . HIS A 1 356 ? 15.776 3.801 19.180 1.00 57.16 356 HIS A CA 1
ATOM 2928 C C . HIS A 1 356 ? 15.709 2.438 18.472 1.00 57.16 356 HIS A C 1
ATOM 2930 O O . HIS A 1 356 ? 16.037 1.404 19.054 1.00 57.16 356 HIS A O 1
ATOM 2936 N N . ASP A 1 357 ? 15.355 2.482 17.186 1.00 44.56 357 ASP A N 1
ATOM 2937 C CA . ASP A 1 357 ? 15.200 1.391 16.200 1.00 44.56 357 ASP A CA 1
ATOM 2938 C C . ASP A 1 357 ? 16.373 0.392 16.055 1.00 44.56 357 ASP A C 1
ATOM 2940 O O . ASP A 1 357 ? 16.328 -0.520 15.236 1.00 44.56 357 ASP A O 1
ATOM 2944 N N . LYS A 1 358 ? 17.449 0.516 16.840 1.00 42.88 358 LYS A N 1
ATOM 2945 C CA . LYS A 1 358 ? 18.632 -0.354 16.728 1.00 42.88 358 LYS A CA 1
ATOM 2946 C C . LYS A 1 358 ? 18.581 -1.621 17.578 1.00 42.88 358 LYS A C 1
ATOM 2948 O O . LYS A 1 358 ? 19.457 -2.464 17.430 1.00 42.88 358 LYS A O 1
ATOM 2953 N N . ASN A 1 359 ? 17.575 -1.792 18.435 1.00 42.03 359 ASN A N 1
ATOM 2954 C CA . ASN A 1 359 ? 17.486 -2.964 19.304 1.00 42.03 359 ASN A CA 1
ATOM 2955 C C . ASN A 1 359 ? 16.135 -3.682 19.157 1.00 42.03 359 ASN A C 1
ATOM 2957 O O . ASN A 1 359 ? 15.284 -3.626 20.047 1.00 42.03 359 ASN A O 1
ATOM 2961 N N . LEU A 1 360 ? 15.978 -4.439 18.063 1.00 44.47 360 LEU A N 1
ATOM 2962 C CA . LEU A 1 360 ? 14.928 -5.464 17.884 1.00 44.47 360 LEU A CA 1
ATOM 2963 C C . LEU A 1 360 ? 14.799 -6.406 19.102 1.00 44.47 360 LEU A C 1
ATOM 2965 O O . LEU A 1 360 ? 13.737 -6.971 19.355 1.00 44.47 360 LEU A O 1
ATOM 2969 N N . THR A 1 361 ? 15.859 -6.522 19.902 1.00 48.66 361 THR A N 1
ATOM 2970 C CA . THR A 1 361 ? 15.925 -7.230 21.185 1.00 48.66 361 THR A CA 1
ATOM 2971 C C . THR A 1 361 ? 14.925 -6.742 22.237 1.00 48.66 361 THR A C 1
ATOM 2973 O O . THR A 1 361 ? 14.524 -7.540 23.081 1.00 48.66 361 THR A O 1
ATOM 2976 N N . PHE A 1 362 ? 14.492 -5.473 22.219 1.00 51.00 362 PHE A N 1
ATOM 2977 C CA . PHE A 1 362 ? 13.523 -4.963 23.203 1.00 51.00 362 PHE A CA 1
ATOM 2978 C C . PHE A 1 362 ? 12.066 -5.116 22.771 1.00 51.00 362 PHE A C 1
ATOM 2980 O O . PHE A 1 362 ? 11.204 -5.195 23.641 1.00 51.00 362 PHE A O 1
ATOM 2987 N N . ALA A 1 363 ? 11.773 -5.206 21.471 1.00 48.16 363 ALA A N 1
ATOM 2988 C CA . ALA A 1 363 ? 10.396 -5.283 20.973 1.00 48.16 363 ALA A CA 1
ATOM 2989 C C . ALA A 1 363 ? 9.629 -6.515 21.500 1.00 48.16 363 ALA A C 1
ATOM 2991 O O . ALA A 1 363 ? 8.409 -6.463 21.643 1.00 48.16 363 ALA A O 1
ATOM 2992 N N . TYR A 1 364 ? 10.351 -7.590 21.837 1.00 51.97 364 TYR A N 1
ATOM 2993 C CA . TYR A 1 364 ? 9.799 -8.853 22.344 1.00 51.97 364 TYR A CA 1
ATOM 2994 C C . TYR A 1 364 ? 9.933 -9.038 23.862 1.00 51.97 364 TYR A C 1
ATOM 2996 O O . TYR A 1 364 ? 9.513 -10.065 24.394 1.00 51.97 364 TYR A O 1
ATOM 3004 N N . ARG A 1 365 ? 10.526 -8.075 24.580 1.00 69.25 365 ARG A N 1
ATOM 3005 C CA . ARG A 1 365 ? 10.667 -8.160 26.036 1.00 69.25 365 ARG A CA 1
ATOM 3006 C C . ARG A 1 365 ? 9.390 -7.650 26.703 1.00 69.25 365 ARG A C 1
ATOM 3008 O O . ARG A 1 365 ? 8.988 -6.516 26.476 1.00 69.25 365 ARG A O 1
ATOM 3015 N N . GLU A 1 366 ? 8.782 -8.461 27.563 1.00 76.44 366 GLU A N 1
ATOM 3016 C CA . GLU A 1 366 ? 7.728 -8.000 28.477 1.00 76.44 366 GLU A CA 1
ATOM 3017 C C . GLU A 1 366 ? 8.280 -6.881 29.382 1.00 76.44 366 GLU A C 1
ATOM 3019 O O . GLU A 1 366 ? 9.325 -7.085 30.016 1.00 76.44 366 GLU A O 1
ATOM 3024 N N . PRO A 1 367 ? 7.620 -5.707 29.460 1.00 83.81 367 PRO A N 1
ATOM 3025 C CA . PRO A 1 367 ? 7.999 -4.687 30.425 1.00 83.81 367 PRO A CA 1
ATOM 3026 C C . PRO A 1 367 ? 7.873 -5.234 31.848 1.00 83.81 367 PRO A C 1
ATOM 3028 O O . PRO A 1 367 ? 6.907 -5.932 32.160 1.00 83.81 367 PRO A O 1
ATOM 3031 N N . ASP A 1 368 ? 8.823 -4.906 32.721 1.00 88.12 368 ASP A N 1
ATOM 3032 C CA . ASP A 1 368 ? 8.697 -5.267 34.135 1.00 88.12 368 ASP A CA 1
ATOM 3033 C C . ASP A 1 368 ? 7.575 -4.462 34.823 1.00 88.12 368 ASP A C 1
ATOM 3035 O O . ASP A 1 368 ? 7.109 -3.437 34.316 1.00 88.12 368 ASP A O 1
ATOM 3039 N N . ASP A 1 369 ? 7.128 -4.912 35.997 1.00 89.50 369 ASP A N 1
ATOM 3040 C CA . ASP A 1 369 ? 6.020 -4.272 36.721 1.00 89.50 369 ASP A CA 1
ATOM 3041 C C . ASP A 1 369 ? 6.300 -2.801 37.065 1.00 89.50 369 ASP A C 1
ATOM 3043 O O . ASP A 1 369 ? 5.384 -1.974 37.093 1.00 89.50 369 ASP A O 1
ATOM 3047 N N . GLY A 1 370 ? 7.569 -2.442 37.285 1.00 88.12 370 GLY A N 1
ATOM 3048 C CA . GLY A 1 370 ? 7.981 -1.063 37.528 1.00 88.12 370 GLY A CA 1
ATOM 3049 C C . GLY A 1 370 ? 7.797 -0.183 36.293 1.00 88.12 370 GLY A C 1
ATOM 3050 O O . GLY A 1 370 ? 7.305 0.943 36.404 1.00 88.12 370 GLY A O 1
ATOM 3051 N N . GLN A 1 371 ? 8.137 -0.707 35.116 1.00 89.81 371 GLN A N 1
ATOM 3052 C CA . GLN A 1 371 ? 7.929 -0.059 33.822 1.00 89.81 371 GLN A CA 1
ATOM 3053 C C . GLN A 1 371 ? 6.438 0.074 33.494 1.00 89.81 371 GLN A C 1
ATOM 3055 O O . GLN A 1 371 ? 6.000 1.168 33.131 1.00 89.81 371 GLN A O 1
ATOM 3060 N N . LYS A 1 372 ? 5.646 -0.996 33.671 1.00 91.94 372 LYS A N 1
ATOM 3061 C CA . LYS A 1 372 ? 4.183 -0.970 33.473 1.00 91.94 372 LYS A CA 1
ATOM 3062 C C . LYS A 1 372 ? 3.533 0.088 34.368 1.00 91.94 372 LYS A C 1
ATOM 3064 O O . LYS A 1 372 ? 2.770 0.923 33.885 1.00 91.94 372 LYS A O 1
ATOM 3069 N N . LYS A 1 373 ? 3.907 0.116 35.653 1.00 92.69 373 LYS A N 1
ATOM 3070 C CA . LYS A 1 373 ? 3.427 1.113 36.619 1.00 92.69 373 LYS A CA 1
ATOM 3071 C C . LYS A 1 373 ? 3.796 2.539 36.209 1.00 92.69 373 LYS A C 1
ATOM 3073 O O . LYS A 1 373 ? 2.946 3.419 36.263 1.00 92.69 373 LYS A O 1
ATOM 3078 N N . LEU A 1 374 ? 5.037 2.768 35.778 1.00 92.56 374 LEU A N 1
ATOM 3079 C CA . LEU A 1 374 ? 5.483 4.095 35.358 1.00 92.56 374 LEU A CA 1
ATOM 3080 C C . LEU A 1 374 ? 4.720 4.600 34.126 1.00 92.56 374 LEU A C 1
ATOM 3082 O O . LEU A 1 374 ? 4.315 5.758 34.107 1.00 92.56 374 LEU A O 1
ATOM 3086 N N . LEU A 1 375 ? 4.512 3.757 33.108 1.00 93.44 375 LEU A N 1
ATOM 3087 C CA . LEU A 1 375 ? 3.741 4.162 31.930 1.00 93.44 375 LEU A CA 1
ATOM 3088 C C . LEU A 1 375 ? 2.285 4.470 32.299 1.00 93.44 375 LEU A C 1
ATOM 3090 O O . LEU A 1 375 ? 1.747 5.463 31.822 1.00 93.44 375 LEU A O 1
ATOM 3094 N N . LYS A 1 376 ? 1.676 3.665 33.176 1.00 94.75 376 LYS A N 1
ATOM 3095 C CA . LYS A 1 376 ? 0.325 3.916 33.690 1.00 94.75 376 LYS A CA 1
ATOM 3096 C C . LYS A 1 376 ? 0.209 5.278 34.381 1.00 94.75 376 LYS A C 1
ATOM 3098 O O . LYS A 1 376 ? -0.642 6.063 33.989 1.00 94.75 376 LYS A O 1
ATOM 3103 N N . GLU A 1 377 ? 1.101 5.592 35.323 1.00 94.19 377 GLU A N 1
ATOM 3104 C CA . GLU A 1 377 ? 1.109 6.896 36.015 1.00 94.19 377 GLU A CA 1
ATOM 3105 C C . GLU A 1 377 ? 1.229 8.076 35.035 1.00 94.19 377 GLU A C 1
ATOM 3107 O O . GLU A 1 377 ? 0.592 9.114 35.210 1.00 94.19 377 GLU A O 1
ATOM 3112 N N . VAL A 1 378 ? 2.023 7.914 33.973 1.00 94.19 378 VAL A N 1
ATOM 3113 C CA . VAL A 1 378 ? 2.186 8.937 32.934 1.00 94.19 378 VAL A CA 1
ATOM 3114 C C . VAL A 1 378 ? 0.941 9.078 32.053 1.00 94.19 378 VAL A C 1
ATOM 3116 O O . VAL A 1 378 ? 0.573 10.203 31.716 1.00 94.19 378 VAL A O 1
ATOM 3119 N N . ILE A 1 379 ? 0.295 7.968 31.679 1.00 93.56 379 ILE A N 1
ATOM 3120 C CA . ILE A 1 379 ? -0.972 7.980 30.930 1.00 93.56 379 ILE A CA 1
ATOM 3121 C C . ILE A 1 379 ? -2.053 8.686 31.751 1.00 93.56 379 ILE A C 1
ATOM 3123 O O . ILE A 1 379 ? -2.721 9.574 31.225 1.00 93.56 379 ILE A O 1
ATOM 3127 N N . ASP A 1 380 ? -2.184 8.337 33.031 1.00 92.38 380 ASP A N 1
ATOM 3128 C CA . ASP A 1 380 ? -3.188 8.909 33.930 1.00 92.38 380 ASP A CA 1
ATOM 3129 C C . ASP A 1 380 ? -2.984 10.428 34.084 1.00 92.38 380 ASP A C 1
ATOM 3131 O O . ASP A 1 380 ? -3.917 11.199 33.852 1.00 92.38 380 ASP A O 1
ATOM 3135 N N . LEU A 1 381 ? -1.746 10.874 34.346 1.00 93.44 381 LEU A N 1
ATOM 3136 C CA . LEU A 1 381 ? -1.406 12.301 34.418 1.00 93.44 381 LEU A CA 1
ATOM 3137 C C . LEU A 1 381 ? -1.728 13.043 33.112 1.00 93.44 381 LEU A C 1
ATOM 3139 O O . LEU A 1 381 ? -2.244 14.161 33.123 1.00 93.44 381 LEU A O 1
ATOM 3143 N N . PHE A 1 382 ? -1.395 12.441 31.970 1.00 93.62 382 PHE A N 1
ATOM 3144 C CA . PHE A 1 382 ? -1.639 13.042 30.662 1.00 93.62 382 PHE A CA 1
ATOM 3145 C C . PHE A 1 382 ? -3.141 13.202 30.383 1.00 93.62 382 PHE A C 1
ATOM 3147 O O . PHE A 1 382 ? -3.578 14.256 29.917 1.00 93.62 382 PHE A O 1
ATOM 3154 N N . LEU A 1 383 ? -3.941 12.183 30.702 1.00 91.12 383 LEU A N 1
ATOM 3155 C CA . LEU A 1 383 ? -5.395 12.214 30.541 1.00 91.12 383 LEU A CA 1
ATOM 3156 C C . LEU A 1 383 ? -6.062 13.236 31.469 1.00 91.12 383 LEU A C 1
ATOM 3158 O O . LEU A 1 383 ? -6.959 13.954 31.024 1.00 91.12 383 LEU A O 1
ATOM 3162 N N . GLU A 1 384 ? -5.602 13.339 32.718 1.00 90.62 384 GLU A N 1
ATOM 3163 C CA . GLU A 1 384 ? -6.089 14.325 33.689 1.00 90.62 384 GLU A CA 1
ATOM 3164 C C . GLU A 1 384 ? -5.834 15.761 33.210 1.00 90.62 384 GLU A C 1
ATOM 3166 O O . GLU A 1 384 ? -6.717 16.618 33.284 1.00 90.62 384 GLU A O 1
ATOM 3171 N N . LYS A 1 385 ? -4.642 16.012 32.659 1.00 91.00 385 LYS A N 1
ATOM 3172 C CA . LYS A 1 385 ? -4.205 17.347 32.239 1.00 91.00 385 LYS A CA 1
ATOM 3173 C C . LYS A 1 385 ? -4.891 17.860 30.973 1.00 91.00 385 LYS A C 1
ATOM 3175 O O . LYS A 1 385 ? -5.187 19.049 30.892 1.00 91.00 385 LYS A O 1
ATOM 3180 N N . TYR A 1 386 ? -5.106 16.999 29.978 1.00 89.25 386 TYR A N 1
ATOM 3181 C CA . TYR A 1 386 ? -5.567 17.416 28.644 1.00 89.25 386 TYR A CA 1
ATOM 3182 C C . TYR A 1 386 ? -7.029 17.067 28.330 1.00 89.25 386 TYR A C 1
ATOM 3184 O O . TYR A 1 386 ? -7.546 17.538 27.320 1.00 89.25 386 TYR A O 1
ATOM 3192 N N . GLN A 1 387 ? -7.704 16.283 29.181 1.00 82.12 387 GLN A N 1
ATOM 3193 C CA . GLN A 1 387 ? -9.160 16.057 29.166 1.00 82.12 387 GLN A CA 1
ATOM 3194 C C . GLN A 1 387 ? -9.756 15.726 27.782 1.00 82.12 387 GLN A C 1
ATOM 3196 O O . GLN A 1 387 ? -10.697 16.361 27.304 1.00 82.12 387 GLN A O 1
ATOM 3201 N N . PHE A 1 388 ? -9.214 14.703 27.118 1.00 79.69 388 PHE A N 1
ATOM 3202 C CA . PHE A 1 388 ? -9.716 14.256 25.816 1.00 79.69 388 PHE A CA 1
ATOM 3203 C C . PHE A 1 388 ? -11.151 13.713 25.905 1.00 79.69 388 PHE A C 1
ATOM 3205 O O . PHE A 1 388 ? -11.477 12.913 26.782 1.00 79.69 388 PHE A O 1
ATOM 3212 N N . ASN A 1 389 ? -12.001 14.072 24.938 1.00 69.62 389 ASN A N 1
ATOM 3213 C CA . ASN A 1 389 ? -13.340 13.496 24.817 1.00 69.62 389 ASN A CA 1
ATOM 3214 C C . ASN A 1 389 ? -13.277 12.126 24.117 1.00 69.62 389 ASN A C 1
ATOM 3216 O O . ASN A 1 389 ? -13.271 12.037 22.890 1.00 69.62 389 ASN A O 1
ATOM 3220 N N . LEU A 1 390 ? -13.221 11.054 24.909 1.00 66.38 390 LEU A N 1
ATOM 3221 C CA . LEU A 1 390 ? -13.072 9.675 24.425 1.00 66.38 390 LEU A CA 1
ATOM 3222 C C . LEU A 1 390 ? -14.417 8.974 24.119 1.00 66.38 390 LEU A C 1
ATOM 3224 O O . LEU A 1 390 ? -14.436 7.789 23.797 1.00 66.38 390 LEU A O 1
ATOM 3228 N N . HIS A 1 391 ? -15.558 9.674 24.193 1.00 47.78 391 HIS A N 1
ATOM 3229 C CA . HIS A 1 391 ? -16.891 9.047 24.247 1.00 47.78 391 HIS A CA 1
ATOM 3230 C C . HIS A 1 391 ? -17.409 8.374 22.961 1.00 47.78 391 HIS A C 1
ATOM 3232 O O . HIS A 1 391 ? -18.473 7.761 23.006 1.00 47.78 391 HIS A O 1
ATOM 3238 N N . ASN A 1 392 ? -16.700 8.431 21.830 1.00 43.34 392 ASN A N 1
ATOM 3239 C CA . ASN A 1 392 ? -17.248 7.968 20.544 1.00 43.34 392 ASN A CA 1
ATOM 3240 C C . ASN A 1 392 ? -16.393 6.964 19.762 1.00 43.34 392 ASN A C 1
ATOM 3242 O O . ASN A 1 392 ? -16.789 6.592 18.660 1.00 43.34 392 ASN A O 1
ATOM 3246 N N . THR A 1 393 ? -15.264 6.487 20.289 1.00 42.62 393 THR A N 1
ATOM 3247 C CA . THR A 1 393 ? -14.343 5.661 19.487 1.00 42.62 393 THR A CA 1
ATOM 3248 C C . THR A 1 393 ? -14.515 4.147 19.650 1.00 42.62 393 THR A C 1
ATOM 3250 O O . THR A 1 393 ? -13.957 3.426 18.834 1.00 42.62 393 THR A O 1
ATOM 3253 N N . LEU A 1 394 ? -15.316 3.645 20.608 1.00 35.44 394 LEU A N 1
ATOM 3254 C CA . LEU A 1 394 ? -15.810 2.251 20.681 1.00 35.44 394 LEU A CA 1
ATOM 3255 C C . LEU A 1 394 ? -17.096 2.157 21.548 1.00 35.44 394 LEU A C 1
ATOM 3257 O O . LEU A 1 394 ? -17.197 2.861 22.553 1.00 35.44 394 LEU A O 1
ATOM 3261 N N . PRO A 1 395 ? -18.079 1.287 21.220 1.00 35.41 395 PRO A N 1
ATOM 3262 C CA . PRO A 1 395 ? -19.197 0.988 22.112 1.00 35.41 395 PRO A CA 1
ATOM 3263 C C . PRO A 1 395 ? -18.738 0.117 23.279 1.00 35.41 395 PRO A C 1
ATOM 3265 O O . PRO A 1 395 ? -18.039 -0.873 23.076 1.00 35.41 395 PRO A O 1
ATOM 3268 N N . GLY A 1 396 ? -19.223 0.434 24.477 1.00 37.59 396 GLY A N 1
ATOM 3269 C CA . GLY A 1 396 ? -19.165 -0.489 25.607 1.00 37.59 396 GLY A CA 1
ATOM 3270 C C . GLY A 1 396 ? -18.492 0.050 26.856 1.00 37.59 396 GLY A C 1
ATOM 3271 O O . GLY A 1 396 ? -17.725 -0.678 27.451 1.00 37.59 396 GLY A O 1
ATOM 3272 N N . HIS A 1 397 ? -18.795 1.275 27.276 1.00 28.23 397 HIS A N 1
ATOM 3273 C CA . HIS A 1 397 ? -18.853 1.609 28.700 1.00 28.23 397 HIS A CA 1
ATOM 3274 C C . HIS A 1 397 ? -19.933 2.676 28.876 1.00 28.23 397 HIS A C 1
ATOM 3276 O O . HIS A 1 397 ? -19.712 3.862 28.652 1.00 28.23 397 HIS A O 1
ATOM 3282 N N . LYS A 1 398 ? -21.148 2.213 29.180 1.00 26.44 398 LYS A N 1
ATOM 3283 C CA . LYS A 1 398 ? -22.053 2.994 30.013 1.00 26.44 398 LYS A CA 1
ATOM 3284 C C . LYS A 1 398 ? -21.670 2.642 31.443 1.00 26.44 398 LYS A C 1
ATOM 3286 O O . LYS A 1 398 ? -21.861 1.493 31.831 1.00 26.44 398 LYS A O 1
ATOM 3291 N N . GLU A 1 399 ? -21.129 3.604 32.167 1.00 29.28 399 GLU A N 1
ATOM 3292 C CA . GLU A 1 399 ? -21.553 3.801 33.551 1.00 29.28 399 GLU A CA 1
ATOM 3293 C C . GLU A 1 399 ? -22.425 5.052 33.576 1.00 29.28 399 GLU A C 1
ATOM 3295 O O . GLU A 1 399 ? -22.065 6.027 32.871 1.00 29.28 399 GLU A O 1
#

Secondary structure (DSSP, 8-state):
---BPPPBS-HHHHHHHHHHHHTT-SEEEEEE-TTS-HHHHHHHHHHHT-BTTB--EEEESHHHHTTEEE----TTS----EEE-TTSTTSTTGGGGTHHHHHHHHHTTT-S-EEEEEEEEE-HHHHHH-S-GGGEEEETTEEEEEEEEEEEEEEETTEEEEEPSPPPPHHHHHHHHHHHHHHHHHHHHH--STTSTTTT--EEEEE-S--S--HHHHHHHHHHHHHHHT-TT---EEEEEES-HHHHHHHHHHHHHGGGS--TTTEEEEEEEE-TTS-EEEEEPPTTS---HHHHHHHHHHHHHHHT---HHHHHHHHHHHHHHHHHHT-SSGGGGGTTSTTHHHHHHHHHHHH-TT-HHHHTSPPPHHHHHHHHHHHHHHHHHH----TTSSS----

Foldseek 3Di:
DFPWDPWAQDLLVVLVVVVVVCVQFQEEEEAEAPPLCLVVSLVSNQVVQQDPNATAEDEDDVVLLVQWAWPCDDPPRPATKIWGLCLDPLNPPVVVPPLQVQLVVLLVLQDQKHKDKDKDWDDPVCCVPDPCVRQWDADPNTIMIIIMKIWHWDQDPNDTDIDIRDDDDPQSSLSSSLSSSVSSVVQCLVDPDCPGRVVSHQEYEYEASGDPYDPVSLLVVLLVVLLVSLPPSRRHGYYHYYNDLSSSQSNLVCQCCVVPDGSPSNYWYWYWDQDPVRIIITTTDDSPDRPPPLLVLLVVLQVCLVVVVDALVNLVSLQVSLVVVCVVVVHPDSLVLVVVDPCSVVSVVSSVVSPPPPCPVRRPDGDDPVNSVVSSVSSVSNCVVPVDDNPPPDDDDDD

InterPro domains:
  IPR026866 Protein CR006, P-loop domain [PF13166] (166-380)

Radius of gyration: 24.01 Å; chains: 1; bounding box: 59×48×67 Å